Protein AF-A0AAW6SV90-F1 (afdb_monomer)

Sequence (396 aa):
MGTALLLKVSNTKSITIHKEENQYNSRFWYEIQEKDEIIEQGKIVDRFSNIIKQLKNKIPTFHKLEIIDGDQKLVKEIMDAQLGDHTHYNSQERLLDLCNRLLKGEEISIEKEAITYGVHEATIKKSIYLIRNFLEEFDIHLKNGMYKIRKSELLSYSETILLLLNIYQSNSFSYKEIKSLEKKLVQQLSDEARLQLSKLFQEFDICCKETNVKDLLPNVEVILRAIDERKGLSFIYTSDNASLKVRLLKPHSIHFHEGSYYLIGEMLEGVNKGKRNFKLEHIQNLRISRKSIMIDEIENPQSTEIFIPSSKHKEMVTLKIQSVLIESLLREFPNSKQIKMENAWATYEIEVKDTDSILVWILSQKEVVEIIGPEDFRNQMKTLLQNMLKVYNEGA

Secondary structure (DSSP, 8-state):
-EEEEEEEEETTEEEEEEEEE-SS-EEEEEEEEETTEEEEEPPPBSSHHHHHHHHHHH-TTGGGPEEEEE-HHHHHHHHHHHH-SS----HHHHHHHHHHHHHTT--EEHHHHHHHTTS-HHHHHHHHHHHHHHTTTS-EEEETTEEEES---SS-HHHHHHHHHHHHH-SSS-HHHHHHHHHHHHTTS-HHHHHHHHHHHHHHGGG--------HHHHHHHHHHHHHTT--EEEEEE-TT--EEEEEEEEEEEEEETTEEEEEEEE-SSTT-EEEEEEGGGEEEEEE-SS---------TT-GGGGS---S--EEEEEEEEGGGHHHHHHH-TT-EEEEEETTEEEEEEEES-HHHHHHHHHHTGGGEEEEE-HHHHHHHHHHHHHHHHHHHS--

Foldseek 3Di:
DDQAWKKDPDPFKIKTKDWDDDPPFIKIKIFIGGNNDGPDIGDIDRDLVVVLVVCVVVPVQQLVIHTDDHDPVSVVVSNVSSVDPPDQCDLVNLLVVVLVCQLVFHWAALVVVCSVNVHDSVSVVVSVVVSCVVPVLWPFDQDPRTTHTPDSASADLVRLVVVLVLVLLAPQDAPVRSVVSNCVSLVRDDPVSSVVVVVVCVVSVVVHDRQPADDPPVLVVQLVVCQVVQFWKWWWFQDPVRDTDIFTWRFDDWDDDPSFIWTWTAGCDDPRGGIDIGTNSRTHPIHGDPDDDDDDDDDDSPPPVRPDPFPVDWDKWKKKFFQVCPVVCCVVAVPKDWPDDDVRITIIIGTDRDLVVVLVVQVVVPPRMATPDDPVSNVVSVVVVVVVVVVVVVVD

Nearest PDB structures (foldseek):
  7u02-assembly1_M  TM=7.041E-01  e=4.428E-09  Caulobacter vibrioides CB15
  6sj9-assembly1_A  TM=2.572E-01  e=3.690E-12  Paenarthrobacter aurescens
  7qfz-assembly4_G  TM=3.878E-01  e=6.364E-08  Escherichia fergusonii ATCC 35469
  7qfz-assembly1_A  TM=3.498E-01  e=2.078E-08  Escherichia fergusonii ATCC 35469
  7qfz-assembly4_H  TM=3.831E-01  e=1.661E-07  Escherichia fergusonii ATCC 35469

Structure (mmCIF, N/CA/C/O backbone):
data_AF-A0AAW6SV90-F1
#
_entry.id   AF-A0AAW6SV90-F1
#
loop_
_atom_site.group_PDB
_atom_site.id
_atom_site.type_symbol
_atom_site.label_atom_id
_atom_site.label_alt_id
_atom_site.label_comp_id
_atom_site.label_asym_id
_atom_site.label_entity_id
_atom_site.label_seq_id
_atom_site.pdbx_PDB_ins_code
_atom_site.Cartn_x
_atom_site.Cartn_y
_atom_site.Cartn_z
_atom_site.occupancy
_atom_site.B_iso_or_equiv
_atom_site.auth_seq_id
_atom_site.auth_comp_id
_atom_site.auth_asym_id
_atom_site.auth_atom_id
_atom_site.pdbx_PDB_model_num
ATOM 1 N N . MET A 1 1 ? 35.618 6.410 -67.685 1.00 51.25 1 MET A N 1
ATOM 2 C CA . MET A 1 1 ? 36.032 5.605 -66.518 1.00 51.25 1 MET A CA 1
ATOM 3 C C . MET A 1 1 ? 36.166 6.534 -65.333 1.00 51.25 1 MET A C 1
ATOM 5 O O . MET A 1 1 ? 36.850 7.541 -65.461 1.00 51.25 1 MET A O 1
ATOM 9 N N . GLY A 1 2 ? 35.476 6.249 -64.236 1.00 67.62 2 GLY A N 1
ATOM 10 C CA . GLY A 1 2 ? 35.582 7.037 -63.014 1.00 67.62 2 GLY A CA 1
ATOM 11 C C . GLY A 1 2 ? 35.453 6.133 -61.798 1.00 67.62 2 GLY A C 1
ATOM 12 O O . GLY A 1 2 ? 34.685 5.164 -61.826 1.00 67.62 2 GLY A O 1
ATOM 13 N N . THR A 1 3 ? 36.211 6.454 -60.752 1.00 77.00 3 THR A N 1
ATOM 14 C CA . THR A 1 3 ? 36.026 5.869 -59.426 1.00 77.00 3 THR A CA 1
ATOM 15 C C . THR A 1 3 ? 34.597 6.146 -58.985 1.00 77.00 3 THR A C 1
ATOM 17 O O . THR A 1 3 ? 34.190 7.298 -58.860 1.00 77.00 3 THR A O 1
ATOM 20 N N . ALA A 1 4 ? 33.823 5.085 -58.803 1.00 80.19 4 ALA A N 1
ATOM 21 C CA . ALA A 1 4 ? 32.425 5.169 -58.414 1.00 80.19 4 ALA A CA 1
ATOM 22 C C . ALA A 1 4 ? 32.258 5.049 -56.899 1.00 80.19 4 ALA A C 1
ATOM 24 O O . ALA A 1 4 ? 31.300 5.590 -56.351 1.00 80.19 4 ALA A O 1
ATOM 25 N N . LEU A 1 5 ? 33.167 4.334 -56.228 1.00 86.94 5 LEU A N 1
ATOM 26 C CA . LEU A 1 5 ? 33.163 4.186 -54.779 1.00 86.94 5 LEU A CA 1
ATOM 27 C C . LEU A 1 5 ? 34.543 3.769 -54.259 1.00 86.94 5 LEU A C 1
ATOM 29 O O . LEU A 1 5 ? 35.202 2.927 -54.866 1.00 86.94 5 LEU A O 1
ATOM 33 N N . LEU A 1 6 ? 34.964 4.329 -53.132 1.00 88.56 6 LEU A N 1
ATOM 34 C CA . LEU A 1 6 ? 36.224 4.040 -52.461 1.00 88.56 6 LEU A CA 1
ATOM 35 C C . LEU A 1 6 ? 35.955 3.522 -51.043 1.00 88.56 6 LEU A C 1
ATOM 37 O O . LEU A 1 6 ? 35.304 4.184 -50.234 1.00 88.56 6 LEU A O 1
ATOM 41 N N . LEU A 1 7 ? 36.481 2.337 -50.740 1.00 87.75 7 LEU A N 1
ATOM 42 C CA . LEU A 1 7 ? 36.374 1.685 -49.436 1.00 87.75 7 LEU A CA 1
ATOM 43 C C . LEU A 1 7 ? 37.751 1.526 -48.795 1.00 87.75 7 LEU A C 1
ATOM 45 O O . LEU A 1 7 ? 38.733 1.215 -49.471 1.00 87.75 7 LEU A O 1
ATOM 49 N N . LYS A 1 8 ? 37.808 1.627 -47.470 1.00 87.56 8 LYS A N 1
ATOM 50 C CA . LYS A 1 8 ? 38.981 1.288 -46.667 1.00 87.56 8 LYS A CA 1
ATOM 51 C C . LYS A 1 8 ? 38.835 -0.103 -46.063 1.00 87.56 8 LYS A C 1
ATOM 53 O O . LYS A 1 8 ? 37.818 -0.416 -45.444 1.00 87.56 8 LYS A O 1
ATOM 58 N N . VAL A 1 9 ? 39.882 -0.918 -46.190 1.00 83.38 9 VAL A N 1
ATOM 59 C CA . VAL A 1 9 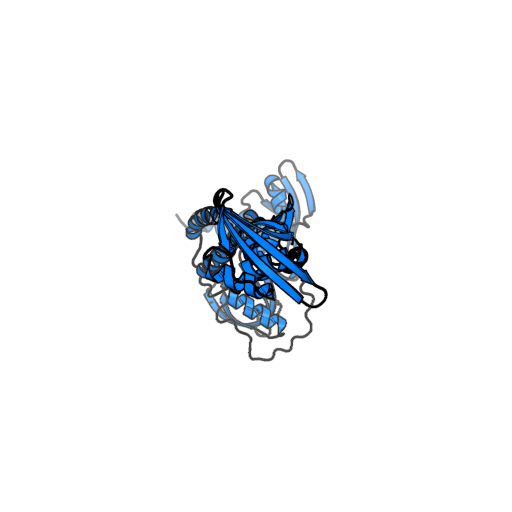? 39.994 -2.225 -45.517 1.00 83.38 9 VAL A CA 1
ATOM 60 C C . VAL A 1 9 ? 40.907 -2.122 -44.296 1.00 83.38 9 VAL A C 1
ATOM 62 O O . VAL A 1 9 ? 40.616 -2.686 -43.244 1.00 83.38 9 VAL A O 1
ATOM 65 N N . SER A 1 10 ? 42.025 -1.407 -44.431 1.00 81.25 10 SER A N 1
ATOM 66 C CA . SER A 1 10 ? 42.982 -1.121 -43.359 1.00 81.25 10 SER A CA 1
ATOM 67 C C . SER A 1 10 ? 43.761 0.157 -43.688 1.00 81.25 10 SER A C 1
ATOM 69 O O . SER A 1 10 ? 43.547 0.775 -44.727 1.00 81.25 10 SER A O 1
ATOM 71 N N . ASN A 1 11 ? 44.702 0.567 -42.834 1.00 75.06 11 ASN A N 1
ATOM 72 C CA . ASN A 1 11 ? 45.549 1.734 -43.117 1.00 75.06 11 ASN A CA 1
ATOM 73 C C . ASN A 1 11 ? 46.447 1.570 -44.353 1.00 75.06 11 ASN A C 1
ATOM 75 O O . ASN A 1 11 ? 46.934 2.568 -44.868 1.00 75.06 11 ASN A O 1
ATOM 79 N N . THR A 1 12 ? 46.668 0.340 -44.823 1.00 80.38 12 THR A N 1
ATOM 80 C CA . THR A 1 12 ? 47.509 0.052 -45.992 1.00 80.38 12 THR A CA 1
ATOM 81 C C . THR A 1 12 ? 46.734 -0.542 -47.161 1.00 80.38 12 THR A C 1
ATOM 83 O O . THR A 1 12 ? 47.340 -0.740 -48.209 1.00 80.38 12 THR A O 1
ATOM 86 N N . LYS A 1 13 ? 45.432 -0.834 -46.996 1.00 87.62 13 LYS A N 1
ATOM 87 C CA . LYS A 1 13 ? 44.585 -1.494 -48.000 1.00 87.62 13 LYS A CA 1
ATOM 88 C C . LYS A 1 13 ? 43.289 -0.738 -48.266 1.00 87.62 13 LYS A C 1
ATOM 90 O O . LYS A 1 13 ? 42.517 -0.483 -47.336 1.00 87.62 13 LYS A O 1
ATOM 95 N N . SER A 1 14 ? 43.003 -0.496 -49.538 1.00 90.19 14 SER A N 1
ATOM 96 C CA . SER A 1 14 ? 41.762 0.116 -50.023 1.00 90.19 14 SER A CA 1
ATOM 97 C C . SER A 1 14 ? 41.146 -0.705 -51.154 1.00 90.19 14 SER A C 1
ATOM 99 O O . SER A 1 14 ? 41.784 -1.583 -51.739 1.00 90.19 14 SER A O 1
ATOM 101 N N . ILE A 1 15 ? 39.870 -0.452 -51.432 1.00 92.38 15 ILE A N 1
ATOM 102 C CA . ILE A 1 15 ? 39.148 -1.035 -52.560 1.00 92.38 15 ILE A CA 1
ATOM 103 C C . ILE A 1 15 ? 38.527 0.101 -53.346 1.00 92.38 15 ILE A C 1
ATOM 105 O O . ILE A 1 15 ? 37.702 0.849 -52.820 1.00 92.38 15 ILE A O 1
ATOM 109 N N . THR A 1 16 ? 38.884 0.178 -54.615 1.00 92.00 16 THR A N 1
ATOM 110 C CA . THR A 1 16 ? 38.329 1.142 -55.556 1.00 92.00 16 THR A CA 1
ATOM 111 C C . THR A 1 16 ? 37.343 0.407 -56.447 1.00 92.00 16 THR A C 1
ATOM 113 O O . THR A 1 16 ? 37.707 -0.540 -57.141 1.00 92.00 16 THR A O 1
ATOM 116 N N . ILE A 1 17 ? 36.077 0.808 -56.411 1.00 92.25 17 ILE A N 1
ATOM 117 C CA . ILE A 1 17 ? 35.035 0.291 -57.292 1.00 92.25 17 ILE A CA 1
ATOM 118 C C . ILE A 1 17 ? 34.842 1.279 -58.430 1.00 92.25 17 ILE A C 1
ATOM 120 O O . ILE A 1 17 ? 34.602 2.468 -58.217 1.00 92.25 17 ILE A O 1
ATOM 124 N N . HIS A 1 18 ? 34.912 0.766 -59.646 1.00 92.12 18 HIS A N 1
ATOM 125 C CA . HIS A 1 18 ? 34.793 1.534 -60.873 1.00 92.12 18 HIS A CA 1
ATOM 126 C C . HIS A 1 18 ? 33.433 1.293 -61.518 1.00 92.12 18 HIS A C 1
ATOM 128 O O . HIS A 1 18 ? 32.892 0.183 -61.468 1.00 92.12 18 HIS A O 1
ATOM 134 N N . LYS A 1 19 ? 32.895 2.338 -62.150 1.00 90.00 19 LYS A N 1
ATOM 135 C CA . LYS A 1 19 ? 31.680 2.268 -62.967 1.00 90.00 19 LYS A CA 1
ATOM 136 C C . LYS A 1 19 ? 31.977 2.823 -64.355 1.00 90.00 19 LYS A C 1
ATOM 138 O O . LYS A 1 19 ? 32.529 3.914 -64.509 1.00 90.00 19 LYS A O 1
ATOM 143 N N . GLU A 1 20 ? 31.568 2.080 -65.371 1.00 89.25 20 GLU A N 1
ATOM 144 C CA . GLU A 1 20 ? 31.542 2.525 -66.759 1.00 89.25 20 GLU A CA 1
ATOM 145 C C . GLU A 1 20 ? 30.109 2.421 -67.279 1.00 89.25 20 GLU A C 1
ATOM 147 O O . GLU A 1 20 ? 29.452 1.402 -67.090 1.00 89.25 20 GLU A O 1
ATOM 152 N N . GLU A 1 21 ? 29.597 3.478 -67.898 1.00 83.81 21 GLU A N 1
ATOM 153 C CA . GLU A 1 21 ? 28.210 3.545 -68.353 1.00 83.81 21 GLU A CA 1
ATOM 154 C C . GLU A 1 21 ? 28.166 4.046 -69.794 1.00 83.81 21 GLU A C 1
ATOM 156 O O . GLU A 1 21 ? 28.645 5.138 -70.093 1.00 83.81 21 GLU A O 1
ATOM 161 N N . ASN A 1 22 ? 27.595 3.227 -70.677 1.00 80.00 22 ASN A N 1
ATOM 162 C CA . ASN A 1 22 ? 27.320 3.565 -72.073 1.00 80.00 22 ASN A CA 1
ATOM 163 C C . ASN A 1 22 ? 25.800 3.606 -72.294 1.00 80.00 22 ASN A C 1
ATOM 165 O O . ASN A 1 22 ? 25.045 3.112 -71.461 1.00 80.00 22 ASN A O 1
ATOM 169 N N . GLN A 1 23 ? 25.341 4.118 -73.445 1.00 66.62 23 GLN A N 1
ATOM 170 C CA . GLN A 1 23 ? 23.910 4.307 -73.771 1.00 66.62 23 GLN A CA 1
ATOM 171 C C . GLN A 1 23 ? 23.003 3.071 -73.587 1.00 66.62 23 GLN A C 1
ATOM 173 O O . GLN A 1 23 ? 21.788 3.229 -73.537 1.00 66.62 23 GLN A O 1
ATOM 178 N N . TYR A 1 24 ? 23.566 1.863 -73.473 1.00 67.31 24 TYR A N 1
ATOM 179 C CA . TYR A 1 24 ? 22.808 0.616 -73.353 1.00 67.31 24 TYR A CA 1
ATOM 180 C C . TYR A 1 24 ? 23.115 -0.207 -72.095 1.00 67.31 24 TYR A C 1
ATOM 182 O O . TYR A 1 24 ? 22.259 -0.987 -71.701 1.00 67.31 24 TYR A O 1
ATOM 190 N N . ASN A 1 25 ? 24.288 -0.054 -71.462 1.00 79.25 25 ASN A N 1
ATOM 191 C CA . ASN A 1 25 ? 24.746 -0.932 -70.374 1.00 79.25 25 ASN A CA 1
ATOM 192 C C . ASN A 1 25 ? 25.660 -0.197 -69.380 1.00 79.25 25 ASN A C 1
ATOM 194 O O . ASN A 1 25 ? 26.487 0.625 -69.785 1.00 79.25 25 ASN A O 1
ATOM 198 N N . SER A 1 26 ? 25.584 -0.592 -68.106 1.00 84.44 26 SER A N 1
ATOM 199 C CA . SER A 1 26 ? 26.529 -0.204 -67.052 1.00 84.44 26 SER A CA 1
ATOM 200 C C . SER A 1 26 ? 27.400 -1.407 -66.674 1.00 84.44 26 SER A C 1
ATOM 202 O O . SER A 1 26 ? 26.892 -2.511 -66.492 1.00 84.44 26 SER A O 1
ATOM 204 N N . ARG A 1 27 ? 28.708 -1.200 -66.536 1.00 89.88 27 ARG A N 1
ATOM 205 C CA . ARG A 1 27 ? 29.694 -2.199 -66.112 1.00 89.88 27 ARG A CA 1
ATOM 206 C C . ARG A 1 27 ? 30.363 -1.754 -64.823 1.00 89.88 27 ARG A C 1
ATOM 208 O O . ARG A 1 27 ? 30.684 -0.579 -64.656 1.00 89.88 27 ARG A O 1
ATOM 215 N N . PHE A 1 28 ? 30.606 -2.712 -63.940 1.00 91.62 28 PHE A N 1
ATOM 216 C CA . PHE A 1 28 ? 31.238 -2.503 -62.646 1.00 91.62 28 PHE A CA 1
ATOM 217 C C . PHE A 1 28 ? 32.380 -3.496 -62.449 1.00 91.62 28 PHE A C 1
ATOM 219 O O . PHE A 1 28 ? 32.258 -4.664 -62.822 1.00 91.62 28 PHE A O 1
ATOM 226 N N . TRP A 1 29 ? 33.464 -3.054 -61.821 1.00 92.75 29 TRP A N 1
ATOM 227 C CA . TRP A 1 29 ? 34.545 -3.907 -61.319 1.00 92.75 29 TRP A CA 1
ATOM 228 C C . TRP A 1 29 ? 35.178 -3.260 -60.089 1.00 92.75 29 TRP A C 1
ATOM 230 O O . TRP A 1 29 ? 34.946 -2.083 -59.823 1.00 92.75 29 TRP A O 1
ATOM 240 N N . TYR A 1 30 ? 35.954 -4.025 -59.323 1.00 93.25 30 TYR A N 1
ATOM 241 C CA . TYR A 1 30 ? 36.703 -3.501 -58.183 1.00 93.25 30 TYR A CA 1
ATOM 242 C C . TYR A 1 30 ? 38.191 -3.806 -58.333 1.00 93.25 30 TYR A C 1
ATOM 244 O O . TYR A 1 30 ? 38.566 -4.806 -58.944 1.00 93.25 30 TYR A O 1
ATOM 252 N N . GLU A 1 31 ? 39.020 -2.967 -57.737 1.00 93.12 31 GLU A N 1
ATOM 253 C CA . GLU A 1 31 ? 40.460 -3.153 -57.592 1.00 93.12 31 GLU A CA 1
ATOM 254 C C . GLU A 1 31 ? 40.804 -3.058 -56.110 1.00 93.12 31 GLU A C 1
ATOM 256 O O . GLU A 1 31 ? 40.379 -2.122 -55.433 1.00 93.12 31 GLU A O 1
ATOM 261 N N . ILE A 1 32 ? 41.544 -4.037 -55.597 1.00 90.44 32 ILE A N 1
ATOM 262 C CA . ILE A 1 32 ? 42.103 -3.993 -54.247 1.00 90.44 32 ILE A CA 1
ATOM 263 C C . ILE A 1 32 ? 43.522 -3.459 -54.371 1.00 90.44 32 ILE A C 1
ATOM 265 O O . ILE A 1 32 ? 44.330 -4.011 -55.121 1.00 90.44 32 ILE A O 1
ATOM 269 N N . GLN A 1 33 ? 43.815 -2.399 -53.630 1.00 91.25 33 GLN A N 1
ATOM 270 C CA . GLN A 1 33 ? 45.115 -1.744 -53.623 1.00 91.25 33 GLN A CA 1
ATOM 271 C C . GLN A 1 33 ? 45.788 -1.940 -52.265 1.00 91.25 33 GLN A C 1
ATOM 273 O O . GLN A 1 33 ? 45.139 -1.827 -51.221 1.00 91.25 33 GLN A O 1
ATOM 278 N N . GLU A 1 34 ? 47.087 -2.234 -52.271 1.00 89.50 34 GLU A N 1
ATOM 279 C CA . GLU A 1 34 ? 47.938 -2.231 -51.080 1.00 89.50 34 GLU A CA 1
ATOM 280 C C . GLU A 1 34 ? 49.203 -1.421 -51.365 1.00 89.50 34 GLU A C 1
ATOM 282 O O . GLU A 1 34 ? 49.935 -1.743 -52.293 1.00 89.50 34 GLU A O 1
ATOM 287 N N . LYS A 1 35 ? 49.463 -0.371 -50.571 1.00 81.12 35 LYS A N 1
ATOM 288 C CA . LYS A 1 35 ? 50.611 0.545 -50.766 1.00 81.12 35 LYS A CA 1
ATOM 289 C C . LYS A 1 35 ? 50.749 1.050 -52.218 1.00 81.12 35 LYS A C 1
ATOM 291 O O . LYS A 1 35 ? 51.834 1.007 -52.785 1.00 81.12 35 LYS A O 1
ATOM 296 N N . ASP A 1 36 ? 49.634 1.500 -52.792 1.00 75.00 36 ASP A N 1
ATOM 297 C CA . ASP A 1 36 ? 49.515 2.051 -54.154 1.00 75.00 36 ASP A CA 1
ATOM 298 C C . ASP A 1 36 ? 49.761 1.065 -55.314 1.00 75.00 36 ASP A C 1
ATOM 300 O O . ASP A 1 36 ? 49.715 1.459 -56.480 1.00 75.00 36 ASP A O 1
ATOM 304 N N . GLU A 1 37 ? 49.920 -0.232 -55.031 1.00 84.12 37 GLU A N 1
ATOM 305 C CA . GLU A 1 37 ? 49.931 -1.286 -56.048 1.00 84.12 37 GLU A CA 1
ATOM 306 C C . GLU A 1 37 ? 48.582 -2.013 -56.104 1.00 84.12 37 GLU A C 1
ATOM 308 O O . GLU A 1 37 ? 47.995 -2.368 -55.077 1.00 84.12 37 GLU A O 1
ATOM 313 N N . ILE A 1 38 ? 48.081 -2.261 -57.320 1.00 87.19 38 ILE A N 1
ATOM 314 C CA . ILE A 1 38 ? 46.890 -3.091 -57.534 1.00 87.19 38 ILE A CA 1
ATOM 315 C C . ILE A 1 38 ? 47.296 -4.547 -57.324 1.00 87.19 38 ILE A C 1
ATOM 317 O O . ILE A 1 38 ? 47.962 -5.151 -58.163 1.00 87.19 38 ILE A O 1
ATOM 321 N N . ILE A 1 39 ? 46.864 -5.115 -56.203 1.00 90.56 39 ILE A N 1
ATOM 322 C CA . ILE A 1 39 ? 47.149 -6.509 -55.854 1.00 90.56 39 ILE A CA 1
ATOM 323 C C . ILE A 1 39 ? 46.105 -7.470 -56.421 1.00 90.56 39 ILE A C 1
ATOM 325 O O . ILE A 1 39 ? 46.381 -8.655 -56.597 1.00 90.56 39 ILE A O 1
ATOM 329 N N . GLU A 1 40 ? 44.897 -6.981 -56.711 1.00 89.19 40 GLU A N 1
ATOM 330 C CA . GLU A 1 40 ? 43.840 -7.805 -57.284 1.00 89.19 40 GLU A CA 1
ATOM 331 C C . GLU A 1 40 ? 42.797 -6.972 -58.032 1.00 89.19 40 GLU A C 1
ATOM 333 O O . GLU A 1 40 ? 42.400 -5.904 -57.568 1.00 89.19 40 GLU A O 1
ATOM 338 N N . GLN A 1 41 ? 42.281 -7.515 -59.136 1.00 91.06 41 GLN A N 1
ATOM 339 C CA . GLN A 1 41 ? 41.133 -6.975 -59.857 1.00 91.06 41 GLN A CA 1
ATOM 340 C C . GLN A 1 41 ? 39.986 -7.996 -59.904 1.00 91.06 41 GLN A C 1
ATOM 342 O O . GLN A 1 41 ? 40.169 -9.161 -60.268 1.00 91.06 41 GLN A O 1
ATOM 347 N N . GLY A 1 42 ? 38.789 -7.549 -59.525 1.00 88.75 42 GLY A N 1
ATOM 348 C CA . GLY A 1 42 ? 37.553 -8.325 -59.565 1.00 88.75 42 GLY A CA 1
ATOM 349 C C . GLY A 1 42 ? 37.013 -8.539 -60.978 1.00 88.75 42 GLY A C 1
ATOM 350 O O . GLY A 1 42 ? 37.370 -7.834 -61.922 1.00 88.75 42 GLY A O 1
ATOM 351 N N . LYS A 1 43 ? 36.093 -9.500 -61.134 1.00 89.38 43 LYS A N 1
ATOM 352 C CA . LYS A 1 43 ? 35.448 -9.748 -62.432 1.00 89.38 43 LYS A CA 1
ATOM 353 C C . LYS A 1 43 ? 34.491 -8.609 -62.775 1.00 89.38 43 LYS A C 1
ATOM 355 O O . LYS A 1 43 ? 33.668 -8.229 -61.939 1.00 89.38 43 LYS A O 1
ATOM 360 N N . ILE A 1 44 ? 34.551 -8.154 -64.026 1.00 91.25 44 ILE A N 1
ATOM 361 C CA . ILE A 1 44 ? 33.614 -7.174 -64.581 1.00 91.25 44 ILE A CA 1
ATOM 362 C C . ILE A 1 44 ? 32.203 -7.776 -64.598 1.00 91.25 44 ILE A C 1
ATOM 364 O O . ILE A 1 44 ? 32.010 -8.913 -65.032 1.00 91.25 44 ILE A O 1
ATOM 368 N N . VAL A 1 45 ? 31.221 -7.018 -64.115 1.00 91.06 45 VAL A N 1
ATOM 369 C CA . VAL A 1 45 ? 29.811 -7.425 -64.031 1.00 91.06 45 VAL A CA 1
ATOM 370 C C . VAL A 1 45 ? 28.875 -6.290 -64.425 1.00 91.06 45 VAL A C 1
ATOM 372 O O . VAL A 1 45 ? 29.185 -5.120 -64.225 1.00 91.06 45 VAL A O 1
ATOM 375 N N . ASP A 1 46 ? 27.684 -6.643 -64.904 1.00 89.12 46 ASP A N 1
ATOM 376 C CA . ASP A 1 46 ? 26.697 -5.664 -65.390 1.00 89.12 46 ASP A CA 1
ATOM 377 C C . ASP A 1 46 ? 25.756 -5.132 -64.288 1.00 89.12 46 ASP A C 1
ATOM 379 O O . ASP A 1 46 ? 24.912 -4.271 -64.522 1.00 89.12 46 ASP A O 1
ATOM 383 N N . ARG A 1 47 ? 25.856 -5.664 -63.059 1.00 86.88 47 ARG A N 1
ATOM 384 C CA . ARG A 1 47 ? 25.045 -5.241 -61.902 1.00 86.88 47 ARG A CA 1
ATOM 385 C C . ARG A 1 47 ? 25.905 -5.058 -60.661 1.00 86.88 47 ARG A C 1
ATOM 387 O O . ARG A 1 47 ? 26.641 -5.972 -60.283 1.00 86.88 47 ARG A O 1
ATOM 394 N N . PHE A 1 48 ? 25.721 -3.940 -59.964 1.00 87.25 48 PHE A N 1
ATOM 395 C CA . PHE A 1 48 ? 26.443 -3.626 -58.728 1.00 87.25 48 PHE A CA 1
ATOM 396 C C . PHE A 1 48 ? 26.211 -4.656 -57.608 1.00 87.25 48 PHE A C 1
ATOM 398 O O . PHE A 1 48 ? 27.146 -5.041 -56.909 1.00 87.25 48 PHE A O 1
ATOM 405 N N . SER A 1 49 ? 25.013 -5.244 -57.524 1.00 84.44 49 SER A N 1
ATOM 406 C CA . SER A 1 49 ? 24.715 -6.348 -56.597 1.00 84.44 49 SER A CA 1
ATOM 407 C C . SER A 1 49 ? 25.671 -7.544 -56.734 1.00 84.44 49 SER A C 1
ATOM 409 O O . SER A 1 49 ? 25.902 -8.278 -55.774 1.00 84.44 49 SER A O 1
ATOM 411 N N . ASN A 1 50 ? 26.234 -7.769 -57.926 1.00 88.56 50 ASN A N 1
ATOM 412 C CA . ASN A 1 50 ? 27.203 -8.839 -58.151 1.00 88.56 50 ASN A CA 1
ATOM 413 C C . ASN A 1 50 ? 28.614 -8.454 -57.682 1.00 88.56 50 ASN A C 1
ATOM 415 O O . ASN A 1 50 ? 29.355 -9.347 -57.279 1.00 88.56 50 ASN A O 1
ATOM 419 N N . ILE A 1 51 ? 28.967 -7.162 -57.657 1.00 90.94 51 ILE A N 1
ATOM 420 C CA . ILE A 1 51 ? 30.184 -6.679 -56.982 1.00 90.94 51 ILE A CA 1
ATOM 421 C C . ILE A 1 51 ? 30.082 -6.949 -55.486 1.00 90.94 51 ILE A C 1
ATOM 423 O O . ILE A 1 51 ? 30.987 -7.549 -54.916 1.00 90.94 51 ILE A O 1
ATOM 427 N N . ILE A 1 52 ? 28.945 -6.614 -54.873 1.00 87.00 52 ILE A N 1
ATOM 428 C CA . ILE A 1 52 ? 28.688 -6.880 -53.451 1.00 87.00 52 ILE A CA 1
ATOM 429 C C . ILE A 1 52 ? 28.864 -8.373 -53.132 1.00 87.00 52 ILE A C 1
ATOM 431 O O . ILE A 1 52 ? 29.535 -8.720 -52.164 1.00 87.00 52 ILE A O 1
ATOM 435 N N . LYS A 1 53 ? 28.323 -9.275 -53.964 1.00 84.75 53 LYS A N 1
ATOM 436 C CA . LYS A 1 53 ? 28.514 -10.730 -53.799 1.00 84.75 53 LYS A CA 1
ATOM 437 C C . LYS A 1 53 ? 29.981 -11.150 -53.910 1.00 84.75 53 LYS A C 1
ATOM 439 O O . LYS A 1 53 ? 30.438 -11.953 -53.101 1.00 84.75 53 LYS A O 1
ATOM 444 N N . GLN A 1 54 ? 30.716 -10.620 -54.891 1.00 89.31 54 GLN A N 1
ATOM 445 C CA . GLN A 1 54 ? 32.146 -10.909 -55.037 1.00 89.31 54 GLN A CA 1
ATOM 446 C C . GLN A 1 54 ? 32.932 -10.445 -53.803 1.00 89.31 54 GLN A C 1
ATOM 448 O O . GLN A 1 54 ? 33.690 -11.232 -53.240 1.00 89.31 54 GLN A O 1
ATOM 453 N N . LEU A 1 55 ? 32.696 -9.215 -53.337 1.00 87.38 55 LEU A N 1
ATOM 454 C CA . LEU A 1 55 ? 33.362 -8.652 -52.164 1.00 87.38 55 LEU A CA 1
ATOM 455 C C . LEU A 1 55 ? 33.014 -9.409 -50.877 1.00 87.38 55 LEU A C 1
ATOM 457 O O . LEU A 1 55 ? 33.920 -9.701 -50.104 1.00 87.38 55 LEU A O 1
ATOM 461 N N . LYS A 1 56 ? 31.750 -9.805 -50.667 1.00 82.56 56 LYS A N 1
ATOM 462 C CA . LYS A 1 56 ? 31.338 -10.638 -49.517 1.00 82.56 56 LYS A CA 1
ATOM 463 C C . LYS A 1 56 ? 32.051 -11.990 -49.483 1.00 82.56 56 LYS A C 1
ATOM 465 O O . LYS A 1 56 ? 32.473 -12.425 -48.419 1.00 82.56 56 LYS A O 1
ATOM 470 N N . ASN A 1 57 ? 32.214 -12.636 -50.638 1.00 83.25 57 ASN A N 1
ATOM 471 C CA . ASN A 1 57 ? 32.931 -13.911 -50.726 1.00 83.25 57 ASN A CA 1
ATOM 472 C C . ASN A 1 57 ? 34.438 -13.754 -50.482 1.00 83.25 57 ASN A C 1
ATOM 474 O O . ASN A 1 57 ? 35.079 -14.674 -49.982 1.00 83.25 57 ASN A O 1
ATOM 478 N N . LYS A 1 58 ? 35.012 -12.612 -50.870 1.00 83.62 58 LYS A N 1
ATOM 479 C CA . LYS A 1 58 ? 36.456 -12.356 -50.797 1.00 83.62 58 LYS A CA 1
ATOM 480 C C . LYS A 1 58 ? 36.913 -11.779 -49.465 1.00 83.62 58 LYS A C 1
ATOM 482 O O . LYS A 1 58 ? 38.028 -12.055 -49.036 1.00 83.62 58 LYS A O 1
ATOM 487 N N . ILE A 1 59 ? 36.083 -10.954 -48.839 1.00 82.25 59 ILE A N 1
ATOM 488 C CA . ILE A 1 59 ? 36.434 -10.162 -47.665 1.00 82.25 59 ILE A CA 1
ATOM 489 C C . ILE A 1 59 ? 35.517 -10.598 -46.523 1.00 82.25 59 ILE A C 1
ATOM 491 O O . ILE A 1 59 ? 34.402 -10.087 -46.400 1.00 82.25 59 ILE A O 1
ATOM 495 N N . PRO A 1 60 ? 35.985 -11.499 -45.640 1.00 72.56 60 PRO A N 1
ATOM 496 C CA . PRO A 1 60 ? 35.209 -11.955 -44.487 1.00 72.56 60 PRO A CA 1
ATOM 497 C C . PRO A 1 60 ? 34.740 -10.810 -43.576 1.00 72.56 60 PRO A C 1
ATOM 499 O O . PRO A 1 60 ? 33.741 -10.926 -42.875 1.00 72.56 60 PRO A O 1
ATOM 502 N N . THR A 1 61 ? 35.442 -9.675 -43.598 1.00 74.19 61 THR A N 1
ATOM 503 C CA . THR A 1 61 ? 35.119 -8.466 -42.836 1.00 74.19 61 THR A CA 1
ATOM 504 C C . THR A 1 61 ? 34.316 -7.426 -43.623 1.00 74.19 61 THR A C 1
ATOM 506 O O . THR A 1 61 ? 34.262 -6.282 -43.191 1.00 74.19 61 THR A O 1
ATOM 509 N N . PHE A 1 62 ? 33.627 -7.791 -44.710 1.00 77.62 62 PHE A N 1
ATOM 510 C CA . PHE A 1 62 ? 32.863 -6.868 -45.572 1.00 77.62 62 PHE A CA 1
ATOM 511 C C . PHE A 1 62 ? 31.980 -5.851 -44.809 1.00 77.62 62 PHE A C 1
ATOM 513 O O . PHE A 1 62 ? 32.021 -4.656 -45.089 1.00 77.62 62 PHE A O 1
ATOM 520 N N . HIS A 1 63 ? 31.253 -6.310 -43.786 1.00 73.25 63 HIS A N 1
ATOM 521 C CA . HIS A 1 63 ? 30.437 -5.494 -42.866 1.00 73.25 63 HIS A CA 1
ATOM 522 C C . HIS A 1 63 ? 31.179 -4.380 -42.091 1.00 73.25 63 HIS A C 1
ATOM 524 O O . HIS A 1 63 ? 30.537 -3.520 -41.502 1.00 73.25 63 HIS A O 1
ATOM 530 N N . LYS A 1 64 ? 32.517 -4.394 -42.059 1.00 73.19 64 LYS A N 1
ATOM 531 C CA . LYS A 1 64 ? 33.375 -3.437 -41.336 1.00 73.19 64 LYS A CA 1
ATOM 532 C C . LYS A 1 64 ? 34.162 -2.513 -42.270 1.00 73.19 64 LYS A C 1
ATOM 534 O O . LYS A 1 64 ? 35.037 -1.795 -41.799 1.00 73.19 64 LYS A O 1
ATOM 539 N N . LEU A 1 65 ? 33.917 -2.577 -43.581 1.00 78.94 65 LEU A N 1
ATOM 540 C CA . LEU A 1 65 ? 34.598 -1.702 -44.535 1.00 78.94 65 LEU A CA 1
ATOM 541 C C . LEU A 1 65 ? 34.127 -0.259 -44.341 1.00 78.94 65 LEU A C 1
ATOM 543 O O . LEU A 1 65 ? 32.930 0.011 -44.298 1.00 78.94 65 LEU A O 1
ATOM 547 N N . GLU A 1 66 ? 35.073 0.662 -44.233 1.00 82.62 66 GLU A N 1
ATOM 548 C CA . GLU A 1 66 ? 34.775 2.086 -44.101 1.00 82.62 66 GLU A CA 1
ATOM 549 C C . GLU A 1 66 ? 34.567 2.677 -45.497 1.00 82.62 66 GLU A C 1
ATOM 551 O O . GLU A 1 66 ? 35.376 2.445 -46.397 1.00 82.62 66 GLU A O 1
ATOM 556 N N . ILE A 1 67 ? 33.483 3.422 -45.698 1.00 83.62 67 ILE A N 1
ATOM 557 C CA . ILE A 1 67 ? 33.218 4.110 -46.963 1.00 83.62 67 ILE A CA 1
ATOM 558 C C . ILE A 1 67 ? 33.922 5.464 -46.906 1.00 83.62 67 ILE A C 1
ATOM 560 O O . ILE A 1 67 ? 33.591 6.286 -46.057 1.00 83.62 67 ILE A O 1
ATOM 564 N N . ILE A 1 68 ? 34.896 5.678 -47.791 1.00 83.81 68 ILE A N 1
ATOM 565 C CA . ILE A 1 68 ? 35.690 6.914 -47.827 1.00 83.81 68 ILE A CA 1
ATOM 566 C C . ILE A 1 68 ? 35.009 7.956 -48.716 1.00 83.81 68 ILE A C 1
ATOM 568 O O . ILE A 1 68 ? 34.884 9.112 -48.326 1.00 83.81 68 ILE A O 1
ATOM 572 N N . ASP A 1 69 ? 34.590 7.546 -49.914 1.00 76.38 69 ASP A N 1
ATOM 573 C CA . ASP A 1 69 ? 33.993 8.429 -50.920 1.00 76.38 69 ASP A CA 1
ATOM 574 C C . ASP A 1 69 ? 33.205 7.604 -51.951 1.00 76.38 69 ASP A C 1
ATOM 576 O O . ASP A 1 69 ? 33.463 6.409 -52.118 1.00 76.38 69 ASP A O 1
ATOM 580 N N . GLY A 1 70 ? 32.248 8.204 -52.657 1.00 82.56 70 GLY A N 1
ATOM 581 C CA . GLY A 1 70 ? 31.530 7.525 -53.734 1.00 82.56 70 GLY A CA 1
ATOM 582 C C . GLY A 1 70 ? 30.172 8.111 -54.103 1.00 82.56 70 GLY A C 1
ATOM 583 O O . GLY A 1 70 ? 29.609 8.969 -53.425 1.00 82.56 70 GLY A O 1
ATOM 584 N N . ASP A 1 71 ? 29.615 7.587 -55.193 1.00 80.44 71 ASP A N 1
ATOM 585 C CA . ASP A 1 71 ? 28.263 7.891 -55.656 1.00 80.44 71 ASP A CA 1
ATOM 586 C C . ASP A 1 71 ? 27.223 7.527 -54.582 1.00 80.44 71 ASP A C 1
ATOM 588 O O . ASP A 1 71 ? 27.160 6.385 -54.122 1.00 80.44 71 ASP A O 1
ATOM 592 N N . GLN A 1 72 ? 26.375 8.489 -54.202 1.00 72.12 72 GLN A N 1
ATOM 593 C CA . GLN A 1 72 ? 25.424 8.335 -53.093 1.00 72.12 72 GLN A CA 1
ATOM 594 C C . GLN A 1 72 ? 24.487 7.128 -53.243 1.00 72.12 72 GLN A C 1
ATOM 596 O O . GLN A 1 72 ? 24.100 6.517 -52.243 1.00 72.12 72 GLN A O 1
ATOM 601 N N . LYS A 1 73 ? 24.120 6.759 -54.477 1.00 77.38 73 LYS A N 1
ATOM 602 C CA . LYS A 1 73 ? 23.249 5.608 -54.730 1.00 77.38 73 LYS A CA 1
ATOM 603 C C . LYS A 1 73 ? 23.988 4.301 -54.444 1.00 77.38 73 LYS A C 1
ATOM 605 O O . LYS A 1 73 ? 23.427 3.412 -53.809 1.00 77.38 73 LYS A O 1
ATOM 610 N N . LEU A 1 74 ? 25.251 4.209 -54.856 1.00 81.94 74 LEU A N 1
ATOM 611 C CA . LEU A 1 74 ? 26.097 3.037 -54.613 1.00 81.94 74 LEU A CA 1
ATOM 612 C C . LEU A 1 74 ? 26.535 2.923 -53.147 1.00 81.94 74 LEU A C 1
ATOM 614 O O . LEU A 1 74 ? 26.604 1.812 -52.620 1.00 81.94 74 LEU A O 1
ATOM 618 N N . VAL A 1 75 ? 26.772 4.056 -52.475 1.00 77.88 75 VAL A N 1
ATOM 619 C CA . VAL A 1 75 ? 27.043 4.117 -51.028 1.00 77.88 75 VAL A CA 1
ATOM 620 C C . VAL A 1 75 ? 25.894 3.488 -50.252 1.00 77.88 75 VAL A C 1
ATOM 622 O O . VAL A 1 75 ? 26.128 2.607 -49.426 1.00 77.88 75 VAL A O 1
ATOM 625 N N . LYS A 1 76 ? 24.652 3.871 -50.572 1.00 73.94 76 LYS A N 1
ATOM 626 C CA . LYS A 1 76 ? 23.463 3.287 -49.948 1.00 73.94 76 LYS A CA 1
ATOM 627 C C . LYS A 1 76 ? 23.384 1.773 -50.170 1.00 73.94 76 LYS A C 1
ATOM 629 O O . LYS A 1 76 ? 23.209 1.029 -49.213 1.00 73.94 76 LYS A O 1
ATOM 634 N N . GLU A 1 77 ? 23.580 1.310 -51.406 1.00 79.50 77 GLU A N 1
ATOM 635 C CA . GLU A 1 77 ? 23.536 -0.124 -51.729 1.00 79.50 77 GLU A CA 1
ATOM 636 C C . GLU A 1 77 ? 24.623 -0.943 -50.998 1.00 79.50 77 GLU A C 1
ATOM 638 O O . GLU A 1 77 ? 24.375 -2.090 -50.618 1.00 79.50 77 GLU A O 1
ATOM 643 N N . ILE A 1 78 ? 25.815 -0.376 -50.761 1.00 81.62 78 ILE A N 1
ATOM 644 C CA . ILE A 1 78 ? 26.856 -1.028 -49.948 1.00 81.62 78 ILE A CA 1
ATOM 645 C C . ILE A 1 78 ? 26.498 -1.030 -48.467 1.00 81.62 78 ILE A C 1
ATOM 647 O O . ILE A 1 78 ? 26.638 -2.081 -47.845 1.00 81.62 78 ILE A O 1
ATOM 651 N N . MET A 1 79 ? 26.022 0.087 -47.911 1.00 74.31 79 MET A N 1
ATOM 652 C CA . MET A 1 79 ? 25.609 0.156 -46.504 1.00 74.31 79 MET A CA 1
ATOM 653 C C . MET A 1 79 ? 24.516 -0.876 -46.198 1.00 74.31 79 MET A C 1
ATOM 655 O O . MET A 1 79 ? 24.659 -1.666 -45.263 1.00 74.31 79 MET A O 1
ATOM 659 N N . ASP A 1 80 ? 23.489 -0.955 -47.049 1.00 73.62 80 ASP A N 1
ATOM 660 C CA . ASP A 1 80 ? 22.409 -1.943 -46.934 1.00 73.62 80 ASP A CA 1
ATOM 661 C C . ASP A 1 80 ? 22.965 -3.380 -46.963 1.00 73.62 80 ASP A C 1
ATOM 663 O O . ASP A 1 80 ? 22.547 -4.260 -46.209 1.00 73.62 80 ASP A O 1
ATOM 667 N N . ALA A 1 81 ? 23.974 -3.632 -47.800 1.00 76.25 81 ALA A N 1
ATOM 668 C CA . ALA A 1 81 ? 24.605 -4.939 -47.885 1.00 76.25 81 ALA A CA 1
ATOM 669 C C . ALA A 1 81 ? 25.548 -5.271 -46.718 1.00 76.25 81 ALA A C 1
ATOM 671 O O . ALA A 1 81 ? 25.720 -6.463 -46.429 1.00 76.25 81 ALA A O 1
ATOM 672 N N . GLN A 1 82 ? 26.189 -4.274 -46.100 1.00 73.56 82 GLN A N 1
ATOM 673 C CA . GLN A 1 82 ? 27.069 -4.432 -44.935 1.00 73.56 82 GLN A CA 1
ATOM 674 C C . GLN A 1 82 ? 26.288 -4.812 -43.679 1.00 73.56 82 GLN A C 1
ATOM 676 O O . GLN A 1 82 ? 26.804 -5.571 -42.862 1.00 73.56 82 GLN A O 1
ATOM 681 N N . LEU A 1 83 ? 25.045 -4.341 -43.571 1.00 62.16 83 LEU A N 1
ATOM 682 C CA . LEU A 1 83 ? 24.158 -4.617 -42.443 1.00 62.16 83 LEU A CA 1
ATOM 683 C C . LEU A 1 83 ? 23.699 -6.090 -42.379 1.00 62.16 83 LEU A C 1
ATOM 685 O O . LEU A 1 83 ? 23.534 -6.616 -41.285 1.00 62.16 83 LEU A O 1
ATOM 689 N N . GLY A 1 84 ? 23.601 -6.794 -43.517 1.00 54.53 84 GLY A N 1
ATOM 690 C CA . GLY A 1 84 ? 23.299 -8.237 -43.581 1.00 54.53 84 GLY A CA 1
ATOM 691 C C . GLY A 1 84 ? 21.902 -8.654 -43.070 1.00 54.53 84 GLY A C 1
ATOM 692 O O . GLY A 1 84 ? 21.222 -7.917 -42.371 1.00 54.53 84 GLY A O 1
ATOM 693 N N . ASP A 1 85 ? 21.471 -9.882 -43.395 1.00 46.34 85 ASP A N 1
ATOM 694 C CA . ASP A 1 85 ? 20.168 -10.468 -42.994 1.00 46.34 85 ASP A CA 1
ATOM 695 C C . ASP A 1 85 ? 20.093 -10.907 -41.507 1.00 46.34 85 ASP A C 1
ATOM 697 O O . ASP A 1 85 ? 19.151 -11.577 -41.082 1.00 46.34 85 ASP A O 1
ATOM 701 N N . HIS A 1 86 ? 21.070 -10.534 -40.675 1.00 45.78 86 HIS A N 1
ATOM 702 C CA . HIS A 1 86 ? 21.134 -10.912 -39.261 1.00 45.78 86 HIS A CA 1
ATOM 703 C C . HIS A 1 86 ? 21.365 -9.693 -38.370 1.00 45.78 86 HIS A C 1
ATOM 705 O O . HIS A 1 86 ? 22.456 -9.515 -37.852 1.00 45.78 86 HIS A O 1
ATOM 711 N N . THR A 1 87 ? 20.317 -8.875 -38.240 1.00 46.88 87 THR A N 1
ATOM 712 C CA . THR A 1 87 ? 19.827 -8.169 -37.030 1.00 46.88 87 THR A CA 1
ATOM 713 C C . THR A 1 87 ? 18.810 -7.115 -37.474 1.00 46.88 87 THR A C 1
ATOM 715 O O . THR A 1 87 ? 18.923 -5.934 -37.149 1.00 46.88 87 THR A O 1
ATOM 718 N N . HIS A 1 88 ? 17.802 -7.509 -38.256 1.00 52.47 88 HIS A N 1
ATOM 719 C CA . HIS A 1 88 ? 16.683 -6.610 -38.498 1.00 52.47 88 HIS A CA 1
ATOM 720 C C . HIS A 1 88 ? 15.813 -6.644 -37.244 1.00 52.47 88 HIS A C 1
ATOM 722 O O . HIS A 1 88 ? 14.882 -7.438 -37.166 1.00 52.47 88 HIS A O 1
ATOM 728 N N . TYR A 1 89 ? 16.139 -5.810 -36.250 1.00 56.22 89 TYR A N 1
ATOM 729 C CA . TYR A 1 89 ? 15.182 -5.510 -35.193 1.00 56.22 89 TYR A CA 1
ATOM 730 C C . TYR A 1 89 ? 13.925 -5.022 -35.897 1.00 56.22 89 TYR A C 1
ATOM 732 O O . TYR A 1 89 ? 13.903 -3.940 -36.504 1.00 56.22 89 TYR A O 1
ATOM 740 N N . ASN A 1 90 ? 12.882 -5.843 -35.867 1.00 77.88 90 ASN A N 1
ATOM 741 C CA . ASN A 1 90 ? 11.611 -5.417 -36.404 1.00 77.88 90 ASN A CA 1
ATOM 742 C C . ASN A 1 90 ? 11.100 -4.235 -35.557 1.00 77.88 90 ASN A C 1
ATOM 744 O O . ASN A 1 90 ? 11.646 -3.890 -34.502 1.00 77.88 90 ASN A O 1
ATOM 748 N N . SER A 1 91 ? 10.050 -3.557 -36.015 1.00 79.56 91 SER A N 1
ATOM 749 C CA . SER A 1 91 ? 9.568 -2.364 -35.314 1.00 79.56 91 SER A CA 1
ATOM 750 C C . SER A 1 91 ? 9.194 -2.615 -33.849 1.00 79.56 91 SER A C 1
ATOM 752 O O . SER A 1 91 ? 9.311 -1.692 -33.049 1.00 79.56 91 SER A O 1
ATOM 754 N N . GLN A 1 92 ? 8.746 -3.828 -33.512 1.00 87.00 92 GLN A N 1
ATOM 755 C CA . GLN A 1 92 ? 8.362 -4.216 -32.155 1.00 87.00 92 GLN A CA 1
ATOM 756 C C . GLN A 1 92 ? 9.595 -4.536 -31.305 1.00 87.00 92 GLN A C 1
ATOM 758 O O . GLN A 1 92 ? 9.717 -4.012 -30.204 1.00 87.00 92 GLN A O 1
ATOM 763 N N . GLU A 1 93 ? 10.538 -5.316 -31.832 1.00 80.62 93 GLU A N 1
ATOM 764 C CA . GLU A 1 93 ? 11.787 -5.666 -31.144 1.00 80.62 93 GLU A CA 1
ATOM 765 C C . GLU A 1 93 ? 12.612 -4.422 -30.819 1.00 80.62 93 GLU A C 1
ATOM 767 O O . GLU A 1 93 ? 13.071 -4.267 -29.691 1.00 80.62 93 GLU A O 1
ATOM 772 N N . ARG A 1 94 ? 12.730 -3.484 -31.769 1.00 88.94 94 ARG A N 1
ATOM 773 C CA . ARG A 1 94 ? 13.408 -2.202 -31.536 1.00 88.94 94 ARG A CA 1
ATOM 774 C C . ARG A 1 94 ? 12.733 -1.400 -30.426 1.00 88.94 94 ARG A C 1
ATOM 776 O O . ARG A 1 94 ? 13.406 -0.792 -29.604 1.00 88.94 94 ARG A O 1
ATOM 783 N N . LEU A 1 95 ? 11.401 -1.355 -30.430 1.00 92.25 95 LEU A N 1
ATOM 784 C CA . LEU A 1 95 ? 10.641 -0.594 -29.443 1.00 92.25 95 LEU A CA 1
ATOM 785 C C . LEU A 1 95 ? 10.804 -1.198 -28.044 1.00 92.25 95 LEU A C 1
ATOM 787 O O . LEU A 1 95 ? 11.038 -0.454 -27.096 1.00 92.25 95 LEU A O 1
ATOM 791 N N . LEU A 1 96 ? 10.734 -2.527 -27.927 1.00 88.88 96 LEU A N 1
ATOM 792 C CA . LEU A 1 96 ? 10.950 -3.242 -26.669 1.00 88.88 96 LEU A CA 1
ATOM 793 C C . LEU A 1 96 ? 12.381 -3.076 -26.152 1.00 88.88 96 LEU A C 1
ATOM 795 O O . LEU A 1 96 ? 12.563 -2.831 -24.962 1.00 88.88 96 LEU A O 1
ATOM 799 N N . ASP A 1 97 ? 13.381 -3.156 -27.029 1.00 88.25 97 ASP A N 1
ATOM 800 C CA . ASP A 1 97 ? 14.784 -2.987 -26.646 1.00 88.25 97 ASP A CA 1
ATOM 801 C C . ASP A 1 97 ? 15.079 -1.558 -26.164 1.00 88.25 97 ASP A C 1
ATOM 803 O O . ASP A 1 97 ? 15.576 -1.369 -25.053 1.00 88.25 97 ASP A O 1
ATOM 807 N N . LEU A 1 98 ? 14.666 -0.541 -26.933 1.00 91.25 98 LEU A N 1
ATOM 808 C CA . LEU A 1 98 ? 14.773 0.867 -26.532 1.00 91.25 98 LEU A CA 1
ATOM 809 C C . LEU A 1 98 ? 14.057 1.142 -25.202 1.00 91.25 98 LEU A C 1
ATOM 811 O O . LEU A 1 98 ? 14.590 1.851 -24.350 1.00 91.25 98 LEU A O 1
ATOM 815 N N . CYS A 1 99 ? 12.863 0.573 -25.013 1.00 90.56 99 CYS A N 1
ATOM 816 C CA . CYS A 1 99 ? 12.094 0.701 -23.777 1.00 90.56 99 CYS A CA 1
ATOM 817 C C . CYS A 1 99 ? 12.840 0.080 -22.586 1.00 90.56 99 CYS A C 1
ATOM 819 O O . CYS A 1 99 ? 13.037 0.737 -21.568 1.00 90.56 99 CYS A O 1
ATOM 821 N N . ASN A 1 100 ? 13.327 -1.154 -22.732 1.00 83.94 100 ASN A N 1
ATOM 822 C CA . ASN A 1 100 ? 14.077 -1.861 -21.694 1.00 83.94 100 ASN A CA 1
ATOM 823 C C . ASN A 1 100 ? 15.363 -1.118 -21.299 1.00 83.94 100 ASN A C 1
ATOM 825 O O . ASN A 1 100 ? 15.676 -1.005 -20.116 1.00 83.94 100 ASN A O 1
ATOM 829 N N . ARG A 1 101 ? 16.095 -0.578 -22.278 1.00 87.25 101 ARG A N 1
ATOM 830 C CA . ARG A 1 101 ? 17.315 0.209 -22.042 1.00 87.25 101 ARG A CA 1
ATOM 831 C C . ARG A 1 101 ? 17.013 1.519 -21.311 1.00 87.25 101 ARG A C 1
ATOM 833 O O . ARG A 1 101 ? 17.685 1.833 -20.330 1.00 87.25 101 ARG A O 1
ATOM 840 N N . LEU A 1 102 ? 15.954 2.230 -21.707 1.00 88.25 102 LEU A N 1
ATOM 841 C CA . LEU A 1 102 ? 15.485 3.424 -20.993 1.00 88.25 102 LEU A CA 1
ATOM 842 C C . LEU A 1 102 ? 15.083 3.107 -19.545 1.00 88.25 102 LEU A C 1
ATOM 844 O O . LEU A 1 102 ? 15.502 3.822 -18.638 1.00 88.25 102 LEU A O 1
ATOM 848 N N . LEU A 1 103 ? 14.333 2.021 -19.313 1.00 82.25 103 LEU A N 1
ATOM 849 C CA . LEU A 1 103 ? 13.925 1.565 -17.974 1.00 82.25 103 LEU A CA 1
ATOM 850 C C . LEU A 1 103 ? 15.115 1.185 -17.080 1.00 82.25 103 LEU A C 1
ATOM 852 O O . LEU A 1 103 ? 15.059 1.390 -15.871 1.00 82.25 103 LEU A O 1
ATOM 856 N N . LYS A 1 104 ? 16.213 0.695 -17.666 1.00 77.31 104 LYS A N 1
ATOM 857 C CA . LYS A 1 104 ? 17.488 0.442 -16.968 1.00 77.31 104 LYS A CA 1
ATOM 858 C C . LYS A 1 104 ? 18.313 1.707 -16.700 1.00 77.31 104 LYS A C 1
ATOM 860 O O . LYS A 1 104 ? 19.379 1.617 -16.096 1.00 77.31 104 LYS A O 1
ATOM 865 N N . GLY A 1 105 ? 17.843 2.874 -17.141 1.00 78.94 105 GLY A N 1
ATOM 866 C CA . GLY A 1 105 ? 18.508 4.159 -16.938 1.00 78.94 105 GLY A CA 1
ATOM 867 C C . GLY A 1 105 ? 19.566 4.513 -17.988 1.00 78.94 105 GLY A C 1
ATOM 868 O O . GLY A 1 105 ? 20.321 5.466 -17.773 1.00 78.94 105 GLY A O 1
ATOM 869 N N . GLU A 1 106 ? 19.636 3.788 -19.111 1.00 84.12 106 GLU A N 1
ATOM 870 C CA . GLU A 1 106 ? 20.543 4.122 -20.214 1.00 84.12 106 GLU A CA 1
ATOM 871 C C . GLU A 1 106 ? 20.136 5.426 -20.919 1.00 84.12 106 GLU A C 1
ATOM 873 O O . GLU A 1 106 ? 18.963 5.799 -20.983 1.00 84.12 106 GLU A O 1
ATOM 878 N N . GLU A 1 107 ? 21.128 6.113 -21.487 1.00 90.31 107 GLU A N 1
ATOM 879 C CA . GLU A 1 107 ? 20.931 7.322 -22.287 1.00 90.31 107 GLU A CA 1
ATOM 880 C C . GLU A 1 107 ? 20.889 6.966 -23.778 1.00 90.31 107 GLU A C 1
ATOM 882 O O . GLU A 1 107 ? 21.813 6.347 -24.311 1.00 90.31 107 GLU A O 1
ATOM 887 N N . ILE A 1 108 ? 19.821 7.374 -24.464 1.00 92.06 108 ILE A N 1
ATOM 888 C CA . ILE A 1 108 ? 19.544 6.994 -25.854 1.00 92.06 108 ILE A CA 1
ATOM 889 C C . ILE A 1 108 ? 19.791 8.170 -26.808 1.00 92.06 108 ILE A C 1
ATOM 891 O O . ILE A 1 108 ? 19.112 9.194 -26.728 1.00 92.06 108 ILE A O 1
ATOM 895 N N . SER A 1 109 ? 20.724 8.000 -27.752 1.00 92.38 109 SER A N 1
ATOM 896 C CA . SER A 1 109 ? 20.976 8.943 -28.858 1.00 92.38 109 SER A CA 1
ATOM 897 C C . SER A 1 109 ? 20.183 8.538 -30.093 1.00 92.38 109 SER A C 1
ATOM 899 O O . SER A 1 109 ? 20.293 7.400 -30.540 1.00 92.38 109 SER A O 1
ATOM 901 N N . ILE A 1 110 ? 19.463 9.467 -30.721 1.00 89.00 110 ILE A N 1
ATOM 902 C CA . ILE A 1 110 ? 18.760 9.166 -31.978 1.00 89.00 110 ILE A CA 1
ATOM 903 C C . ILE A 1 110 ? 19.735 8.715 -33.076 1.00 89.00 110 ILE A C 1
ATOM 905 O O . ILE A 1 110 ? 19.462 7.730 -33.756 1.00 89.00 110 ILE A O 1
ATOM 909 N N . GLU A 1 111 ? 20.856 9.420 -33.231 1.00 84.62 111 GLU A N 1
ATOM 910 C CA . GLU A 1 111 ? 21.836 9.192 -34.301 1.00 84.62 111 GLU A CA 1
ATOM 911 C C . GLU A 1 111 ? 22.525 7.835 -34.141 1.00 84.62 111 GLU A C 1
ATOM 913 O O . GLU A 1 111 ? 22.573 7.034 -35.074 1.00 84.62 111 GLU A O 1
ATOM 918 N N . LYS A 1 112 ? 22.993 7.533 -32.922 1.00 81.69 112 LYS A N 1
ATOM 919 C CA . LYS A 1 112 ? 23.645 6.253 -32.626 1.00 81.69 112 LYS A CA 1
ATOM 920 C C . LYS A 1 112 ? 22.689 5.086 -32.842 1.00 81.69 112 LYS A C 1
ATOM 922 O O . LYS A 1 112 ? 23.063 4.107 -33.475 1.00 81.69 112 LYS A O 1
ATOM 927 N N . GLU A 1 113 ? 21.459 5.190 -32.341 1.00 84.44 113 GLU A N 1
ATOM 928 C CA . GLU A 1 113 ? 20.492 4.101 -32.458 1.00 84.44 113 GLU A CA 1
ATOM 929 C C . GLU A 1 113 ? 19.988 3.914 -33.895 1.00 84.44 113 GLU A C 1
ATOM 931 O O . GLU A 1 113 ? 19.732 2.787 -34.310 1.00 84.44 113 GLU A O 1
ATOM 936 N N . ALA A 1 114 ? 19.896 4.981 -34.694 1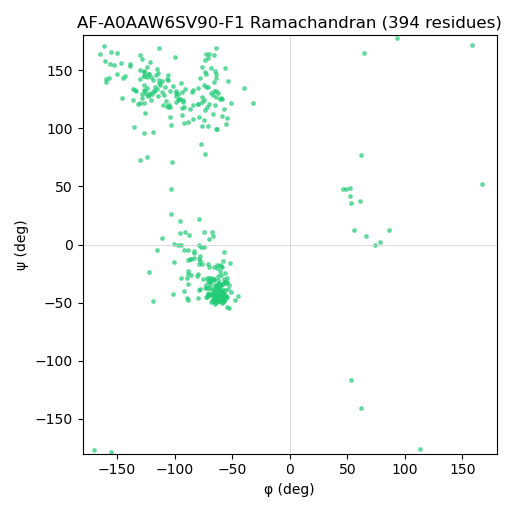.00 78.19 114 ALA A N 1
ATOM 937 C CA . ALA A 1 114 ? 19.585 4.876 -36.120 1.00 78.19 114 ALA A CA 1
ATOM 938 C C . ALA A 1 114 ? 20.604 3.983 -36.850 1.00 78.19 114 ALA A C 1
ATOM 940 O O . ALA A 1 114 ? 20.213 3.103 -37.619 1.00 78.19 114 ALA A O 1
ATOM 941 N N . ILE A 1 115 ? 21.893 4.145 -36.530 1.00 74.25 115 ILE A N 1
ATOM 942 C CA . ILE A 1 115 ? 22.977 3.298 -37.043 1.00 74.25 115 ILE A CA 1
ATOM 943 C C . ILE A 1 115 ? 22.874 1.879 -36.467 1.00 74.25 115 ILE A C 1
ATOM 945 O O . ILE A 1 115 ? 22.888 0.920 -37.235 1.00 74.25 115 ILE A O 1
ATOM 949 N N . THR A 1 116 ? 22.715 1.733 -35.143 1.00 74.44 116 THR A N 1
ATOM 950 C CA . THR A 1 116 ? 22.621 0.424 -34.462 1.00 74.44 116 THR A CA 1
ATOM 951 C C . THR A 1 116 ? 21.509 -0.453 -35.036 1.00 74.44 116 THR A C 1
ATOM 953 O O . THR A 1 116 ? 21.712 -1.645 -35.250 1.00 74.44 116 THR A O 1
ATOM 956 N N . TYR A 1 117 ? 20.331 0.124 -35.284 1.00 73.44 117 TYR A N 1
ATOM 957 C CA . TYR A 1 117 ? 19.166 -0.614 -35.775 1.00 73.44 117 TYR A CA 1
ATOM 958 C C . TYR A 1 117 ? 19.020 -0.587 -37.304 1.00 73.44 117 TYR A C 1
ATOM 960 O O . TYR A 1 117 ? 18.056 -1.158 -37.814 1.00 73.44 117 TYR A O 1
ATOM 968 N N . GLY A 1 118 ? 19.915 0.088 -38.037 1.00 65.62 118 GLY A N 1
ATOM 969 C CA . GLY A 1 118 ? 19.846 0.205 -39.498 1.00 65.62 118 GLY A CA 1
ATOM 970 C C . GLY A 1 118 ? 18.576 0.904 -40.005 1.00 65.62 118 GLY A C 1
ATOM 971 O O . GLY A 1 118 ? 17.994 0.487 -41.005 1.00 65.62 118 GLY A O 1
ATOM 972 N N . VAL A 1 119 ? 18.091 1.934 -39.302 1.00 78.00 119 VAL A N 1
ATOM 973 C CA . VAL A 1 119 ? 16.861 2.668 -39.659 1.00 78.00 119 VAL A CA 1
ATOM 974 C C . VAL A 1 119 ? 17.084 4.174 -39.707 1.00 78.00 119 VAL A C 1
ATOM 976 O O . VAL A 1 119 ? 17.991 4.706 -39.082 1.00 78.00 119 VAL A O 1
ATOM 979 N N . HIS A 1 120 ? 16.204 4.900 -40.398 1.00 79.19 120 HIS A N 1
ATOM 980 C CA . HIS A 1 120 ? 16.232 6.361 -40.376 1.00 79.19 120 HIS A CA 1
ATOM 981 C C . HIS A 1 120 ? 15.940 6.921 -38.975 1.00 79.19 120 HIS A C 1
ATOM 983 O O . HIS A 1 120 ? 15.080 6.419 -38.249 1.00 79.19 120 HIS A O 1
ATOM 989 N N . GLU A 1 121 ? 16.565 8.048 -38.633 1.00 80.06 121 GLU A N 1
ATOM 990 C CA . GLU A 1 121 ? 16.347 8.754 -37.362 1.00 80.06 121 GLU A CA 1
ATOM 991 C C . GLU A 1 121 ? 14.871 9.049 -37.062 1.00 80.06 121 GLU A C 1
ATOM 993 O O . GLU A 1 121 ? 14.437 8.989 -35.911 1.00 80.06 121 GLU A O 1
ATOM 998 N N . ALA A 1 122 ? 14.069 9.342 -38.092 1.00 79.44 122 ALA A N 1
ATOM 999 C CA . ALA A 1 122 ? 12.629 9.560 -37.955 1.00 79.44 122 ALA A CA 1
ATOM 1000 C C . ALA A 1 122 ? 11.910 8.341 -37.344 1.00 79.44 122 ALA A C 1
ATOM 1002 O O . ALA A 1 122 ? 10.963 8.486 -36.567 1.00 79.44 122 ALA A O 1
ATOM 1003 N N . THR A 1 123 ? 12.391 7.134 -37.642 1.00 83.06 123 THR A N 1
ATOM 1004 C CA . THR A 1 123 ? 11.877 5.874 -37.103 1.00 83.06 123 THR A CA 1
ATOM 1005 C C . THR A 1 123 ? 12.240 5.704 -35.627 1.00 83.06 123 THR A C 1
ATOM 1007 O O . THR A 1 123 ? 11.405 5.240 -34.842 1.00 83.06 123 THR A O 1
ATOM 1010 N N . ILE A 1 124 ? 13.439 6.131 -35.218 1.00 89.56 124 ILE A N 1
ATOM 1011 C CA . ILE A 1 124 ? 13.839 6.171 -33.802 1.00 89.56 124 ILE A CA 1
ATOM 1012 C C . ILE A 1 124 ? 13.008 7.207 -33.042 1.00 89.56 124 ILE A C 1
ATOM 1014 O O . ILE A 1 124 ? 12.415 6.868 -32.021 1.00 89.56 124 ILE A O 1
ATOM 1018 N N . LYS A 1 125 ? 12.851 8.424 -33.584 1.00 91.25 125 LYS A N 1
ATOM 1019 C CA . LYS A 1 125 ? 11.996 9.482 -33.007 1.00 91.25 125 LYS A CA 1
ATOM 1020 C C . LYS A 1 125 ? 10.566 8.994 -32.772 1.00 91.25 125 LYS A C 1
ATOM 1022 O O . LYS A 1 125 ? 10.021 9.189 -31.689 1.00 91.25 125 LYS A O 1
ATOM 1027 N N . LYS A 1 126 ? 9.977 8.299 -33.753 1.00 91.94 126 LYS A N 1
ATOM 1028 C CA . LYS A 1 126 ? 8.643 7.693 -33.616 1.00 91.94 126 LYS A CA 1
ATOM 1029 C C . LYS A 1 126 ? 8.605 6.600 -32.543 1.00 91.94 126 LYS A C 1
ATOM 1031 O O . LYS A 1 126 ? 7.637 6.531 -31.795 1.00 91.94 126 LYS A O 1
ATOM 1036 N N . SER A 1 127 ? 9.644 5.769 -32.450 1.00 93.38 127 SER A N 1
ATOM 1037 C CA . SER A 1 127 ? 9.735 4.718 -31.423 1.00 93.38 127 SER A CA 1
ATOM 1038 C C . SER A 1 127 ? 9.801 5.332 -30.018 1.00 93.38 127 SER A C 1
ATOM 1040 O O . SER A 1 127 ? 9.034 4.938 -29.147 1.00 93.38 127 SER A O 1
ATOM 1042 N N . ILE A 1 128 ? 10.628 6.364 -29.825 1.00 92.00 128 ILE A N 1
ATOM 1043 C CA . ILE A 1 128 ? 10.733 7.103 -28.558 1.00 92.00 128 ILE A CA 1
ATOM 1044 C C . ILE A 1 128 ? 9.407 7.783 -28.206 1.00 92.00 128 ILE A C 1
ATOM 1046 O O . ILE A 1 128 ? 8.980 7.709 -27.061 1.00 92.00 128 ILE A O 1
ATOM 1050 N N . TYR A 1 129 ? 8.718 8.395 -29.173 1.00 92.38 129 TYR A N 1
ATOM 1051 C CA . TYR A 1 129 ? 7.391 8.978 -28.948 1.00 92.38 129 TYR A CA 1
ATOM 1052 C C . TYR A 1 129 ? 6.381 7.946 -28.419 1.00 92.38 129 TYR A C 1
ATOM 1054 O O . TYR A 1 129 ? 5.687 8.211 -27.443 1.00 92.38 129 TYR A O 1
ATOM 1062 N N . LEU A 1 130 ? 6.339 6.748 -29.012 1.00 93.31 130 LEU A N 1
ATOM 1063 C CA . LEU A 1 130 ? 5.465 5.669 -28.542 1.00 93.31 130 LEU A CA 1
ATOM 1064 C C . LEU A 1 130 ? 5.837 5.197 -27.131 1.00 93.31 130 LEU A C 1
ATOM 1066 O O . LEU A 1 130 ? 4.944 4.972 -26.320 1.00 93.31 130 LEU A O 1
ATOM 1070 N N . ILE A 1 131 ? 7.134 5.089 -26.826 1.00 92.69 131 ILE A N 1
ATOM 1071 C CA . ILE A 1 131 ? 7.612 4.727 -25.484 1.00 92.69 131 ILE A CA 1
ATOM 1072 C C . ILE A 1 131 ? 7.202 5.792 -24.461 1.00 92.69 131 ILE A C 1
ATOM 1074 O O . ILE A 1 131 ? 6.736 5.434 -23.388 1.00 92.69 131 ILE A O 1
ATOM 1078 N N . ARG A 1 132 ? 7.305 7.084 -24.798 1.00 89.81 132 ARG A N 1
ATOM 1079 C CA . ARG A 1 132 ? 6.868 8.187 -23.923 1.00 89.81 132 ARG A CA 1
ATOM 1080 C C . ARG A 1 132 ? 5.373 8.145 -23.628 1.00 89.81 132 ARG A C 1
ATOM 1082 O O . ARG A 1 132 ? 4.992 8.354 -22.488 1.00 89.81 132 ARG A O 1
ATOM 1089 N N . ASN A 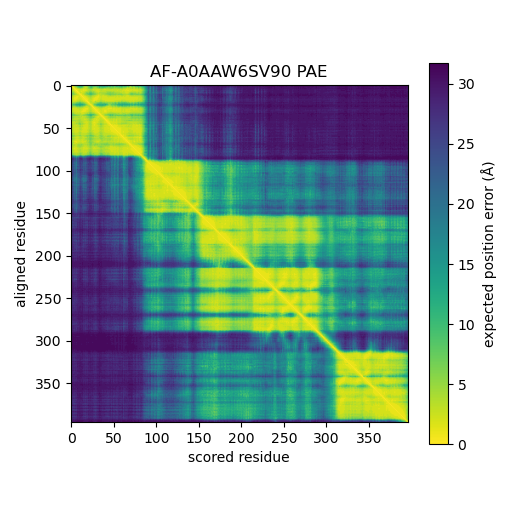1 133 ? 4.548 7.848 -24.631 1.00 88.88 133 ASN A N 1
ATOM 1090 C CA . ASN A 1 133 ? 3.106 7.708 -24.425 1.00 88.88 133 ASN A CA 1
ATOM 1091 C C . ASN A 1 133 ? 2.755 6.458 -23.606 1.00 88.88 133 ASN A C 1
ATOM 1093 O O . ASN A 1 133 ? 1.792 6.475 -22.853 1.00 88.88 133 ASN A O 1
ATOM 1097 N N . PHE A 1 134 ? 3.500 5.362 -23.773 1.00 88.75 134 PHE A N 1
ATOM 1098 C CA . PHE A 1 134 ? 3.267 4.131 -23.016 1.00 88.75 134 PHE A CA 1
ATOM 1099 C C . PHE A 1 134 ? 3.733 4.246 -21.558 1.00 88.75 134 PHE A C 1
ATOM 1101 O O . PHE A 1 134 ? 3.085 3.726 -20.658 1.00 88.75 134 PHE A O 1
ATOM 1108 N N . LEU A 1 135 ? 4.851 4.935 -21.332 1.00 85.00 135 LEU A N 1
ATOM 1109 C CA . LEU A 1 135 ? 5.443 5.191 -20.023 1.00 85.00 135 LEU A CA 1
ATOM 1110 C C . LEU A 1 135 ? 5.153 6.626 -19.565 1.00 85.00 135 LEU A C 1
ATOM 1112 O O . LEU A 1 135 ? 6.069 7.325 -19.146 1.00 85.00 135 LEU A O 1
ATOM 1116 N N . GLU A 1 136 ? 3.900 7.076 -19.659 1.00 79.62 136 GLU A N 1
ATOM 1117 C CA . GLU A 1 136 ? 3.512 8.454 -19.305 1.00 79.62 136 GLU A CA 1
ATOM 1118 C C . GLU A 1 136 ? 3.890 8.818 -17.857 1.00 79.62 136 GLU A C 1
ATOM 1120 O O . GLU A 1 136 ? 4.273 9.951 -17.572 1.00 79.62 136 GLU A O 1
ATOM 1125 N N . GLU A 1 137 ? 3.864 7.836 -16.953 1.00 70.56 137 GLU A N 1
ATOM 1126 C CA . GLU A 1 137 ? 4.253 7.993 -15.546 1.00 70.56 137 GLU A CA 1
ATOM 1127 C C . GLU A 1 137 ? 5.771 8.180 -15.344 1.00 70.56 137 GLU A C 1
ATOM 1129 O O . GLU A 1 137 ? 6.209 8.648 -14.290 1.00 70.56 137 GLU A O 1
ATOM 1134 N N . PHE A 1 138 ? 6.588 7.841 -16.347 1.00 74.31 138 PHE A N 1
ATOM 1135 C CA . PHE A 1 138 ? 8.043 7.967 -16.307 1.00 74.31 138 PHE A CA 1
ATOM 1136 C C . PHE A 1 138 ? 8.476 9.249 -17.030 1.00 74.31 138 PHE A C 1
ATOM 1138 O O . PHE A 1 138 ? 8.226 9.436 -18.220 1.00 74.31 138 PHE A O 1
ATOM 1145 N N . ASP A 1 139 ? 9.202 10.131 -16.336 1.00 80.88 139 ASP A N 1
ATOM 1146 C CA . ASP A 1 139 ? 9.683 11.400 -16.908 1.00 80.88 139 ASP A CA 1
ATOM 1147 C C . ASP A 1 139 ? 10.853 11.173 -17.889 1.00 80.88 139 ASP A C 1
ATOM 1149 O O . ASP A 1 139 ? 12.034 11.340 -17.559 1.00 80.88 139 ASP A O 1
ATOM 1153 N N . ILE A 1 140 ? 10.530 10.735 -19.108 1.00 84.69 140 ILE A N 1
ATOM 1154 C CA . ILE A 1 140 ? 11.474 10.625 -20.223 1.00 84.69 140 ILE A CA 1
ATOM 1155 C C . ILE A 1 140 ? 11.689 12.018 -20.818 1.00 84.69 140 ILE A C 1
ATOM 1157 O O . ILE A 1 140 ? 10.823 12.564 -21.515 1.00 84.69 140 ILE A O 1
ATOM 1161 N N . HIS A 1 141 ? 12.885 12.560 -20.604 1.00 84.75 141 HIS A N 1
ATOM 1162 C CA . HIS A 1 141 ? 13.278 13.889 -21.059 1.00 84.75 141 HIS A CA 1
ATOM 1163 C C . HIS A 1 141 ? 14.505 13.829 -21.970 1.00 84.75 141 HIS A C 1
ATOM 1165 O O . HIS A 1 141 ? 15.295 12.884 -21.937 1.00 84.75 141 HIS A O 1
ATOM 1171 N N . LEU A 1 142 ? 14.655 14.864 -22.795 1.00 85.94 142 LEU A N 1
ATOM 1172 C CA . LEU A 1 142 ? 15.824 15.071 -23.639 1.00 85.94 142 LEU A CA 1
ATOM 1173 C C . LEU A 1 142 ? 16.835 15.941 -22.880 1.00 85.94 142 LEU A C 1
ATOM 1175 O O . LEU A 1 142 ? 16.538 17.091 -22.558 1.00 85.94 142 LEU A O 1
ATOM 1179 N N . LYS A 1 143 ? 18.030 15.412 -22.611 1.00 83.19 143 LYS A N 1
ATOM 1180 C CA . LYS A 1 143 ? 19.147 16.131 -21.981 1.00 83.19 143 LYS A CA 1
ATOM 1181 C C . LYS A 1 143 ? 20.401 15.945 -22.831 1.00 83.19 143 LYS A C 1
ATOM 1183 O O . LYS A 1 143 ? 20.770 14.822 -23.139 1.00 83.19 143 LYS A O 1
ATOM 1188 N N . ASN A 1 144 ? 21.051 17.040 -23.228 1.00 82.69 144 ASN A N 1
ATOM 1189 C CA . ASN A 1 144 ? 22.257 17.023 -24.075 1.00 82.69 144 ASN A CA 1
ATOM 1190 C C . ASN A 1 144 ? 22.099 16.217 -25.386 1.00 82.69 144 ASN A C 1
ATOM 1192 O O . ASN A 1 144 ? 23.030 15.548 -25.818 1.00 82.69 144 ASN A O 1
ATOM 1196 N N . GLY A 1 145 ? 20.912 16.239 -26.004 1.00 80.50 145 GLY A N 1
ATOM 1197 C CA . GLY A 1 145 ? 20.632 15.464 -27.223 1.00 80.50 145 GLY A CA 1
ATOM 1198 C C . GLY A 1 145 ? 20.349 13.971 -26.994 1.00 80.50 145 GLY A C 1
ATOM 1199 O O . GLY A 1 145 ? 20.087 13.254 -27.957 1.00 80.50 145 GLY A O 1
ATOM 1200 N N . MET A 1 146 ? 20.331 13.516 -25.737 1.00 88.25 146 MET A N 1
ATOM 1201 C CA . MET A 1 146 ? 20.082 12.128 -25.341 1.00 88.25 146 MET A CA 1
ATOM 1202 C C . MET A 1 146 ? 18.766 12.006 -24.568 1.00 88.25 146 MET A C 1
ATOM 1204 O O . MET A 1 146 ? 18.459 12.843 -23.718 1.00 88.25 146 MET A O 1
ATOM 1208 N N . TYR A 1 147 ? 17.982 10.964 -24.835 1.00 89.12 147 TYR A N 1
ATOM 1209 C CA . TYR A 1 147 ? 16.787 10.652 -24.051 1.00 89.12 147 TYR A CA 1
ATOM 1210 C C . TYR A 1 147 ? 17.154 9.839 -22.816 1.00 89.12 147 TYR A C 1
ATOM 1212 O O . TYR A 1 147 ? 17.886 8.856 -22.921 1.00 89.12 147 TYR A O 1
ATOM 1220 N N . LYS A 1 148 ? 16.613 10.235 -21.662 1.00 88.44 148 LYS A N 1
ATOM 1221 C CA . LYS A 1 148 ? 16.819 9.557 -20.381 1.00 88.44 148 LYS A CA 1
ATOM 1222 C C . LYS A 1 148 ? 15.548 9.583 -19.542 1.00 88.44 148 LYS A C 1
ATOM 1224 O O . LYS A 1 148 ? 14.828 10.582 -19.535 1.00 88.44 148 LYS A O 1
ATOM 1229 N N . ILE A 1 149 ? 15.308 8.517 -18.786 1.00 84.62 149 ILE A N 1
ATOM 1230 C CA . ILE A 1 149 ? 14.304 8.517 -17.721 1.00 84.62 149 ILE A CA 1
ATOM 1231 C C . ILE A 1 149 ? 14.856 9.280 -16.509 1.00 84.62 149 ILE A C 1
ATOM 1233 O O . ILE A 1 149 ? 15.911 8.943 -15.976 1.00 84.62 149 ILE A O 1
ATOM 1237 N N . ARG A 1 150 ? 14.151 10.328 -16.071 1.00 72.75 150 ARG A N 1
ATOM 1238 C CA . ARG A 1 150 ? 14.486 11.109 -14.869 1.00 72.75 150 ARG A CA 1
ATOM 1239 C C . ARG A 1 150 ? 14.061 10.407 -13.589 1.00 72.75 150 ARG A C 1
ATOM 1241 O O . ARG A 1 150 ? 14.778 10.471 -12.597 1.00 72.75 150 ARG A O 1
ATOM 1248 N N . LYS A 1 151 ? 12.886 9.777 -13.627 1.00 66.38 151 LYS A N 1
ATOM 1249 C CA . LYS A 1 151 ? 12.274 9.051 -12.516 1.00 66.38 151 LYS A CA 1
ATOM 1250 C C . LYS A 1 151 ? 11.944 7.644 -13.008 1.00 66.38 151 LYS A C 1
ATOM 1252 O O . LYS A 1 151 ? 10.959 7.455 -13.711 1.00 66.38 151 LYS A O 1
ATOM 1257 N N . SER A 1 152 ? 12.838 6.694 -12.734 1.00 64.44 152 SER A N 1
ATOM 1258 C CA . SER A 1 152 ? 12.652 5.274 -13.073 1.00 64.44 152 SER A CA 1
ATOM 1259 C C . SER A 1 152 ? 11.897 4.509 -11.991 1.00 64.44 152 SER A C 1
ATOM 1261 O O . SER A 1 152 ? 11.502 3.371 -12.208 1.00 64.44 152 SER A O 1
ATOM 1263 N N . GLU A 1 153 ? 11.731 5.114 -10.819 1.00 67.44 153 GLU A N 1
ATOM 1264 C CA . GLU A 1 153 ? 11.039 4.511 -9.689 1.00 67.44 153 GLU A CA 1
ATOM 1265 C C . GLU A 1 153 ? 9.592 5.015 -9.663 1.00 67.44 153 GLU A C 1
ATOM 1267 O O . GLU A 1 153 ? 9.347 6.226 -9.634 1.00 67.44 153 GLU A O 1
ATOM 1272 N N . LEU A 1 154 ? 8.635 4.083 -9.670 1.00 71.75 154 LEU A N 1
ATOM 1273 C CA . LEU A 1 154 ? 7.204 4.391 -9.577 1.00 71.75 154 LEU A CA 1
ATOM 1274 C C . LEU A 1 154 ? 6.879 5.038 -8.218 1.00 71.75 154 LEU A C 1
ATOM 1276 O O . LEU A 1 154 ? 6.150 6.025 -8.136 1.00 71.75 154 LEU A O 1
ATOM 1280 N N . LEU A 1 155 ? 7.516 4.518 -7.166 1.00 80.31 155 LEU A N 1
ATOM 1281 C CA . LEU A 1 155 ? 7.556 5.069 -5.817 1.00 80.31 155 LEU A CA 1
ATOM 1282 C C . LEU A 1 155 ? 9.002 5.413 -5.472 1.00 80.31 155 LEU A C 1
ATOM 1284 O O . LEU A 1 155 ? 9.891 4.586 -5.643 1.00 80.31 155 LEU A O 1
ATOM 1288 N N . SER A 1 156 ? 9.240 6.608 -4.948 1.00 83.38 156 SER A N 1
ATOM 1289 C CA . SER A 1 156 ? 10.544 6.984 -4.407 1.00 83.38 156 SER A CA 1
ATOM 1290 C C . SER A 1 156 ? 10.898 6.164 -3.166 1.00 83.38 156 SER A C 1
ATOM 1292 O O . SER A 1 156 ? 10.036 5.594 -2.486 1.00 83.38 156 SER A O 1
ATOM 1294 N N . TYR A 1 157 ? 12.183 6.179 -2.813 1.00 84.75 157 TYR A N 1
ATOM 1295 C CA . TYR A 1 157 ? 12.688 5.629 -1.555 1.00 84.75 157 TYR A CA 1
ATOM 1296 C C . TYR A 1 157 ? 11.867 6.074 -0.328 1.00 84.75 157 TYR A C 1
ATOM 1298 O O . TYR A 1 157 ? 11.451 5.245 0.483 1.00 84.75 157 TYR A O 1
ATOM 1306 N N . SER A 1 158 ? 11.573 7.374 -0.212 1.00 87.88 158 SER A N 1
ATOM 1307 C CA . SER A 1 158 ? 10.823 7.936 0.919 1.00 87.88 158 SER A CA 1
ATOM 1308 C C . SER A 1 158 ? 9.354 7.509 0.932 1.00 87.88 158 SER A C 1
ATOM 1310 O O . SER A 1 158 ? 8.839 7.154 1.991 1.00 87.88 158 SER A O 1
ATOM 1312 N N . GLU A 1 159 ? 8.685 7.500 -0.226 1.00 90.38 159 GLU A N 1
ATOM 1313 C CA . GLU A 1 159 ? 7.300 7.013 -0.349 1.00 90.38 159 GLU A CA 1
ATOM 1314 C C . GLU A 1 159 ? 7.211 5.536 0.052 1.00 90.38 159 GLU A C 1
ATOM 1316 O O . GLU A 1 159 ? 6.332 5.145 0.821 1.00 90.38 159 GLU A O 1
ATOM 1321 N N . THR A 1 160 ? 8.179 4.732 -0.393 1.00 90.94 160 THR A N 1
ATOM 1322 C CA . THR A 1 160 ? 8.255 3.304 -0.073 1.00 90.94 160 THR A CA 1
ATOM 1323 C C . THR A 1 160 ? 8.431 3.063 1.425 1.00 90.94 160 THR A C 1
ATOM 1325 O O . THR A 1 160 ? 7.693 2.262 1.998 1.00 90.94 160 THR A O 1
ATOM 1328 N N . ILE A 1 161 ? 9.349 3.780 2.087 1.00 89.81 161 ILE A N 1
ATOM 1329 C CA . ILE A 1 161 ? 9.532 3.677 3.546 1.00 89.81 161 ILE A CA 1
ATOM 1330 C C . ILE A 1 161 ? 8.240 4.011 4.283 1.00 89.81 161 ILE A C 1
ATOM 1332 O O . ILE A 1 161 ? 7.836 3.258 5.165 1.00 89.81 161 ILE A O 1
ATOM 1336 N N . LEU A 1 162 ? 7.595 5.130 3.943 1.00 90.81 162 LEU A N 1
ATOM 1337 C CA . LEU A 1 162 ? 6.394 5.576 4.647 1.00 90.81 162 LEU A CA 1
ATOM 1338 C C . LEU A 1 162 ? 5.257 4.561 4.517 1.00 90.81 162 LEU A C 1
ATOM 1340 O O . LEU A 1 162 ? 4.588 4.263 5.508 1.00 90.81 162 LEU A O 1
ATOM 1344 N N . LEU A 1 163 ? 5.061 3.983 3.331 1.00 91.88 163 LEU A N 1
ATOM 1345 C CA . LEU A 1 163 ? 4.070 2.925 3.128 1.00 91.88 163 LEU A CA 1
ATOM 1346 C C . LEU A 1 163 ? 4.402 1.677 3.951 1.00 91.88 163 LEU A C 1
ATOM 1348 O O . LEU A 1 163 ? 3.526 1.148 4.634 1.00 91.88 163 LEU A O 1
ATOM 1352 N N . LEU A 1 164 ? 5.663 1.238 3.940 1.00 90.62 164 LEU A N 1
ATOM 1353 C CA . LEU A 1 164 ? 6.096 0.073 4.710 1.00 90.62 164 LEU A CA 1
ATOM 1354 C C . LEU A 1 164 ? 5.945 0.286 6.217 1.00 90.62 164 LEU A C 1
ATOM 1356 O O . LEU A 1 164 ? 5.431 -0.599 6.892 1.00 90.62 164 LEU A O 1
ATOM 1360 N N . LEU A 1 165 ? 6.294 1.461 6.745 1.00 88.94 165 LEU A N 1
ATOM 1361 C CA . LEU A 1 165 ? 6.093 1.786 8.160 1.00 88.94 165 LEU A CA 1
ATOM 1362 C C . LEU A 1 165 ? 4.615 1.709 8.564 1.00 88.94 165 LEU A C 1
ATOM 1364 O O . LEU A 1 165 ? 4.313 1.195 9.638 1.00 88.94 165 LEU A O 1
ATOM 1368 N N . ASN A 1 166 ? 3.694 2.165 7.708 1.00 88.38 166 ASN A N 1
ATOM 1369 C CA . ASN A 1 166 ? 2.255 2.037 7.961 1.00 88.38 166 ASN A CA 1
ATOM 1370 C C . ASN A 1 166 ? 1.784 0.574 7.917 1.00 88.38 166 ASN A C 1
ATOM 1372 O O . ASN A 1 166 ? 0.959 0.172 8.735 1.00 88.38 166 ASN A O 1
ATOM 1376 N N . ILE A 1 167 ? 2.319 -0.235 6.996 1.00 89.06 167 ILE A N 1
ATOM 1377 C CA . ILE A 1 167 ? 2.011 -1.672 6.906 1.00 89.06 167 ILE A CA 1
ATOM 1378 C C . ILE A 1 167 ? 2.492 -2.402 8.166 1.00 89.06 167 ILE A C 1
ATOM 1380 O O . ILE A 1 167 ? 1.725 -3.153 8.762 1.00 89.06 167 ILE A O 1
ATOM 1384 N N . TYR A 1 168 ? 3.728 -2.145 8.600 1.00 85.81 168 TYR A N 1
ATOM 1385 C CA . TYR A 1 168 ? 4.330 -2.757 9.788 1.00 85.81 168 TYR A CA 1
ATOM 1386 C C . TYR A 1 168 ? 3.649 -2.345 11.101 1.00 85.81 168 TYR A C 1
ATOM 1388 O O . TYR A 1 168 ? 3.642 -3.121 12.051 1.00 85.81 168 TYR A O 1
ATOM 1396 N N . GLN A 1 169 ? 3.077 -1.140 11.165 1.00 81.94 169 GLN A N 1
ATOM 1397 C CA . GLN A 1 169 ? 2.318 -0.666 12.328 1.00 81.94 169 GLN A CA 1
ATOM 1398 C C . GLN A 1 169 ? 0.860 -1.141 12.346 1.00 81.94 169 GLN A C 1
ATOM 1400 O O . GLN A 1 169 ? 0.176 -0.967 13.354 1.00 81.94 169 GLN A O 1
ATOM 1405 N N . SER A 1 170 ? 0.353 -1.714 11.253 1.00 82.62 170 SER A N 1
ATOM 1406 C CA . SER A 1 170 ? -1.016 -2.215 11.222 1.00 82.62 170 SER A CA 1
ATOM 1407 C C . SER A 1 170 ? -1.123 -3.578 11.908 1.00 82.62 170 SER A C 1
ATOM 1409 O O . SER A 1 170 ? -0.355 -4.498 11.643 1.00 82.62 170 SER A O 1
ATOM 1411 N N . ASN A 1 171 ? -2.148 -3.725 12.747 1.00 77.00 171 ASN A N 1
ATOM 1412 C CA . ASN A 1 171 ? -2.430 -4.939 13.513 1.00 77.00 171 ASN A CA 1
ATOM 1413 C C . ASN A 1 171 ? -3.090 -6.048 12.680 1.00 77.00 171 ASN A C 1
ATOM 1415 O O . ASN A 1 171 ? -3.225 -7.171 13.153 1.00 77.00 171 ASN A O 1
ATOM 1419 N N . SER A 1 172 ? -3.515 -5.750 11.449 1.00 81.44 172 SER A N 1
ATOM 1420 C CA . SER A 1 172 ? -4.390 -6.651 10.694 1.00 81.44 172 SER A CA 1
ATOM 1421 C C . SER A 1 172 ? -3.677 -7.492 9.637 1.00 81.44 172 SER A C 1
ATOM 1423 O O . SER A 1 172 ? -4.271 -8.448 9.142 1.00 81.44 172 SER A O 1
ATOM 1425 N N . PHE A 1 173 ? -2.442 -7.157 9.253 1.00 84.88 173 PHE A N 1
ATOM 1426 C CA . PHE A 1 173 ? -1.694 -7.969 8.291 1.00 84.88 173 PHE A CA 1
ATOM 1427 C C . PHE A 1 173 ? -1.112 -9.210 8.969 1.00 84.88 173 PHE A C 1
ATOM 1429 O O . PHE A 1 173 ? -0.633 -9.157 10.103 1.00 84.88 173 PHE A O 1
ATOM 1436 N N . SER A 1 174 ? -1.092 -10.326 8.243 1.00 84.81 174 SER A N 1
ATOM 1437 C CA . SER A 1 174 ? -0.252 -11.462 8.622 1.00 84.81 174 SER A CA 1
ATOM 1438 C C . SER A 1 174 ? 1.215 -11.188 8.268 1.00 84.81 174 SER A C 1
ATOM 1440 O O . SER A 1 174 ? 1.510 -10.491 7.293 1.00 84.81 174 SER A O 1
ATOM 1442 N N . TYR A 1 175 ? 2.158 -11.801 8.991 1.00 84.25 175 TYR A N 1
ATOM 1443 C CA . TYR A 1 175 ? 3.594 -11.675 8.686 1.00 84.25 175 TYR A CA 1
ATOM 1444 C C . TYR A 1 175 ? 3.915 -12.038 7.224 1.00 84.25 175 TYR A C 1
ATOM 1446 O O . TYR A 1 175 ? 4.689 -11.361 6.546 1.00 84.25 175 TYR A O 1
ATOM 1454 N N . LYS A 1 176 ? 3.245 -13.068 6.692 1.00 86.50 176 LYS A N 1
ATOM 1455 C CA . LYS A 1 176 ? 3.371 -13.485 5.289 1.00 86.50 176 LYS A CA 1
ATOM 1456 C C . LYS A 1 176 ? 2.955 -12.379 4.313 1.00 86.50 176 LYS A C 1
ATOM 1458 O O . LYS A 1 176 ? 3.614 -12.189 3.289 1.00 86.50 176 LYS A O 1
ATOM 1463 N N . GLU A 1 177 ? 1.871 -11.664 4.599 1.00 88.88 177 GLU A N 1
ATOM 1464 C CA . GLU A 1 177 ? 1.403 -10.552 3.766 1.00 88.88 177 GLU A CA 1
ATOM 1465 C C . GLU A 1 177 ? 2.341 -9.354 3.851 1.00 88.88 177 GLU A C 1
ATOM 1467 O O . GLU A 1 177 ? 2.684 -8.807 2.803 1.00 88.88 177 GLU A O 1
ATOM 1472 N N . ILE A 1 178 ? 2.821 -9.016 5.055 1.00 88.81 178 ILE A N 1
ATOM 1473 C CA . ILE A 1 178 ? 3.830 -7.966 5.259 1.00 88.81 178 ILE A CA 1
ATOM 1474 C C . ILE A 1 178 ? 5.054 -8.261 4.392 1.00 88.81 178 ILE A C 1
ATOM 1476 O O . ILE A 1 178 ? 5.407 -7.445 3.544 1.00 88.81 178 ILE A O 1
ATOM 1480 N N . LYS A 1 179 ? 5.639 -9.461 4.495 1.00 88.56 179 LYS A N 1
ATOM 1481 C CA . LYS A 1 179 ? 6.820 -9.840 3.699 1.00 88.56 179 LYS A CA 1
ATOM 1482 C C . LYS A 1 179 ? 6.566 -9.882 2.200 1.00 88.56 179 LYS A C 1
ATOM 1484 O O . LYS A 1 179 ? 7.437 -9.517 1.408 1.00 88.56 179 LYS A O 1
ATOM 1489 N N . SER A 1 180 ? 5.372 -10.294 1.783 1.00 89.94 180 SER A N 1
ATOM 1490 C CA . SER A 1 180 ? 4.987 -10.240 0.373 1.00 89.94 180 SER A CA 1
ATOM 1491 C C . SER A 1 180 ? 4.893 -8.797 -0.140 1.00 89.94 180 SER A C 1
ATOM 1493 O O . SER A 1 180 ? 5.326 -8.528 -1.261 1.00 89.94 180 SER A O 1
ATOM 1495 N N . LEU A 1 181 ? 4.305 -7.880 0.632 1.00 90.81 181 LEU A N 1
ATOM 1496 C CA . LEU A 1 181 ? 4.177 -6.466 0.266 1.00 90.81 181 LEU A CA 1
ATOM 1497 C C . LEU A 1 181 ? 5.532 -5.758 0.299 1.00 90.81 181 LEU A C 1
ATOM 1499 O O . LEU A 1 181 ? 5.862 -5.063 -0.659 1.00 90.81 181 LEU A O 1
ATOM 1503 N N . GLU A 1 182 ? 6.343 -6.014 1.326 1.00 90.12 182 GLU A N 1
ATOM 1504 C CA . GLU A 1 182 ? 7.719 -5.528 1.447 1.00 90.12 182 GLU A CA 1
ATOM 1505 C C . GLU A 1 182 ? 8.524 -5.876 0.201 1.00 90.12 182 GLU A C 1
ATOM 1507 O O . GLU A 1 182 ? 9.032 -4.990 -0.482 1.00 90.12 182 GLU A O 1
ATOM 1512 N N . LYS A 1 183 ? 8.548 -7.159 -0.174 1.00 89.19 183 LYS A N 1
ATOM 1513 C CA . LYS A 1 183 ? 9.260 -7.608 -1.370 1.00 89.19 183 LYS A CA 1
ATOM 1514 C C . LYS A 1 183 ? 8.791 -6.877 -2.631 1.00 89.19 183 LYS A C 1
ATOM 1516 O O . LYS A 1 183 ? 9.631 -6.478 -3.430 1.00 89.19 183 LYS A O 1
ATOM 1521 N N . LYS A 1 184 ? 7.477 -6.709 -2.821 1.00 89.50 184 LYS A N 1
ATOM 1522 C CA . LYS A 1 184 ? 6.913 -6.042 -4.008 1.00 89.50 184 LYS A CA 1
ATOM 1523 C C . LYS A 1 184 ? 7.276 -4.559 -4.069 1.00 89.50 184 LYS A C 1
ATOM 1525 O O . LYS A 1 184 ? 7.629 -4.083 -5.141 1.00 89.50 184 LYS A O 1
ATOM 1530 N N . LEU A 1 185 ? 7.200 -3.853 -2.942 1.00 88.88 185 LEU A N 1
ATOM 1531 C CA . LEU A 1 185 ? 7.498 -2.422 -2.865 1.00 88.88 185 LEU A CA 1
ATOM 1532 C C . LEU A 1 185 ? 9.002 -2.158 -3.011 1.00 88.88 185 LEU A C 1
ATOM 1534 O O . LEU A 1 185 ? 9.412 -1.327 -3.814 1.00 88.88 185 LEU A O 1
ATOM 1538 N N . VAL A 1 186 ? 9.837 -2.938 -2.320 1.00 87.50 186 VAL A N 1
ATOM 1539 C CA . VAL A 1 186 ? 11.299 -2.813 -2.389 1.00 87.50 186 VAL A CA 1
ATOM 1540 C C . VAL A 1 186 ? 11.821 -3.147 -3.792 1.00 87.50 186 VAL A C 1
ATOM 1542 O O . VAL A 1 186 ? 12.756 -2.512 -4.263 1.00 87.50 186 VAL A O 1
ATOM 1545 N N . GLN A 1 187 ? 11.212 -4.096 -4.512 1.00 83.94 187 GLN A N 1
ATOM 1546 C CA . GLN A 1 187 ? 11.620 -4.456 -5.879 1.00 83.94 187 GLN A CA 1
ATOM 1547 C C . GLN A 1 187 ? 11.533 -3.314 -6.903 1.00 83.94 187 GLN A C 1
ATOM 1549 O O . GLN A 1 187 ? 12.161 -3.431 -7.953 1.00 83.94 187 GLN A O 1
ATOM 1554 N N . GLN A 1 188 ? 10.789 -2.244 -6.619 1.00 78.19 188 GLN A N 1
ATOM 1555 C CA . GLN A 1 188 ? 10.656 -1.091 -7.517 1.00 78.19 188 GLN A CA 1
ATOM 1556 C C . GLN A 1 188 ? 11.798 -0.073 -7.385 1.00 78.19 188 GLN A C 1
ATOM 1558 O O . GLN A 1 188 ? 11.867 0.865 -8.175 1.00 78.19 188 GLN A O 1
ATOM 1563 N N . LEU A 1 189 ? 12.682 -0.257 -6.401 1.00 80.56 189 LEU A N 1
ATOM 1564 C CA . LEU A 1 189 ? 13.777 0.656 -6.092 1.00 80.56 189 LEU A CA 1
ATOM 1565 C C . LEU A 1 189 ? 15.116 0.175 -6.661 1.00 80.56 189 LEU A C 1
ATOM 1567 O O . LEU A 1 189 ? 15.320 -1.015 -6.929 1.00 80.56 189 LEU A O 1
ATOM 1571 N N . SER A 1 190 ? 16.065 1.105 -6.771 1.00 77.38 190 SER A N 1
ATOM 1572 C CA . SER A 1 190 ? 17.465 0.805 -7.106 1.00 77.38 190 SER A CA 1
ATOM 1573 C C . SER A 1 190 ? 18.130 -0.208 -6.155 1.00 77.38 190 SER A C 1
ATOM 1575 O O . SER A 1 190 ? 17.789 -0.315 -4.979 1.00 77.38 190 SER A O 1
ATOM 1577 N N . ASP A 1 191 ? 19.121 -0.956 -6.647 1.00 79.38 191 ASP A N 1
ATOM 1578 C CA . ASP A 1 191 ? 19.850 -2.005 -5.905 1.00 79.38 191 ASP A CA 1
ATOM 1579 C C . ASP A 1 191 ? 20.392 -1.529 -4.549 1.00 79.38 191 ASP A C 1
ATOM 1581 O O . ASP A 1 191 ? 20.298 -2.245 -3.549 1.00 79.38 191 ASP A O 1
ATOM 1585 N N . GLU A 1 192 ? 20.916 -0.305 -4.503 1.00 77.88 192 GLU A N 1
ATOM 1586 C CA . GLU A 1 192 ? 21.441 0.310 -3.284 1.00 77.88 192 GLU A CA 1
ATOM 1587 C C . GLU A 1 192 ? 20.330 0.573 -2.256 1.00 77.88 192 GLU A C 1
ATOM 1589 O O . GLU A 1 192 ? 20.438 0.156 -1.099 1.00 77.88 192 GLU A O 1
ATOM 1594 N N . ALA A 1 193 ? 19.223 1.182 -2.693 1.00 81.25 193 ALA A N 1
ATOM 1595 C CA . ALA A 1 193 ? 18.047 1.423 -1.863 1.00 81.25 193 ALA A CA 1
ATOM 1596 C C . ALA A 1 193 ? 17.455 0.115 -1.313 1.00 81.25 193 ALA A C 1
ATOM 1598 O O . ALA A 1 193 ? 17.091 0.036 -0.137 1.00 81.25 193 ALA A O 1
ATOM 1599 N N . ARG A 1 194 ? 17.420 -0.944 -2.131 1.00 84.44 194 ARG A N 1
ATOM 1600 C CA . ARG A 1 194 ? 16.940 -2.272 -1.718 1.00 84.44 194 ARG A CA 1
ATOM 1601 C C . ARG A 1 194 ? 17.751 -2.849 -0.564 1.00 84.44 194 ARG A C 1
ATOM 1603 O O . ARG A 1 194 ? 17.178 -3.350 0.406 1.00 84.44 194 ARG A O 1
ATOM 1610 N N . LEU A 1 195 ? 19.078 -2.754 -0.643 1.00 84.25 195 LEU A N 1
ATOM 1611 C CA . LEU A 1 195 ? 19.974 -3.229 0.412 1.00 84.25 195 LEU A CA 1
ATOM 1612 C C . LEU A 1 195 ? 19.785 -2.449 1.716 1.00 84.25 195 LEU A C 1
ATOM 1614 O O . LEU A 1 195 ? 19.767 -3.061 2.783 1.00 84.25 195 LEU A O 1
ATOM 1618 N N . GLN A 1 196 ? 19.611 -1.129 1.645 1.00 85.12 196 GLN A N 1
ATOM 1619 C CA . GLN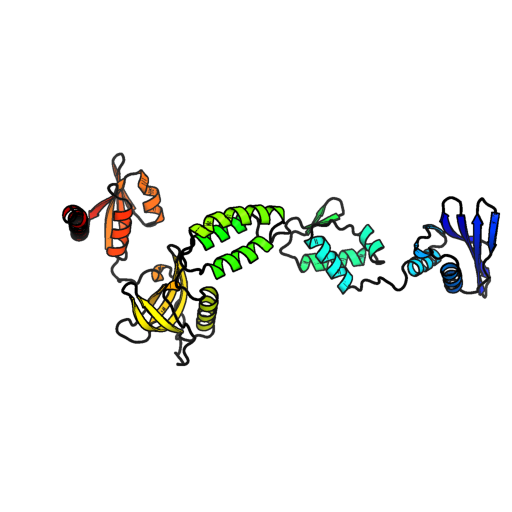 A 1 196 ? 19.380 -0.303 2.832 1.00 85.12 196 GLN A CA 1
ATOM 1620 C C . GLN A 1 196 ? 18.039 -0.625 3.507 1.00 85.12 196 GLN A C 1
ATOM 1622 O O . GLN A 1 196 ? 18.015 -0.883 4.711 1.00 85.12 196 GLN A O 1
ATOM 1627 N N . LEU A 1 197 ? 16.943 -0.699 2.742 1.00 85.44 197 LEU A N 1
ATOM 1628 C CA . LEU A 1 197 ? 15.616 -0.996 3.299 1.00 85.44 197 LEU A CA 1
ATOM 1629 C C . LEU A 1 197 ? 15.515 -2.398 3.878 1.00 85.44 197 LEU A C 1
ATOM 1631 O O . LEU A 1 197 ? 14.960 -2.566 4.959 1.00 85.44 197 LEU A O 1
ATOM 1635 N N . SER A 1 198 ? 16.072 -3.396 3.190 1.00 79.62 198 SER A N 1
ATOM 1636 C CA . SER A 1 198 ? 16.022 -4.776 3.679 1.00 79.62 198 SER A CA 1
ATOM 1637 C C . SER A 1 198 ? 16.683 -4.933 5.052 1.00 79.62 198 SER A C 1
ATOM 1639 O O . SER A 1 198 ? 16.193 -5.699 5.876 1.00 79.62 198 SER A O 1
ATOM 1641 N N . LYS A 1 199 ? 17.755 -4.179 5.334 1.00 84.31 199 LYS A N 1
ATOM 1642 C CA . LYS A 1 199 ? 18.397 -4.163 6.656 1.00 84.31 199 LYS A CA 1
ATOM 1643 C C . LYS A 1 199 ? 17.534 -3.457 7.693 1.00 84.31 199 LYS A C 1
ATOM 1645 O O . LYS A 1 199 ? 17.385 -3.971 8.793 1.00 84.31 199 LYS A O 1
ATOM 1650 N N . LEU A 1 200 ? 16.951 -2.315 7.330 1.00 85.44 200 LEU A N 1
ATOM 1651 C CA . LEU A 1 200 ? 16.087 -1.551 8.225 1.00 85.44 200 LEU A CA 1
ATOM 1652 C C . LEU A 1 200 ? 14.892 -2.391 8.695 1.00 85.44 200 LEU A C 1
ATOM 1654 O O . LEU A 1 200 ? 14.654 -2.497 9.890 1.00 85.44 200 LEU A O 1
ATOM 1658 N N . PHE A 1 201 ? 14.166 -3.028 7.772 1.00 84.12 201 PHE A N 1
ATOM 1659 C CA . PHE A 1 201 ? 12.946 -3.775 8.101 1.00 84.12 201 PHE A CA 1
ATOM 1660 C C . PHE A 1 201 ? 13.193 -5.155 8.726 1.00 84.12 201 PHE A C 1
ATOM 1662 O O . PHE A 1 201 ? 12.280 -5.701 9.341 1.00 84.12 201 PHE A O 1
ATOM 1669 N N . GLN A 1 202 ? 14.418 -5.692 8.673 1.00 81.69 202 GLN A N 1
ATOM 1670 C CA . GLN A 1 202 ? 14.786 -6.873 9.468 1.00 81.69 202 GLN A CA 1
ATOM 1671 C C . GLN A 1 202 ? 14.651 -6.623 10.975 1.00 81.69 202 GLN A C 1
ATOM 1673 O O . GLN A 1 202 ? 14.253 -7.526 11.705 1.00 81.69 202 GLN A O 1
ATOM 1678 N N . GLU A 1 203 ? 14.928 -5.406 11.449 1.00 77.62 203 GLU A N 1
ATOM 1679 C CA . GLU A 1 203 ? 14.780 -5.058 12.870 1.00 77.62 203 GLU A CA 1
ATOM 1680 C C . GLU A 1 203 ? 13.304 -4.998 13.299 1.00 77.62 203 GLU A C 1
ATOM 1682 O O . GLU A 1 203 ? 12.968 -5.312 14.441 1.00 77.62 203 GLU A O 1
ATOM 1687 N N . PHE A 1 204 ? 12.403 -4.663 12.369 1.00 75.62 204 PHE A N 1
ATOM 1688 C CA . PHE A 1 204 ? 10.963 -4.579 12.625 1.00 75.62 204 PHE A CA 1
ATOM 1689 C C . PHE A 1 204 ? 10.281 -5.949 12.715 1.00 75.62 204 PHE A C 1
ATOM 1691 O O . PHE A 1 204 ? 9.185 -6.040 13.270 1.00 75.62 204 PHE A O 1
ATOM 1698 N N . ASP A 1 205 ? 10.923 -7.020 12.240 1.00 73.31 205 ASP A N 1
ATOM 1699 C CA . ASP A 1 205 ? 10.362 -8.375 12.296 1.00 73.31 205 ASP A CA 1
ATOM 1700 C C . ASP A 1 205 ? 10.129 -8.857 13.733 1.00 73.31 205 ASP A C 1
ATOM 1702 O O . ASP A 1 205 ? 9.212 -9.636 13.977 1.00 73.31 205 ASP A O 1
ATOM 1706 N N . ILE A 1 206 ? 10.899 -8.344 14.698 1.00 64.88 206 ILE A N 1
ATOM 1707 C CA . ILE A 1 206 ? 10.741 -8.649 16.130 1.00 64.88 206 ILE A CA 1
ATOM 1708 C C . ILE A 1 206 ? 9.409 -8.097 16.673 1.00 64.88 206 ILE A C 1
ATOM 1710 O O . ILE A 1 206 ? 8.823 -8.663 17.596 1.00 64.88 206 ILE A O 1
ATOM 1714 N N . CYS A 1 207 ? 8.911 -7.003 16.094 1.00 60.81 207 CYS A N 1
ATOM 1715 C CA . CYS A 1 207 ? 7.678 -6.335 16.511 1.00 60.81 207 CYS A CA 1
ATOM 1716 C C . CYS A 1 207 ? 6.426 -6.900 15.826 1.00 60.81 207 CYS A C 1
ATOM 1718 O O . CYS A 1 207 ? 5.308 -6.613 16.263 1.00 60.81 207 CYS A O 1
ATOM 1720 N N . CYS A 1 208 ? 6.588 -7.705 14.772 1.00 63.34 208 CYS A N 1
ATOM 1721 C CA . CYS A 1 208 ? 5.473 -8.352 14.097 1.00 63.34 208 CYS A CA 1
ATOM 1722 C C . CYS A 1 208 ? 4.895 -9.450 14.992 1.00 63.34 208 CYS A C 1
ATOM 1724 O O . CYS A 1 208 ? 5.421 -10.557 15.079 1.00 63.34 208 CYS A O 1
ATOM 1726 N N . LYS A 1 209 ? 3.771 -9.157 15.646 1.00 59.34 209 LYS A N 1
ATOM 1727 C CA . LYS A 1 209 ? 2.977 -10.198 16.297 1.00 59.34 209 LYS A CA 1
ATOM 1728 C C . LYS A 1 209 ? 2.427 -11.119 15.211 1.00 59.34 209 LYS A C 1
ATOM 1730 O O . LYS A 1 209 ? 1.870 -10.637 14.227 1.00 59.34 209 LYS A O 1
ATOM 1735 N N . GLU A 1 210 ? 2.553 -12.432 15.386 1.00 57.53 210 GLU A N 1
ATOM 1736 C CA . GLU A 1 210 ? 1.765 -13.374 14.592 1.00 57.53 210 GLU A CA 1
ATOM 1737 C C . GLU A 1 210 ? 0.296 -13.144 14.934 1.00 57.53 210 GLU A C 1
ATOM 1739 O O . GLU A 1 210 ? -0.214 -13.541 15.983 1.00 57.53 210 GLU A O 1
ATOM 1744 N N . THR A 1 211 ? -0.379 -12.405 14.068 1.00 55.56 211 THR A N 1
ATOM 1745 C CA . THR A 1 211 ? -1.808 -12.193 14.174 1.00 55.56 211 THR A CA 1
ATOM 1746 C C . THR A 1 211 ? -2.479 -13.493 13.726 1.00 55.56 211 THR A C 1
ATOM 1748 O O . THR A 1 211 ? -2.084 -14.112 12.739 1.00 55.56 211 THR A O 1
ATOM 1751 N N . ASN A 1 212 ? -3.521 -13.938 14.434 1.00 54.97 212 ASN A N 1
ATOM 1752 C CA . ASN A 1 212 ? -4.315 -15.116 14.038 1.00 54.97 212 ASN A CA 1
ATOM 1753 C C . ASN A 1 212 ? -5.128 -14.885 12.742 1.00 54.97 212 ASN A C 1
ATOM 1755 O O . ASN A 1 212 ? -6.012 -15.677 12.399 1.00 54.97 212 ASN A O 1
ATOM 1759 N N . VAL A 1 213 ? -4.857 -13.787 12.035 1.00 59.12 213 VAL A N 1
ATOM 1760 C CA . VAL A 1 213 ? -5.540 -13.373 10.819 1.00 59.12 213 VAL A CA 1
ATOM 1761 C C . VAL A 1 213 ? -5.091 -14.266 9.686 1.00 59.12 213 VAL A C 1
ATOM 1763 O O . VAL A 1 213 ? -3.930 -14.273 9.277 1.00 59.12 213 VAL A O 1
ATOM 1766 N N . LYS A 1 214 ? -6.048 -15.018 9.152 1.00 63.66 214 LYS A N 1
ATOM 1767 C CA . LYS A 1 214 ? -5.863 -15.728 7.895 1.00 63.66 214 LYS A CA 1
ATOM 1768 C C . LYS A 1 214 ? -6.268 -14.785 6.768 1.00 63.66 214 LYS A C 1
ATOM 1770 O O . LYS A 1 214 ? -7.455 -14.537 6.567 1.00 63.66 214 LYS A O 1
ATOM 1775 N N . ASP A 1 215 ? -5.252 -14.270 6.080 1.00 74.69 215 ASP A N 1
ATOM 1776 C CA . ASP A 1 215 ? -5.329 -13.669 4.749 1.00 74.69 215 ASP A CA 1
ATOM 1777 C C . ASP A 1 215 ? -6.230 -12.407 4.645 1.00 74.69 215 ASP A C 1
ATOM 1779 O O . ASP A 1 215 ? -7.344 -12.444 4.110 1.00 74.69 215 ASP A O 1
ATOM 1783 N N . LEU A 1 216 ? -5.729 -11.255 5.117 1.00 87.06 216 LEU A N 1
ATOM 1784 C CA . LEU A 1 216 ? -6.376 -9.940 4.982 1.00 87.06 216 LEU A CA 1
ATOM 1785 C C . LEU A 1 216 ? -6.642 -9.563 3.514 1.00 87.06 216 LEU A C 1
ATOM 1787 O O . LEU A 1 216 ? -7.750 -9.135 3.184 1.00 87.06 216 LEU A O 1
ATOM 1791 N N . LEU A 1 217 ? -5.650 -9.709 2.631 1.00 89.06 217 LEU A N 1
ATOM 1792 C CA . LEU A 1 217 ? -5.731 -9.263 1.236 1.00 89.06 217 LEU A CA 1
ATOM 1793 C C . LEU A 1 217 ? -6.843 -9.996 0.454 1.00 89.06 217 LEU A C 1
ATOM 1795 O O . LEU A 1 217 ? -7.664 -9.315 -0.166 1.00 89.06 217 LEU A O 1
ATOM 1799 N N . PRO A 1 218 ? -6.970 -11.340 0.518 1.00 90.25 218 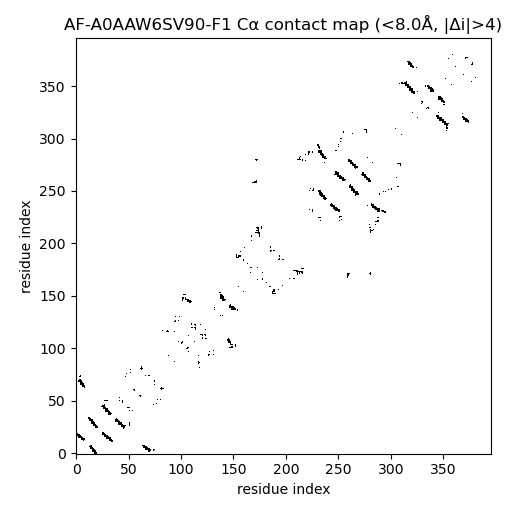PRO A N 1
ATOM 1800 C CA . PRO A 1 218 ? -8.119 -12.042 -0.058 1.00 90.25 218 PRO A CA 1
ATOM 1801 C C . PRO A 1 218 ? -9.464 -11.627 0.542 1.00 90.25 218 PRO A C 1
ATOM 1803 O O . PRO A 1 218 ? -10.450 -11.514 -0.186 1.00 90.25 218 PRO A O 1
ATOM 1806 N N . ASN A 1 219 ? -9.526 -11.368 1.853 1.00 91.62 219 ASN A N 1
ATOM 1807 C CA . ASN A 1 219 ? -10.763 -10.917 2.489 1.00 91.62 219 ASN A CA 1
ATOM 1808 C C . ASN A 1 219 ? -11.207 -9.552 1.948 1.00 91.62 219 ASN A C 1
ATOM 1810 O O . ASN A 1 219 ? -12.388 -9.376 1.645 1.00 91.62 219 ASN A O 1
ATOM 1814 N N . VAL A 1 220 ? -10.274 -8.611 1.768 1.00 93.25 220 VAL A N 1
ATOM 1815 C CA . VAL A 1 220 ? -10.547 -7.309 1.140 1.00 93.25 220 VAL A CA 1
ATOM 1816 C C . VAL A 1 220 ? -11.119 -7.499 -0.266 1.00 93.25 220 VAL A C 1
ATOM 1818 O O . VAL A 1 220 ? -12.141 -6.895 -0.588 1.00 93.25 220 VAL A O 1
ATOM 1821 N N . GLU A 1 221 ? -10.537 -8.383 -1.079 1.00 93.19 221 GLU A N 1
ATOM 1822 C CA . GLU A 1 221 ? -11.037 -8.661 -2.430 1.00 93.19 221 GLU A CA 1
ATOM 1823 C C . GLU A 1 221 ? -12.478 -9.205 -2.418 1.00 93.19 221 GLU A C 1
ATOM 1825 O O . GLU A 1 221 ? -13.330 -8.743 -3.181 1.00 93.19 221 GLU A O 1
ATOM 1830 N N . VAL A 1 222 ? -12.782 -10.144 -1.515 1.00 94.44 222 VAL A N 1
ATOM 1831 C CA . VAL A 1 222 ? -14.137 -10.696 -1.344 1.00 94.44 222 VAL A CA 1
ATOM 1832 C C . VAL A 1 222 ? -15.135 -9.613 -0.929 1.00 94.44 222 VAL A C 1
ATOM 1834 O O . VAL A 1 222 ? -16.257 -9.597 -1.438 1.00 94.44 222 VAL A O 1
ATOM 1837 N N . ILE A 1 223 ? -14.746 -8.709 -0.026 1.00 94.25 223 ILE A N 1
ATOM 1838 C CA . ILE A 1 223 ? -15.599 -7.606 0.436 1.00 94.25 223 ILE A CA 1
ATOM 1839 C C . ILE A 1 223 ? -15.889 -6.639 -0.707 1.00 94.25 223 ILE A C 1
ATOM 1841 O O . ILE A 1 223 ? -17.055 -6.339 -0.956 1.00 94.25 223 ILE A O 1
ATOM 1845 N N . LEU A 1 224 ? -14.852 -6.173 -1.407 1.00 93.94 224 LEU A N 1
ATOM 1846 C CA . LEU A 1 224 ? -15.003 -5.222 -2.509 1.00 93.94 224 LEU A CA 1
ATOM 1847 C C . LEU A 1 224 ? -15.877 -5.805 -3.621 1.00 93.94 224 LEU A C 1
ATOM 1849 O O . LEU A 1 224 ? -16.786 -5.133 -4.102 1.00 93.94 224 LEU A O 1
ATOM 1853 N N . ARG A 1 225 ? -15.684 -7.087 -3.950 1.00 93.88 225 ARG A N 1
ATOM 1854 C CA . ARG A 1 225 ? -16.539 -7.799 -4.906 1.00 93.88 225 ARG A CA 1
ATOM 1855 C C . ARG A 1 225 ? -17.987 -7.898 -4.430 1.00 93.88 225 ARG A C 1
ATOM 1857 O O . ARG A 1 225 ? -18.901 -7.708 -5.219 1.00 93.88 225 ARG A O 1
ATOM 1864 N N . ALA A 1 226 ? -18.220 -8.181 -3.149 1.00 92.25 226 ALA A N 1
ATOM 1865 C CA . ALA A 1 226 ? -19.573 -8.237 -2.599 1.00 92.25 226 ALA A CA 1
ATOM 1866 C C . ALA A 1 226 ? -20.281 -6.872 -2.632 1.00 92.25 226 ALA A C 1
ATOM 1868 O O . ALA A 1 226 ? -21.484 -6.827 -2.886 1.00 92.25 226 ALA A O 1
ATOM 1869 N N . ILE A 1 227 ? -19.547 -5.778 -2.399 1.00 89.94 227 ILE A N 1
ATOM 1870 C CA . ILE A 1 227 ? -20.064 -4.407 -2.514 1.00 89.94 227 ILE A CA 1
ATOM 1871 C C . ILE A 1 227 ? -20.457 -4.114 -3.968 1.00 89.94 227 ILE A C 1
ATOM 1873 O O . ILE A 1 227 ? -21.587 -3.691 -4.212 1.00 89.94 227 ILE A O 1
ATOM 1877 N N . ASP A 1 228 ? -19.565 -4.398 -4.920 1.00 89.44 228 ASP A N 1
ATOM 1878 C CA . ASP A 1 228 ? -19.787 -4.165 -6.354 1.00 89.44 228 ASP A CA 1
ATOM 1879 C C . ASP A 1 228 ? -20.961 -4.994 -6.906 1.00 89.44 228 ASP A C 1
ATOM 1881 O O . ASP A 1 228 ? -21.903 -4.465 -7.498 1.00 89.44 228 ASP A O 1
ATOM 1885 N N . GLU A 1 229 ? -20.985 -6.294 -6.598 1.00 89.19 229 GLU A N 1
ATOM 1886 C CA . GLU A 1 229 ? -22.049 -7.217 -7.012 1.00 89.19 229 GLU A CA 1
ATOM 1887 C C . GLU A 1 229 ? -23.357 -7.041 -6.227 1.00 89.19 229 GLU A C 1
ATOM 1889 O O . GLU A 1 229 ? -24.332 -7.756 -6.478 1.00 89.19 229 GLU A O 1
ATOM 1894 N N . ARG A 1 230 ? -23.381 -6.127 -5.252 1.00 85.81 230 ARG A N 1
ATOM 1895 C CA . ARG A 1 230 ? -24.506 -5.891 -4.348 1.00 85.81 230 ARG A CA 1
ATOM 1896 C C . ARG A 1 230 ? -25.006 -7.166 -3.654 1.00 85.81 230 ARG A C 1
ATOM 1898 O O . ARG A 1 230 ? -26.204 -7.447 -3.612 1.00 85.81 230 ARG A O 1
ATOM 1905 N N . LYS A 1 231 ? -24.088 -7.949 -3.086 1.00 88.06 231 LYS A N 1
ATOM 1906 C CA . LYS A 1 231 ? -24.387 -9.194 -2.361 1.00 88.06 231 LYS A CA 1
ATOM 1907 C C . LYS A 1 231 ? -24.012 -9.091 -0.888 1.00 88.06 231 LYS A C 1
ATOM 1909 O O . LYS A 1 231 ? -23.079 -8.397 -0.502 1.00 88.06 231 LYS A O 1
ATOM 1914 N N . GLY A 1 232 ? -24.726 -9.835 -0.045 1.00 89.69 232 GLY A N 1
ATOM 1915 C CA . GLY A 1 232 ? -24.363 -9.958 1.366 1.00 89.69 232 GLY A CA 1
ATOM 1916 C C . GLY A 1 232 ? -23.135 -10.841 1.585 1.00 89.69 232 GLY A C 1
ATOM 1917 O O . GLY A 1 232 ? -22.813 -11.707 0.774 1.00 89.69 232 GLY A O 1
ATOM 1918 N N . LEU A 1 233 ? -22.491 -10.671 2.732 1.00 92.25 233 LEU A N 1
ATOM 1919 C CA . LEU A 1 233 ? -21.364 -11.461 3.212 1.00 92.25 233 LEU A CA 1
ATOM 1920 C C . LEU A 1 233 ? -21.805 -12.394 4.337 1.00 92.25 233 LEU A C 1
ATOM 1922 O O . LEU A 1 233 ? -22.597 -12.016 5.199 1.00 92.25 233 LEU A O 1
ATOM 1926 N N . SER A 1 234 ? -21.253 -13.603 4.349 1.00 90.62 234 SER A N 1
ATOM 1927 C CA . SER A 1 234 ? -21.357 -14.547 5.459 1.00 90.62 234 SER A CA 1
ATOM 1928 C C . SER A 1 234 ? -19.970 -14.840 6.011 1.00 90.62 234 SER A C 1
ATOM 1930 O O . SER A 1 234 ? -19.050 -15.122 5.245 1.00 90.62 234 SER A O 1
ATOM 1932 N N . PHE A 1 235 ? -19.825 -14.772 7.330 1.00 90.94 235 PHE A N 1
ATOM 1933 C CA . PHE A 1 235 ? -18.558 -15.027 8.012 1.00 90.94 235 PHE A CA 1
ATOM 1934 C C . PHE A 1 235 ? -18.765 -15.469 9.459 1.00 90.94 235 PHE A C 1
ATOM 1936 O O . PHE A 1 235 ? -19.854 -15.330 10.016 1.00 90.94 235 PHE A O 1
ATOM 1943 N N . ILE A 1 236 ? -17.713 -16.001 10.070 1.00 88.38 236 ILE A N 1
ATOM 1944 C CA . ILE A 1 236 ? -17.624 -16.269 11.505 1.00 88.38 236 ILE A CA 1
ATOM 1945 C C . ILE A 1 236 ? -16.852 -15.111 12.134 1.00 88.38 236 ILE A C 1
ATOM 1947 O O . ILE A 1 236 ? -15.793 -14.740 11.641 1.00 88.38 236 ILE A O 1
ATOM 1951 N N . TYR A 1 237 ? -17.391 -14.528 13.200 1.00 88.50 237 TYR A N 1
ATOM 1952 C CA . TYR A 1 237 ? -16.741 -13.459 13.950 1.00 88.50 237 TYR A CA 1
ATOM 1953 C C . TYR A 1 237 ? -16.403 -13.934 15.357 1.00 88.50 237 TYR A C 1
ATOM 1955 O O . TYR A 1 237 ? -17.297 -14.408 16.070 1.00 88.50 237 TYR A O 1
ATOM 1963 N N . THR A 1 238 ? -15.144 -13.766 15.751 1.00 84.62 238 THR A N 1
ATOM 1964 C CA . THR A 1 238 ? -14.677 -13.988 17.122 1.00 84.62 238 THR A CA 1
ATOM 1965 C C . THR A 1 238 ? -14.715 -12.657 17.864 1.00 84.62 238 THR A C 1
ATOM 1967 O O . THR A 1 238 ? -13.974 -11.738 17.538 1.00 84.62 238 THR A O 1
ATOM 1970 N N . SER A 1 239 ? -15.608 -12.509 18.843 1.00 76.56 239 SER A N 1
ATOM 1971 C CA . SER A 1 239 ? -15.595 -11.319 19.708 1.00 76.56 239 SER A CA 1
ATOM 1972 C C . SER A 1 239 ? -14.378 -11.324 20.634 1.00 76.56 239 SER A C 1
ATOM 1974 O O . SER A 1 239 ? -13.868 -12.401 20.930 1.00 76.56 239 SER A O 1
ATOM 1976 N N . ASP A 1 240 ? -14.054 -10.181 21.236 1.00 68.94 240 ASP A N 1
ATOM 1977 C CA . ASP A 1 240 ? -12.990 -10.065 22.250 1.00 68.94 240 ASP A CA 1
ATOM 1978 C C . ASP A 1 240 ? -13.174 -11.040 23.429 1.00 68.94 240 ASP A C 1
ATOM 1980 O O . ASP A 1 240 ? -12.216 -11.623 23.923 1.00 68.94 240 ASP A O 1
ATOM 1984 N N . ASN A 1 241 ? -14.425 -11.349 23.792 1.00 71.94 241 ASN A N 1
ATOM 1985 C CA . ASN A 1 241 ? -14.762 -12.353 24.813 1.00 71.94 241 ASN A CA 1
ATOM 1986 C C . ASN A 1 241 ? -14.681 -13.811 24.301 1.00 71.94 241 ASN A C 1
ATOM 1988 O O . ASN A 1 241 ? -15.379 -14.686 24.812 1.00 71.94 241 ASN A O 1
ATOM 1992 N N . ALA A 1 242 ? -13.934 -14.063 23.224 1.00 70.88 242 ALA A N 1
ATOM 1993 C CA . ALA A 1 242 ? -13.770 -15.352 22.540 1.00 70.88 242 ALA A CA 1
ATOM 1994 C C . ALA A 1 242 ? -15.066 -16.046 22.053 1.00 70.88 242 ALA A C 1
ATOM 1996 O O . ALA A 1 242 ? -15.044 -17.211 21.655 1.00 70.88 242 ALA A O 1
ATOM 1997 N N . SER A 1 243 ? -16.212 -15.354 22.034 1.00 75.25 243 SER A N 1
ATOM 1998 C CA . SER A 1 243 ? -17.456 -15.920 21.505 1.00 75.25 243 SER A CA 1
ATOM 1999 C C . SER A 1 243 ? -17.452 -15.947 19.973 1.00 75.25 243 SER A C 1
ATOM 2001 O O . SER A 1 243 ? -17.243 -14.923 19.321 1.00 75.25 243 SER A O 1
ATOM 2003 N N . LEU A 1 244 ? -17.719 -17.122 19.399 1.00 81.69 244 LEU A N 1
ATOM 2004 C CA . LEU A 1 244 ? -17.823 -17.331 17.954 1.00 81.69 244 LEU A CA 1
ATOM 2005 C C . LEU A 1 244 ? -19.274 -17.191 17.506 1.00 81.69 244 LEU A C 1
ATOM 2007 O O . LEU A 1 244 ? -20.162 -17.883 18.010 1.00 81.69 244 LEU A O 1
ATOM 2011 N N . LYS A 1 245 ? -19.533 -16.305 16.542 1.00 83.56 245 LYS A N 1
ATOM 2012 C CA . LYS A 1 245 ? -20.881 -16.109 15.991 1.00 83.56 245 LYS A CA 1
ATOM 2013 C C . LYS A 1 245 ? -20.846 -16.009 14.475 1.00 83.56 245 LYS A C 1
ATOM 2015 O O . LYS A 1 245 ? -20.055 -15.256 13.916 1.00 83.56 245 LYS A O 1
ATOM 2020 N N . VAL A 1 246 ? -21.757 -16.718 13.812 1.00 84.88 246 VAL A N 1
ATOM 2021 C CA . VAL A 1 246 ? -21.992 -16.548 12.374 1.00 84.88 246 VAL A CA 1
ATOM 2022 C C . VAL A 1 246 ? -22.711 -15.220 12.142 1.00 84.88 246 VAL A C 1
ATOM 2024 O O . VAL A 1 246 ? -23.646 -14.860 12.866 1.00 84.88 246 VAL A O 1
ATOM 2027 N N . ARG A 1 247 ? -22.252 -14.476 11.140 1.00 87.06 247 ARG A N 1
ATOM 2028 C CA . ARG A 1 247 ? -22.784 -13.181 10.727 1.00 87.06 247 ARG A CA 1
ATOM 2029 C C . ARG A 1 247 ? -23.249 -13.239 9.283 1.00 87.06 247 ARG A C 1
ATOM 2031 O O . ARG A 1 247 ? -22.649 -13.924 8.454 1.00 87.06 247 ARG A O 1
ATOM 2038 N N . LEU A 1 248 ? -24.329 -12.509 9.022 1.00 88.31 248 LEU A N 1
ATOM 2039 C CA . LEU A 1 248 ? -24.841 -12.212 7.696 1.00 88.31 248 LEU A CA 1
ATOM 2040 C C . LEU A 1 248 ? -24.974 -10.692 7.601 1.00 88.31 248 LEU A C 1
ATOM 2042 O O . LEU A 1 248 ? -25.765 -10.091 8.330 1.00 88.31 248 LEU A O 1
ATOM 2046 N N . LEU A 1 249 ? -24.158 -10.091 6.744 1.00 89.31 249 LEU A N 1
ATOM 2047 C CA . LEU A 1 249 ? -23.964 -8.648 6.676 1.00 89.31 249 LEU A CA 1
ATOM 2048 C C . LEU A 1 249 ? -24.191 -8.153 5.251 1.00 89.31 249 LEU A C 1
ATOM 2050 O O . LEU A 1 249 ? -23.682 -8.752 4.309 1.00 89.31 249 LEU A O 1
ATOM 2054 N N . LYS A 1 250 ? -24.887 -7.034 5.088 1.00 89.38 250 LYS A N 1
ATOM 2055 C CA . LYS A 1 250 ? -24.856 -6.230 3.862 1.00 89.38 250 LYS A CA 1
ATOM 2056 C C . LYS A 1 250 ? -23.634 -5.298 3.935 1.00 89.38 250 LYS A C 1
ATOM 2058 O O . LYS A 1 250 ? -23.649 -4.407 4.783 1.00 89.38 250 LYS A O 1
ATOM 2063 N N . PRO A 1 251 ? -22.560 -5.512 3.154 1.00 92.56 251 PRO A N 1
ATOM 2064 C CA . PRO A 1 251 ? -21.366 -4.672 3.239 1.00 92.56 251 PRO A CA 1
ATOM 2065 C C . PRO A 1 251 ? -21.604 -3.288 2.629 1.00 92.56 251 PRO A C 1
ATOM 2067 O O . PRO A 1 251 ? -22.331 -3.159 1.646 1.00 92.56 251 PRO A O 1
ATOM 2070 N N . HIS A 1 252 ? -20.958 -2.270 3.193 1.00 88.88 252 HIS A N 1
ATOM 2071 C CA . HIS A 1 252 ? -20.968 -0.900 2.675 1.00 88.88 252 HIS A CA 1
ATOM 2072 C C . HIS A 1 252 ? -19.563 -0.420 2.303 1.00 88.88 252 HIS A C 1
ATOM 2074 O O . HIS A 1 252 ? -19.368 0.105 1.212 1.00 88.88 252 HIS A O 1
ATOM 2080 N N . SER A 1 253 ? -18.585 -0.596 3.195 1.00 88.19 253 SER A N 1
ATOM 2081 C CA . SER A 1 253 ? -17.229 -0.069 3.009 1.00 88.19 253 SER A CA 1
ATOM 2082 C C . SER A 1 253 ? -16.203 -0.771 3.906 1.00 88.19 253 SER A C 1
ATOM 2084 O O . SER A 1 253 ? -16.551 -1.548 4.802 1.00 88.19 253 SER A O 1
ATOM 2086 N N . ILE A 1 254 ? -14.923 -0.481 3.660 1.00 90.75 254 ILE A N 1
ATOM 2087 C CA . ILE A 1 254 ? -13.796 -0.828 4.532 1.00 90.75 254 ILE A CA 1
ATOM 2088 C C . ILE A 1 254 ? -13.187 0.476 5.040 1.00 90.75 254 ILE A C 1
ATOM 2090 O O . ILE A 1 254 ? -12.979 1.399 4.256 1.00 90.75 254 ILE A O 1
ATOM 2094 N N . HIS A 1 255 ? -12.903 0.557 6.337 1.00 87.00 255 HIS A N 1
ATOM 2095 C CA . HIS A 1 255 ? -12.264 1.723 6.948 1.00 87.00 255 HIS A CA 1
ATOM 2096 C C . HIS A 1 255 ? -11.027 1.313 7.745 1.00 87.00 255 HIS A C 1
ATOM 2098 O O . HIS A 1 255 ? -10.984 0.219 8.301 1.00 87.00 255 HIS A O 1
ATOM 2104 N N . PHE A 1 256 ? -10.040 2.204 7.823 1.00 83.75 256 PHE A N 1
ATOM 2105 C CA . PHE A 1 256 ? -8.836 2.033 8.634 1.00 83.75 256 PHE A CA 1
ATOM 2106 C C . PHE A 1 256 ? -8.843 3.020 9.804 1.00 83.75 256 PHE A C 1
ATOM 2108 O O . PHE A 1 256 ? -9.093 4.208 9.600 1.00 83.75 256 PHE A O 1
ATOM 2115 N N . HIS A 1 257 ? -8.579 2.533 11.015 1.00 80.69 257 HIS A N 1
ATOM 2116 C CA . HIS A 1 257 ? -8.503 3.346 12.231 1.00 80.69 257 HIS A CA 1
ATOM 2117 C C . HIS A 1 257 ? -7.715 2.612 13.311 1.00 80.69 257 HIS A C 1
ATOM 2119 O O . HIS A 1 257 ? -7.849 1.395 13.441 1.00 80.69 257 HIS A O 1
ATOM 2125 N N . GLU A 1 258 ? -6.910 3.349 14.081 1.00 79.19 258 GLU A N 1
ATOM 2126 C CA . GLU A 1 258 ? -6.109 2.802 15.189 1.00 79.19 258 GLU A CA 1
ATOM 2127 C C . GLU A 1 258 ? -5.365 1.505 14.808 1.00 79.19 258 GLU A C 1
ATOM 2129 O O . GLU A 1 258 ? -5.436 0.473 15.477 1.00 79.19 258 GLU A O 1
ATOM 2134 N N . GLY A 1 259 ? -4.700 1.525 13.650 1.00 79.50 259 GLY A N 1
ATOM 2135 C CA . GLY A 1 259 ? -3.905 0.395 13.163 1.00 79.50 259 GLY A CA 1
ATOM 2136 C C . GLY A 1 259 ? -4.711 -0.795 12.626 1.00 79.50 259 GLY A C 1
ATOM 2137 O O . GLY A 1 259 ? -4.104 -1.762 12.165 1.00 79.50 259 GLY A O 1
ATOM 2138 N N . SER A 1 260 ? -6.045 -0.745 12.637 1.00 84.81 260 SER A N 1
ATOM 2139 C CA . SER A 1 260 ? -6.907 -1.886 12.303 1.00 84.81 260 SER A CA 1
ATOM 2140 C C . SER A 1 260 ? -7.858 -1.576 11.146 1.00 84.81 260 SER A C 1
ATOM 2142 O O . SER A 1 260 ? -8.349 -0.453 11.005 1.00 84.81 260 SER A O 1
ATOM 2144 N N . TYR A 1 261 ? -8.156 -2.585 10.325 1.00 89.31 261 TYR A N 1
ATOM 2145 C CA . TYR A 1 261 ? -9.173 -2.477 9.275 1.00 89.31 261 TYR A CA 1
ATOM 2146 C C . TYR A 1 261 ? -10.533 -2.985 9.758 1.00 89.31 261 TYR A C 1
ATOM 2148 O O . TYR A 1 261 ? -10.632 -4.036 10.394 1.00 89.31 261 TYR A O 1
ATOM 2156 N N . TYR A 1 262 ? -11.594 -2.270 9.394 1.00 89.69 262 TYR A N 1
ATOM 2157 C CA . TYR A 1 262 ? -12.970 -2.551 9.785 1.00 89.69 262 TYR A CA 1
ATOM 2158 C C . TYR A 1 262 ? -13.855 -2.748 8.557 1.00 89.69 262 TYR A C 1
ATOM 2160 O O . TYR A 1 262 ? -13.915 -1.883 7.683 1.00 89.69 262 TYR A O 1
ATOM 2168 N N . LEU A 1 263 ? -14.594 -3.857 8.526 1.00 92.00 263 LEU A N 1
ATOM 2169 C CA . LEU A 1 263 ? -15.734 -4.048 7.636 1.00 92.00 263 LEU A CA 1
ATOM 2170 C C . LEU A 1 263 ? -16.943 -3.324 8.218 1.00 92.00 263 LEU A C 1
ATOM 2172 O O . LEU A 1 263 ? -17.395 -3.650 9.317 1.00 92.00 263 LEU A O 1
ATOM 2176 N N . ILE A 1 264 ? -17.490 -2.386 7.456 1.00 89.69 264 ILE A N 1
ATOM 2177 C CA . ILE A 1 264 ? -18.700 -1.653 7.810 1.00 89.69 264 ILE A CA 1
ATOM 2178 C C . ILE A 1 264 ? -19.862 -2.190 6.985 1.00 89.69 264 ILE A C 1
ATOM 2180 O O . ILE A 1 264 ? -19.764 -2.342 5.765 1.00 89.69 264 ILE A O 1
ATOM 2184 N N . GLY A 1 265 ? -20.983 -2.466 7.645 1.00 88.88 265 GLY A N 1
ATOM 2185 C CA . GLY A 1 265 ? -22.180 -2.939 6.966 1.00 88.88 265 GLY A CA 1
ATOM 2186 C C . GLY A 1 265 ? -23.415 -2.965 7.853 1.00 88.88 265 GLY A C 1
ATOM 2187 O O . GLY A 1 265 ? -23.384 -2.570 9.016 1.00 88.88 265 GLY A O 1
ATOM 2188 N N . GLU A 1 266 ? -24.517 -3.448 7.298 1.00 86.56 266 GLU A N 1
ATOM 2189 C CA . GLU A 1 266 ? -25.789 -3.597 7.995 1.00 86.56 266 GLU A CA 1
ATOM 2190 C C . GLU A 1 266 ? -26.092 -5.071 8.281 1.00 86.56 266 GLU A C 1
ATOM 2192 O O . GLU A 1 266 ? -26.131 -5.913 7.380 1.00 86.56 266 GLU A O 1
ATOM 2197 N N . MET A 1 267 ? -26.297 -5.399 9.557 1.00 84.38 267 MET A N 1
ATOM 2198 C CA . MET A 1 267 ? -26.744 -6.724 9.979 1.00 84.38 267 MET A CA 1
ATOM 2199 C C . MET A 1 267 ? -28.229 -6.883 9.657 1.00 84.38 267 MET A C 1
ATOM 2201 O O . MET A 1 267 ? -29.054 -6.093 10.116 1.00 84.38 267 MET A O 1
ATOM 2205 N N . LEU A 1 268 ? -28.565 -7.928 8.901 1.00 72.31 268 LEU A N 1
ATOM 2206 C CA . LEU A 1 268 ? -29.922 -8.139 8.383 1.00 72.31 268 LEU A CA 1
ATOM 2207 C C . LEU A 1 268 ? -30.842 -8.865 9.374 1.00 72.31 268 LEU A C 1
ATOM 2209 O O . LEU A 1 268 ? -32.059 -8.693 9.335 1.00 72.31 268 LEU A O 1
ATOM 2213 N N . GLU A 1 269 ? -30.265 -9.661 10.275 1.00 69.50 269 GLU A N 1
ATOM 2214 C CA . GLU A 1 269 ? -30.991 -10.549 11.186 1.00 69.50 269 GLU A CA 1
ATOM 2215 C C . GLU A 1 269 ? -30.378 -10.540 12.604 1.00 69.50 269 GLU A C 1
ATOM 2217 O O . GLU A 1 269 ? -29.184 -10.286 12.794 1.00 69.50 269 GLU A O 1
ATOM 2222 N N . GLY A 1 270 ? -31.203 -10.868 13.607 1.00 65.69 270 GLY A N 1
ATOM 2223 C CA . GLY A 1 270 ? -30.815 -11.025 15.015 1.00 65.69 270 GLY A CA 1
ATOM 2224 C C . GLY A 1 270 ? -30.969 -9.768 15.881 1.00 65.69 270 GLY A C 1
ATOM 2225 O O . GLY A 1 270 ? -31.321 -8.693 15.404 1.00 65.69 270 GLY A O 1
ATOM 2226 N N . VAL A 1 271 ? -30.662 -9.903 17.179 1.00 60.31 271 VAL A N 1
ATOM 2227 C CA . VAL A 1 271 ? -30.756 -8.826 18.198 1.00 60.31 271 VAL A CA 1
ATOM 2228 C C . VAL A 1 271 ? -29.886 -7.606 17.845 1.00 60.31 271 VAL A C 1
ATOM 2230 O O . VAL A 1 271 ? -30.119 -6.502 18.318 1.00 60.31 271 VAL A O 1
ATOM 2233 N N . ASN A 1 272 ? -28.903 -7.797 16.962 1.00 65.25 272 ASN A N 1
ATOM 2234 C CA . ASN A 1 272 ? -27.948 -6.779 16.531 1.00 65.25 272 ASN A CA 1
ATOM 2235 C C . ASN A 1 272 ? -28.256 -6.207 15.138 1.00 65.25 272 ASN A C 1
ATOM 2237 O O . ASN A 1 272 ? -27.324 -5.784 14.457 1.00 65.25 272 ASN A O 1
ATOM 2241 N N . LYS A 1 273 ? -29.521 -6.231 14.692 1.00 74.62 273 LYS A N 1
ATOM 2242 C CA . LYS A 1 273 ? -29.943 -5.641 13.411 1.00 74.62 273 LYS A CA 1
ATOM 2243 C C . LYS A 1 273 ? -29.513 -4.167 13.313 1.00 74.62 273 LYS A C 1
ATOM 2245 O O . LYS A 1 273 ? -29.595 -3.428 14.296 1.00 74.62 273 LYS A O 1
ATOM 2250 N N . GLY A 1 274 ? -29.071 -3.746 12.128 1.00 77.62 274 GLY A N 1
ATOM 2251 C CA . GLY A 1 274 ? -28.644 -2.370 11.838 1.00 77.62 274 GLY A CA 1
ATOM 2252 C C . GLY A 1 274 ? -27.146 -2.218 11.546 1.00 77.62 274 GLY A C 1
ATOM 2253 O O . GLY A 1 274 ? -26.409 -3.203 11.458 1.00 77.62 274 GLY A O 1
ATOM 2254 N N . LYS A 1 275 ? -26.701 -0.965 11.363 1.00 80.88 275 LYS A N 1
ATOM 2255 C CA . LYS A 1 275 ? -25.313 -0.614 11.003 1.00 80.88 275 LYS A CA 1
ATOM 2256 C C . LYS A 1 275 ? -24.330 -1.060 12.101 1.00 80.88 275 LYS A C 1
ATOM 2258 O O . LYS A 1 275 ? -24.559 -0.804 13.287 1.00 80.88 275 LYS A O 1
ATOM 2263 N N . ARG A 1 276 ? -23.259 -1.758 11.717 1.00 84.31 276 ARG A N 1
ATOM 2264 C CA . ARG A 1 276 ? -22.210 -2.303 12.595 1.00 84.31 276 ARG A CA 1
ATOM 2265 C C . ARG A 1 276 ? -20.853 -2.292 11.886 1.00 84.31 276 ARG A C 1
ATOM 2267 O O . ARG A 1 276 ? -20.788 -2.336 10.658 1.00 84.31 276 ARG A O 1
ATOM 2274 N N . ASN A 1 277 ? -19.789 -2.286 12.680 1.00 87.00 277 ASN A N 1
ATOM 2275 C CA . ASN A 1 277 ? -18.412 -2.461 12.238 1.00 87.00 277 ASN A CA 1
ATOM 2276 C C . ASN A 1 277 ? -17.837 -3.775 12.803 1.00 87.00 277 ASN A C 1
ATOM 2278 O O . ASN A 1 277 ? -18.217 -4.236 13.879 1.00 87.00 277 ASN A O 1
ATOM 2282 N N . PHE A 1 278 ? -16.947 -4.411 12.046 1.00 87.75 278 PHE A N 1
ATOM 2283 C CA . PHE A 1 278 ? -16.282 -5.657 12.428 1.00 87.75 278 PHE A CA 1
ATOM 2284 C C . PHE A 1 278 ? -14.801 -5.553 12.088 1.00 87.75 278 PHE A C 1
ATOM 2286 O O . PHE A 1 278 ? -14.464 -5.308 10.931 1.00 87.75 278 PHE A O 1
ATOM 2293 N N . LYS A 1 279 ? -13.920 -5.762 13.071 1.00 88.19 279 LYS A N 1
ATOM 2294 C CA . LYS A 1 279 ? -12.474 -5.832 12.829 1.00 88.19 279 LYS A CA 1
ATOM 2295 C C . LYS A 1 279 ? -12.174 -6.981 11.868 1.00 88.19 279 LYS A C 1
ATOM 2297 O O . LYS A 1 279 ? -12.577 -8.114 12.134 1.00 88.19 279 LYS A O 1
ATOM 2302 N N . LEU A 1 280 ? -11.479 -6.705 10.764 1.00 89.31 280 LEU A N 1
ATOM 2303 C CA . LEU A 1 280 ? -11.168 -7.716 9.748 1.00 89.31 280 LEU A CA 1
ATOM 2304 C C . LEU A 1 280 ? -10.312 -8.850 10.315 1.00 89.31 280 LEU A C 1
ATOM 2306 O O . LEU A 1 280 ? -10.508 -10.005 9.956 1.00 89.31 280 LEU A O 1
ATOM 2310 N N . GLU A 1 281 ? -9.435 -8.538 11.265 1.00 85.44 281 GLU A N 1
ATOM 2311 C CA . GLU A 1 281 ? -8.597 -9.516 11.959 1.00 85.44 281 GLU A CA 1
ATOM 2312 C C . GLU A 1 281 ? -9.378 -10.557 12.784 1.00 85.44 281 GLU A C 1
ATOM 2314 O O . GLU A 1 281 ? -8.877 -11.644 13.062 1.00 85.44 281 GLU A O 1
ATOM 2319 N N . HIS A 1 282 ? -10.630 -10.265 13.143 1.00 86.88 282 HIS A N 1
ATOM 2320 C CA . HIS A 1 282 ? -11.503 -11.170 13.902 1.00 86.88 282 HIS A CA 1
ATOM 2321 C C . HIS A 1 282 ? -12.465 -11.972 13.013 1.00 86.88 282 HIS A C 1
ATOM 2323 O O . HIS A 1 282 ? -13.275 -12.762 13.513 1.00 86.88 282 HIS A O 1
ATOM 2329 N N . ILE A 1 283 ? -12.409 -11.761 11.696 1.00 89.06 283 ILE A N 1
ATOM 2330 C CA . ILE A 1 283 ? -13.267 -12.420 10.716 1.00 89.06 283 ILE A CA 1
ATOM 2331 C C . ILE A 1 283 ? -12.607 -13.710 10.224 1.00 89.06 283 ILE A C 1
ATOM 2333 O O . ILE A 1 283 ? -11.440 -13.743 9.848 1.00 89.06 283 ILE A O 1
ATOM 2337 N N . GLN A 1 284 ? -13.393 -14.783 10.172 1.00 87.75 284 GLN A N 1
ATOM 2338 C CA . GLN A 1 284 ? -12.989 -16.084 9.650 1.00 87.75 284 GLN A CA 1
ATOM 2339 C C . GLN A 1 284 ? -14.013 -16.605 8.637 1.00 87.75 284 GLN A C 1
ATOM 2341 O O . GLN A 1 284 ? -15.214 -16.348 8.756 1.00 87.75 284 GLN A O 1
ATOM 2346 N N . ASN A 1 285 ? -13.549 -17.397 7.663 1.00 87.75 285 ASN A N 1
ATOM 2347 C CA . ASN A 1 285 ? -14.385 -18.027 6.631 1.00 87.75 285 ASN A CA 1
ATOM 2348 C C . ASN A 1 285 ? -15.296 -17.031 5.887 1.00 87.75 285 ASN A C 1
ATOM 2350 O O . ASN A 1 285 ? -16.470 -17.319 5.635 1.00 87.75 285 ASN A O 1
ATOM 2354 N N . LEU A 1 286 ? -14.757 -15.854 5.561 1.00 91.50 286 LEU A N 1
ATOM 2355 C CA . LEU A 1 286 ? -15.478 -14.815 4.840 1.00 91.50 286 LEU A CA 1
ATOM 2356 C C . LEU A 1 286 ? -15.801 -15.261 3.417 1.00 91.50 286 LEU A C 1
ATOM 2358 O O . LEU A 1 286 ? -14.937 -15.712 2.668 1.00 91.50 286 LEU A O 1
ATOM 2362 N N . ARG A 1 287 ? -17.069 -15.128 3.035 1.00 91.69 287 ARG A N 1
ATOM 2363 C CA . ARG A 1 287 ? -17.543 -15.478 1.696 1.00 91.69 287 ARG A CA 1
ATOM 2364 C C . ARG A 1 287 ? -18.762 -14.663 1.309 1.00 91.69 287 ARG A C 1
ATOM 2366 O O . ARG A 1 287 ? -19.560 -14.267 2.160 1.00 91.69 287 ARG A O 1
ATOM 2373 N N . ILE A 1 288 ? -18.954 -14.505 0.006 1.00 91.62 288 ILE A N 1
ATOM 2374 C CA . ILE A 1 288 ? -20.199 -13.976 -0.545 1.00 91.62 288 ILE A CA 1
ATOM 2375 C C . ILE A 1 288 ? -21.333 -14.952 -0.209 1.00 91.62 288 ILE A C 1
ATOM 2377 O O . ILE A 1 288 ? -21.240 -16.163 -0.435 1.00 91.62 288 ILE A O 1
ATOM 2381 N N . SER A 1 289 ? -22.396 -14.425 0.388 1.00 84.12 289 SER A N 1
ATOM 2382 C CA . SER A 1 289 ? -23.584 -15.187 0.743 1.00 84.12 289 SER A CA 1
ATOM 2383 C C . SER A 1 289 ? -24.300 -15.676 -0.513 1.00 84.12 289 SER A C 1
ATOM 2385 O O . SER A 1 289 ? -24.455 -14.948 -1.490 1.00 84.12 289 SER A O 1
ATOM 2387 N N . ARG A 1 290 ? -24.793 -16.916 -0.465 1.00 70.38 290 ARG A N 1
ATOM 2388 C CA . ARG A 1 290 ? -25.650 -17.483 -1.517 1.00 70.38 290 ARG A CA 1
ATOM 2389 C C . ARG A 1 290 ? -27.100 -17.003 -1.423 1.00 70.38 290 ARG A C 1
ATOM 2391 O O . ARG A 1 290 ? -27.848 -17.162 -2.380 1.00 70.38 290 ARG A O 1
ATOM 2398 N N . LYS A 1 291 ? -27.514 -16.451 -0.276 1.00 64.50 291 LYS A N 1
ATOM 2399 C CA . LYS A 1 291 ? -28.839 -15.838 -0.137 1.00 64.50 291 LYS A CA 1
ATOM 2400 C C . LYS A 1 291 ? -28.829 -14.521 -0.915 1.00 64.50 291 LYS A C 1
ATOM 2402 O O . LYS A 1 291 ? -28.046 -13.635 -0.578 1.00 64.50 291 LYS A O 1
ATOM 2407 N N . SER A 1 292 ? -29.680 -14.412 -1.937 1.00 51.94 292 SER A N 1
ATOM 2408 C CA . SER A 1 292 ? -29.966 -13.139 -2.603 1.00 51.94 292 SER A CA 1
ATOM 2409 C C . SER A 1 292 ? -30.521 -12.181 -1.553 1.00 51.94 292 SER A C 1
ATOM 2411 O O . SER A 1 292 ? -31.595 -12.403 -0.999 1.00 51.94 292 SER A O 1
ATOM 2413 N N . ILE A 1 293 ? -29.733 -11.172 -1.212 1.00 54.59 293 ILE A N 1
ATOM 2414 C CA . ILE A 1 293 ? -30.170 -10.054 -0.390 1.00 54.59 293 ILE A CA 1
ATOM 2415 C C . ILE A 1 293 ? -30.350 -8.922 -1.390 1.00 54.59 293 ILE A C 1
ATOM 2417 O O . ILE A 1 293 ? -29.367 -8.473 -1.973 1.00 54.59 293 ILE A O 1
ATOM 2421 N N . MET A 1 294 ? -31.595 -8.519 -1.643 1.00 43.69 294 MET A N 1
ATOM 2422 C CA . MET A 1 294 ? -31.867 -7.336 -2.456 1.00 43.69 294 MET A CA 1
ATOM 2423 C C . MET A 1 294 ? -31.319 -6.113 -1.716 1.00 43.69 294 MET A C 1
ATOM 2425 O O . MET A 1 294 ? -31.669 -5.859 -0.564 1.00 43.69 294 MET A O 1
ATOM 2429 N N . ILE A 1 295 ? -30.391 -5.410 -2.358 1.00 50.53 295 ILE A N 1
ATOM 2430 C CA . ILE A 1 295 ? -29.782 -4.191 -1.836 1.00 50.53 295 ILE A CA 1
ATOM 2431 C C . ILE A 1 295 ? -30.595 -3.007 -2.346 1.00 50.53 295 ILE A C 1
ATOM 2433 O O . ILE A 1 295 ? -30.457 -2.625 -3.507 1.00 50.53 295 ILE A O 1
ATOM 2437 N N . ASP A 1 296 ? -31.409 -2.427 -1.465 1.00 44.69 296 ASP A N 1
ATOM 2438 C CA . ASP A 1 296 ? -31.947 -1.083 -1.681 1.00 44.69 296 ASP A CA 1
ATOM 2439 C C . ASP A 1 296 ? -30.805 -0.053 -1.665 1.00 44.69 296 ASP A C 1
ATOM 2441 O O . ASP A 1 296 ? -29.770 -0.276 -1.012 1.00 44.69 296 ASP A O 1
ATOM 2445 N N . GLU A 1 297 ? -31.008 1.016 -2.444 1.00 42.31 297 GLU A N 1
ATOM 2446 C CA . GLU A 1 297 ? -30.046 2.051 -2.839 1.00 42.31 297 GLU A CA 1
ATOM 2447 C C . GLU A 1 297 ? -29.093 2.481 -1.714 1.00 42.31 297 GLU A C 1
ATOM 2449 O O . GLU A 1 297 ? -29.476 2.683 -0.563 1.00 42.31 297 GLU A O 1
ATOM 2454 N N . ILE A 1 298 ? -27.811 2.588 -2.066 1.00 45.75 298 ILE A N 1
ATOM 2455 C CA . ILE A 1 298 ? -26.723 2.934 -1.151 1.00 45.75 298 ILE A CA 1
ATOM 2456 C C . ILE A 1 298 ? -26.920 4.382 -0.685 1.00 45.75 298 ILE A C 1
ATOM 2458 O O . ILE A 1 298 ? -26.751 5.314 -1.471 1.00 45.75 298 ILE A O 1
ATOM 2462 N N . GLU A 1 299 ? -27.231 4.580 0.599 1.00 44.94 299 GLU A N 1
ATOM 2463 C CA . GLU A 1 299 ? -27.020 5.875 1.247 1.00 44.94 299 GLU A CA 1
ATOM 2464 C C . GLU A 1 299 ? -25.529 6.227 1.162 1.00 44.94 299 GLU A C 1
ATOM 2466 O O . GLU A 1 299 ? -24.662 5.434 1.531 1.00 44.94 299 GLU A O 1
ATOM 2471 N N . ASN A 1 300 ? -25.268 7.418 0.632 1.00 41.00 300 ASN A N 1
ATOM 2472 C CA . ASN A 1 300 ? -23.974 7.992 0.280 1.00 41.00 300 ASN A CA 1
ATOM 2473 C C . ASN A 1 300 ? -22.803 7.543 1.204 1.00 41.00 300 ASN A C 1
ATOM 2475 O O . ASN A 1 300 ? -22.838 7.823 2.405 1.00 41.00 300 ASN A O 1
ATOM 2479 N N . PRO A 1 301 ? -21.729 6.917 0.679 1.00 42.97 301 PRO A N 1
ATOM 2480 C CA . PRO A 1 301 ? -20.631 6.341 1.474 1.00 42.97 301 PRO A CA 1
ATOM 2481 C C . PRO A 1 301 ? -19.715 7.370 2.167 1.00 42.97 301 PRO A C 1
ATOM 2483 O O . PRO A 1 301 ? -18.716 6.995 2.775 1.00 42.97 301 PRO A O 1
ATOM 2486 N N . GLN A 1 302 ? -20.021 8.668 2.081 1.00 40.78 302 GLN A N 1
ATOM 2487 C CA . GLN A 1 302 ? -19.144 9.747 2.546 1.00 40.78 302 GLN A CA 1
ATOM 2488 C C . GLN A 1 302 ? -19.372 10.202 3.994 1.00 40.78 302 GLN A C 1
ATOM 2490 O O . GLN A 1 302 ? -18.611 11.036 4.483 1.00 40.78 302 GLN A O 1
ATOM 2495 N N . SER A 1 303 ? -20.372 9.690 4.721 1.00 42.56 303 SER A N 1
ATOM 2496 C CA . SER A 1 303 ? -20.545 10.106 6.116 1.00 42.56 303 SER A CA 1
ATOM 2497 C C . SER A 1 303 ? -19.508 9.420 7.015 1.00 42.56 303 SER A C 1
ATOM 2499 O O . SER A 1 303 ? -19.670 8.274 7.425 1.00 42.56 303 SER A O 1
ATOM 2501 N N . THR A 1 304 ? -18.463 10.147 7.402 1.00 44.09 304 THR A N 1
ATOM 2502 C CA . THR A 1 304 ? -17.532 9.797 8.495 1.00 44.09 304 THR A CA 1
ATOM 2503 C C . THR A 1 304 ? -18.228 9.583 9.849 1.00 44.09 304 THR A C 1
ATOM 2505 O O . THR A 1 304 ? -17.611 9.113 10.801 1.00 44.09 304 THR A O 1
ATOM 2508 N N . GLU A 1 305 ? -19.535 9.849 9.946 1.00 45.44 305 GLU A N 1
ATOM 2509 C CA . GLU A 1 305 ? -20.376 9.503 11.097 1.00 45.44 305 GLU A CA 1
ATOM 2510 C C . GLU A 1 305 ? -20.426 7.998 11.410 1.00 45.44 305 GLU A C 1
ATOM 2512 O O . GLU A 1 305 ? -20.768 7.635 12.532 1.00 45.44 305 GLU A O 1
ATOM 2517 N N . ILE A 1 306 ? -20.053 7.137 10.456 1.00 48.06 306 ILE A N 1
ATOM 2518 C CA . ILE A 1 306 ? -20.256 5.681 10.499 1.00 48.06 306 ILE A CA 1
ATOM 2519 C C . ILE A 1 306 ? -19.234 4.932 11.389 1.00 48.06 306 ILE A C 1
ATOM 2521 O O . ILE A 1 306 ? -19.438 3.762 11.711 1.00 48.06 306 ILE A O 1
ATOM 2525 N N . PHE A 1 307 ? -18.142 5.579 11.814 1.00 44.34 307 PHE A N 1
ATOM 2526 C CA . PHE A 1 307 ? -17.016 4.883 12.455 1.00 44.34 307 PHE A CA 1
ATOM 2527 C C . PHE A 1 307 ? -17.311 4.331 13.867 1.00 44.34 307 PHE A C 1
ATOM 2529 O O . PHE A 1 307 ? -16.657 3.397 14.324 1.00 44.34 307 PHE A O 1
ATOM 2536 N N . ILE A 1 308 ? -18.344 4.837 14.538 1.00 48.75 308 ILE A N 1
ATOM 2537 C CA . ILE A 1 308 ? -18.724 4.436 15.896 1.00 48.75 308 ILE A CA 1
ATOM 2538 C C . ILE A 1 308 ? -20.199 4.038 15.831 1.00 48.75 308 ILE A C 1
ATOM 2540 O O . ILE A 1 308 ? -20.968 4.783 15.216 1.00 48.75 308 ILE A O 1
ATOM 2544 N N . PRO A 1 309 ? -20.632 2.892 16.396 1.00 39.31 309 PRO A N 1
ATOM 2545 C CA . PRO A 1 309 ? -22.052 2.588 16.499 1.00 39.31 309 PRO A CA 1
ATOM 2546 C C . PRO A 1 309 ? -22.714 3.750 17.236 1.00 39.31 309 PRO A C 1
ATOM 2548 O O . PRO A 1 309 ? -22.548 3.918 18.435 1.00 39.31 309 PRO A O 1
ATOM 2551 N N . SER A 1 310 ? -23.407 4.596 16.482 1.00 38.97 310 SER A N 1
ATOM 2552 C CA . SER A 1 310 ? -24.020 5.809 16.988 1.00 38.97 310 SER A CA 1
ATOM 2553 C C . SER A 1 310 ? -25.102 5.427 17.996 1.00 38.97 310 SER A C 1
ATOM 2555 O O . SER A 1 310 ? -26.231 5.102 17.611 1.00 38.97 310 SER A O 1
ATOM 2557 N N . SER A 1 311 ? -24.791 5.506 19.287 1.00 41.28 311 SER A N 1
ATOM 2558 C CA . SER A 1 311 ? -25.734 6.079 20.239 1.00 41.28 311 SER A CA 1
ATOM 2559 C C . SER A 1 311 ? -26.156 7.420 19.647 1.00 41.28 311 SER A C 1
ATOM 2561 O O . SER A 1 311 ? -25.336 8.281 19.343 1.00 41.28 311 SER A O 1
ATOM 2563 N N . LYS A 1 312 ? -27.454 7.605 19.415 1.00 45.31 312 LYS A N 1
ATOM 2564 C CA . LYS A 1 312 ? -28.009 8.875 18.916 1.00 45.31 312 LYS A CA 1
ATOM 2565 C C . LYS A 1 312 ? -27.872 10.028 19.931 1.00 45.31 312 LYS A C 1
ATOM 2567 O O . LYS A 1 312 ? -28.426 11.099 19.706 1.00 45.31 312 LYS A O 1
ATOM 2572 N N . HIS A 1 313 ? -27.163 9.814 21.036 1.00 54.03 313 HIS A N 1
ATOM 2573 C CA . HIS A 1 313 ? -26.971 10.767 22.114 1.00 54.03 313 HIS A CA 1
ATOM 2574 C C . HIS A 1 313 ? -25.569 11.355 21.997 1.00 54.03 313 HIS A C 1
ATOM 2576 O O . HIS A 1 313 ? -24.577 10.698 22.284 1.00 54.03 313 HIS A O 1
ATOM 2582 N N . LYS A 1 314 ? -25.514 12.587 21.493 1.00 66.94 314 LYS A N 1
ATOM 2583 C CA . LYS A 1 314 ? -24.335 13.443 21.577 1.00 66.94 314 LYS A CA 1
ATOM 2584 C C . LYS A 1 314 ? -24.386 14.117 22.941 1.00 66.94 314 LYS A C 1
ATOM 2586 O O . LYS A 1 314 ? -25.368 14.801 23.234 1.00 66.94 314 LYS A O 1
ATOM 2591 N N . GLU A 1 315 ? -23.375 13.896 23.763 1.00 82.00 315 GLU A N 1
ATOM 2592 C CA . GLU A 1 315 ? -23.252 14.528 25.073 1.00 82.00 315 GLU A CA 1
ATOM 2593 C C . GLU A 1 315 ? -22.173 15.606 25.027 1.00 82.00 315 GLU A C 1
ATOM 2595 O O . GLU A 1 315 ? -21.147 15.460 24.364 1.00 82.00 315 GLU A O 1
ATOM 2600 N N . MET A 1 316 ? -22.423 16.717 25.716 1.00 90.00 316 MET A N 1
ATOM 2601 C CA . MET A 1 316 ? -21.446 17.790 25.861 1.00 90.00 316 MET A CA 1
ATOM 2602 C C . MET A 1 316 ? -20.650 17.550 27.138 1.00 90.00 316 MET A C 1
ATOM 2604 O O . MET A 1 316 ? -21.230 17.460 28.220 1.00 90.00 316 MET A O 1
ATOM 2608 N N . VAL A 1 317 ? -19.330 17.452 27.011 1.00 93.19 317 VAL A N 1
ATOM 2609 C CA . VAL A 1 317 ? -18.405 17.237 28.126 1.00 93.19 317 VAL A CA 1
ATOM 2610 C C . VAL A 1 317 ? -17.480 18.438 28.246 1.00 93.19 317 VAL A C 1
ATOM 2612 O O . VAL A 1 317 ? -16.921 18.919 27.261 1.00 93.19 317 VAL A O 1
ATOM 2615 N N . THR A 1 318 ? -17.281 18.900 29.475 1.00 95.62 318 THR A N 1
ATOM 2616 C CA . THR A 1 318 ? -16.356 19.987 29.792 1.00 95.62 318 THR A CA 1
ATOM 2617 C C . THR A 1 318 ? -15.112 19.408 30.442 1.00 95.62 318 THR A C 1
ATOM 2619 O O . THR A 1 318 ? -15.186 18.807 31.517 1.00 95.62 318 THR A O 1
ATOM 2622 N N . LEU A 1 319 ? -13.961 19.626 29.814 1.00 95.56 319 LEU A N 1
ATOM 2623 C CA . LEU A 1 319 ? -12.660 19.167 30.286 1.00 95.56 319 LEU A CA 1
ATOM 2624 C C . LEU A 1 319 ? -11.783 20.349 30.674 1.00 95.56 319 LEU A C 1
ATOM 2626 O O . LEU A 1 319 ? -11.758 21.370 29.988 1.00 95.56 319 LEU A O 1
ATOM 2630 N N . LYS A 1 320 ? -11.011 20.188 31.744 1.00 95.31 320 LYS A N 1
ATOM 2631 C CA . LYS A 1 320 ? -9.892 21.060 32.088 1.00 95.31 320 LYS A CA 1
ATOM 2632 C C . LYS A 1 320 ? -8.602 20.314 31.766 1.00 95.31 320 LYS A C 1
ATOM 2634 O O . LYS A 1 320 ? -8.353 19.250 32.319 1.00 95.31 320 LYS A O 1
ATOM 2639 N N . ILE A 1 321 ? -7.804 20.854 30.856 1.00 94.88 321 ILE A N 1
ATOM 2640 C CA . ILE A 1 321 ? -6.612 20.197 30.313 1.00 94.88 321 ILE A CA 1
ATOM 2641 C C . ILE A 1 321 ? -5.376 21.062 30.522 1.00 94.88 321 ILE A C 1
ATOM 2643 O O . ILE A 1 321 ? -5.467 22.291 30.487 1.00 94.88 321 ILE A O 1
ATOM 2647 N N . GLN A 1 322 ? -4.220 20.443 30.729 1.00 94.19 322 GLN A N 1
ATOM 2648 C CA . GLN A 1 322 ? -2.961 21.179 30.768 1.00 94.19 322 GLN A CA 1
ATOM 2649 C C . GLN A 1 322 ? -2.554 21.627 29.354 1.00 94.19 322 GLN A C 1
ATOM 2651 O O . GLN A 1 322 ? -2.826 20.943 28.366 1.00 94.19 322 GLN A O 1
ATOM 2656 N N . SER A 1 323 ? -1.879 22.772 29.244 1.00 90.06 323 SER A N 1
ATOM 2657 C CA . SER A 1 323 ? -1.530 23.413 27.969 1.00 90.06 323 SER A CA 1
ATOM 2658 C C . SER A 1 323 ? -0.754 22.510 27.006 1.00 90.06 323 SER A C 1
ATOM 2660 O O . SER A 1 323 ? -0.965 22.580 25.798 1.00 90.06 323 SER A O 1
ATOM 2662 N N . VAL A 1 324 ? 0.081 21.613 27.539 1.00 88.25 324 VAL A N 1
ATOM 2663 C CA . VAL A 1 324 ? 0.859 20.628 26.768 1.00 88.25 324 VAL A CA 1
ATOM 2664 C C . VAL A 1 324 ? -0.011 19.657 25.955 1.00 88.25 324 VAL A C 1
ATOM 2666 O O . VAL A 1 324 ? 0.452 19.119 24.955 1.00 88.25 324 VAL A O 1
ATOM 2669 N N . LEU A 1 325 ? -1.276 19.453 26.338 1.00 89.56 325 LEU A N 1
ATOM 2670 C CA . LEU A 1 325 ? -2.199 18.542 25.654 1.00 89.56 325 LEU A CA 1
ATOM 2671 C C . LEU A 1 325 ? -3.186 19.229 24.712 1.00 89.56 325 LEU A C 1
ATOM 2673 O O . LEU A 1 325 ? -3.991 18.540 24.087 1.00 89.56 325 LEU A O 1
ATOM 2677 N N . ILE A 1 326 ? -3.137 20.556 24.571 1.00 89.12 326 ILE A N 1
ATOM 2678 C CA . ILE A 1 326 ? -4.100 21.284 23.733 1.00 89.12 326 ILE A CA 1
ATOM 2679 C C . ILE A 1 326 ? -4.055 20.790 22.285 1.00 89.12 326 ILE A C 1
ATOM 2681 O O . ILE A 1 326 ? -5.100 20.507 21.712 1.00 89.12 326 ILE A O 1
ATOM 2685 N N . GLU A 1 327 ? -2.869 20.608 21.702 1.00 86.62 327 GLU A N 1
ATOM 2686 C CA . GLU A 1 327 ? -2.754 20.108 20.325 1.00 86.62 327 GLU A CA 1
ATOM 2687 C C . GLU A 1 327 ? -3.296 18.680 20.163 1.00 86.62 327 GLU A C 1
ATOM 2689 O O . GLU A 1 327 ? -3.895 18.360 19.136 1.00 86.62 327 GLU A O 1
ATOM 2694 N N . SER A 1 328 ? -3.117 17.828 21.178 1.00 87.12 328 SER A N 1
ATOM 2695 C CA . SER A 1 328 ? -3.670 16.468 21.200 1.00 87.12 328 SER A CA 1
ATOM 2696 C C . SER A 1 328 ? -5.200 16.503 21.247 1.00 87.12 328 SER A C 1
ATOM 2698 O O . SER A 1 328 ? -5.861 15.847 20.445 1.00 87.12 328 SER A O 1
ATOM 2700 N N . LEU A 1 329 ? -5.764 17.353 22.114 1.00 88.94 329 LEU A N 1
ATOM 2701 C CA . LEU A 1 329 ? -7.207 17.567 22.205 1.00 88.94 329 LEU A CA 1
ATOM 2702 C C . LEU A 1 329 ? -7.781 18.078 20.879 1.00 88.94 329 LEU A C 1
ATOM 2704 O O . LEU A 1 329 ? -8.782 17.547 20.421 1.00 88.94 329 LEU A O 1
ATOM 2708 N N . LEU A 1 330 ? -7.164 19.085 20.253 1.00 86.94 330 LEU A N 1
ATOM 2709 C CA . LEU A 1 330 ? -7.651 19.658 18.992 1.00 86.94 330 LEU A CA 1
ATOM 2710 C C . LEU A 1 330 ? -7.572 18.664 17.826 1.00 86.94 330 LEU A C 1
ATOM 2712 O O . LEU A 1 330 ? -8.385 18.727 16.908 1.00 86.94 330 LEU A O 1
ATOM 2716 N N . ARG A 1 331 ? -6.605 17.743 17.852 1.00 82.50 331 ARG A N 1
ATOM 2717 C CA . ARG A 1 331 ? -6.493 16.671 16.856 1.00 82.50 331 ARG A CA 1
ATOM 2718 C C . ARG A 1 331 ? -7.616 15.648 17.001 1.00 82.50 331 ARG A C 1
ATOM 2720 O O . ARG A 1 331 ? -8.185 15.243 15.993 1.00 82.50 331 ARG A O 1
ATOM 2727 N N . GLU A 1 332 ? -7.918 15.255 18.236 1.00 82.31 332 GLU A N 1
ATOM 2728 C CA . GLU A 1 332 ? -8.939 14.247 18.537 1.00 82.31 332 GLU A CA 1
ATOM 2729 C C . GLU A 1 332 ? -10.364 14.818 18.458 1.00 82.31 332 GLU A C 1
ATOM 2731 O O . GLU A 1 332 ? -11.279 14.200 17.918 1.00 82.31 332 GLU A O 1
ATOM 2736 N N . PHE A 1 333 ? -10.539 16.057 18.920 1.00 87.31 333 PHE A N 1
ATOM 2737 C CA . PHE A 1 333 ? -11.800 16.794 18.941 1.00 87.31 333 PHE A CA 1
ATOM 2738 C C . PHE A 1 333 ? -11.649 18.138 18.208 1.00 87.31 333 PHE A C 1
ATOM 2740 O O . PHE A 1 333 ? -11.621 19.200 18.844 1.00 87.31 333 PHE A O 1
ATOM 2747 N N . PRO A 1 334 ? -11.610 18.133 16.859 1.00 83.06 334 PRO A N 1
ATOM 2748 C CA . PRO A 1 334 ? -11.416 19.350 16.063 1.00 83.06 334 PRO A CA 1
ATOM 2749 C C . PRO A 1 334 ? -12.494 20.417 16.271 1.00 83.06 334 PRO A C 1
ATOM 2751 O O . PRO A 1 334 ? -12.236 21.602 16.093 1.00 83.06 334 PRO A O 1
ATOM 2754 N N . ASN A 1 335 ? -13.700 20.003 16.670 1.00 85.12 335 ASN A N 1
ATOM 2755 C CA . ASN A 1 335 ? -14.837 20.893 16.923 1.00 85.12 335 ASN A CA 1
ATOM 2756 C C . ASN A 1 335 ? -14.917 21.379 18.383 1.00 85.12 335 ASN A C 1
ATOM 2758 O O . ASN A 1 335 ? -15.947 21.915 18.796 1.00 85.12 335 ASN A O 1
ATOM 2762 N N . SER A 1 336 ? -13.872 21.150 19.182 1.00 90.00 336 SER A N 1
ATOM 2763 C CA . SER A 1 336 ? -13.831 21.581 20.579 1.00 90.00 336 SER A CA 1
ATOM 2764 C C . SER A 1 336 ? -13.864 23.107 20.705 1.00 90.00 336 SER A C 1
ATOM 2766 O O . SER A 1 336 ? -13.298 23.843 19.894 1.00 90.00 336 SER A O 1
ATOM 2768 N N . LYS A 1 337 ? -14.547 23.603 21.739 1.00 92.06 337 LYS A N 1
ATOM 2769 C CA . LYS A 1 337 ? -14.675 25.037 22.016 1.00 92.06 337 LYS A CA 1
ATOM 2770 C C . LYS A 1 337 ? -13.895 25.394 23.263 1.00 92.06 337 LYS A C 1
ATOM 2772 O O . LYS A 1 337 ? -14.197 24.907 24.349 1.00 92.06 337 LYS A O 1
ATOM 2777 N N . GLN A 1 338 ? -12.919 26.280 23.127 1.00 93.81 338 GLN A N 1
ATOM 2778 C CA . GLN A 1 338 ? -12.223 26.821 24.286 1.00 93.81 338 GLN A CA 1
ATOM 2779 C C . GLN A 1 338 ? -13.164 27.752 25.066 1.00 93.81 338 GLN A C 1
ATOM 2781 O O . GLN A 1 338 ? -13.632 28.754 24.532 1.00 93.81 338 GLN A O 1
ATOM 2786 N N . ILE A 1 339 ? -13.411 27.437 26.338 1.00 93.56 339 ILE A N 1
ATOM 2787 C CA . ILE A 1 339 ? -14.230 28.258 27.241 1.00 93.56 339 ILE A CA 1
ATOM 2788 C C . ILE A 1 339 ? -13.356 29.289 27.959 1.00 93.56 339 ILE A C 1
ATOM 2790 O O . ILE A 1 339 ? -13.717 30.459 28.063 1.00 93.56 339 ILE A O 1
ATOM 2794 N N . LYS A 1 340 ? -12.202 28.859 28.484 1.00 92.25 340 LYS A N 1
ATOM 2795 C CA . LYS A 1 340 ? -11.289 29.721 29.249 1.00 92.25 340 LYS A CA 1
ATOM 2796 C C . LYS A 1 340 ? -9.855 29.201 29.237 1.00 92.25 340 LYS A C 1
ATOM 2798 O O . LYS A 1 340 ? -9.627 28.005 29.075 1.00 92.25 340 LYS A O 1
ATOM 2803 N N . MET A 1 341 ? -8.903 30.108 29.440 1.00 89.19 341 MET A N 1
ATOM 2804 C CA . MET A 1 341 ? -7.480 29.815 29.625 1.00 89.19 341 MET A CA 1
ATOM 2805 C C . MET A 1 341 ? -7.027 30.410 30.958 1.00 89.19 341 MET A C 1
ATOM 2807 O O . MET A 1 341 ? -7.249 31.591 31.215 1.00 89.19 341 MET A O 1
ATOM 2811 N N . GLU A 1 342 ? -6.398 29.596 31.797 1.00 86.25 342 GLU A N 1
ATOM 2812 C CA . GLU A 1 342 ? -5.915 29.950 33.130 1.00 86.25 342 GLU A CA 1
ATOM 2813 C C . GLU A 1 342 ? -4.496 29.393 33.317 1.00 86.25 342 GLU A C 1
ATOM 2815 O O . GLU A 1 342 ? -4.302 28.213 33.619 1.00 86.25 342 GLU A O 1
ATOM 2820 N N . ASN A 1 343 ? -3.480 30.249 33.183 1.00 85.31 343 ASN A N 1
ATOM 2821 C CA . ASN A 1 343 ? -2.069 29.872 33.315 1.00 85.31 343 ASN A CA 1
ATOM 2822 C C . ASN A 1 343 ? -1.693 28.681 32.407 1.00 85.31 343 ASN A C 1
ATOM 2824 O O . ASN A 1 343 ? -1.750 28.786 31.186 1.00 85.31 343 ASN A O 1
ATOM 2828 N N . ALA A 1 344 ? -1.299 27.553 33.007 1.00 90.06 344 ALA A N 1
ATOM 2829 C CA . ALA A 1 344 ? -0.921 26.320 32.321 1.00 90.06 344 ALA A CA 1
ATOM 2830 C C . ALA A 1 344 ? -2.112 25.387 32.031 1.00 90.06 344 ALA A C 1
ATOM 2832 O O . ALA A 1 344 ? -1.892 24.251 31.621 1.00 90.06 344 ALA A O 1
ATOM 2833 N N . TRP A 1 345 ? -3.352 25.825 32.267 1.00 93.88 345 TRP A N 1
ATOM 2834 C CA . TRP A 1 345 ? -4.559 25.024 32.077 1.00 93.88 345 TRP A CA 1
ATOM 2835 C C . TRP A 1 345 ? -5.572 25.739 31.188 1.00 93.88 345 TRP A C 1
ATOM 2837 O O . TRP A 1 345 ? -5.750 26.950 31.262 1.00 93.88 345 TRP A O 1
ATOM 2847 N N . ALA A 1 346 ? -6.297 24.972 30.388 1.00 94.12 346 ALA A N 1
ATOM 2848 C CA . ALA A 1 346 ? -7.382 25.446 29.546 1.00 94.12 346 ALA A CA 1
ATOM 2849 C C . ALA A 1 346 ? -8.642 24.630 29.820 1.00 94.12 346 ALA A C 1
ATOM 2851 O O . ALA A 1 346 ? -8.567 23.451 30.152 1.00 94.12 346 ALA A O 1
ATOM 2852 N N . THR A 1 347 ? -9.810 25.247 29.689 1.00 96.06 347 THR A N 1
ATOM 2853 C CA . THR A 1 347 ? -11.092 24.540 29.747 1.00 96.06 347 THR A CA 1
ATOM 2854 C C . THR A 1 347 ? -11.708 24.503 28.363 1.00 96.06 347 THR A C 1
ATOM 2856 O O . THR A 1 347 ? -11.846 25.550 27.726 1.00 96.06 347 THR A O 1
ATOM 2859 N N . TYR A 1 348 ? -12.092 23.310 27.932 1.00 95.75 348 TYR A N 1
ATOM 2860 C CA . TYR A 1 348 ? -12.706 23.048 26.642 1.00 95.75 348 TYR A CA 1
ATOM 2861 C C . TYR A 1 348 ? -14.047 22.352 26.813 1.00 95.75 348 TYR A C 1
ATOM 2863 O O . TYR A 1 348 ? -14.211 21.501 27.686 1.00 95.75 348 TYR A O 1
ATOM 2871 N N . GLU A 1 349 ? -14.979 22.704 25.943 1.00 95.00 349 GLU A N 1
ATOM 2872 C CA . GLU A 1 349 ? -16.208 21.965 25.709 1.00 95.00 349 GLU A CA 1
ATOM 2873 C C . GLU A 1 349 ? -16.015 21.064 24.488 1.00 95.00 349 GLU A C 1
ATOM 2875 O O . GLU A 1 349 ? -15.564 21.529 23.434 1.00 95.00 349 GLU A O 1
ATOM 2880 N N . ILE A 1 350 ? -16.344 19.784 24.623 1.00 93.00 350 ILE A N 1
ATOM 2881 C CA . ILE A 1 350 ? -16.264 18.798 23.548 1.00 93.00 350 ILE A CA 1
ATOM 2882 C C . ILE A 1 350 ? -17.599 18.080 23.383 1.00 93.00 350 ILE A C 1
ATOM 2884 O O . ILE A 1 350 ? -18.304 17.812 24.354 1.00 93.00 350 ILE A O 1
ATOM 2888 N N . GLU A 1 351 ? -17.933 17.757 22.140 1.00 88.81 351 GLU A N 1
ATOM 2889 C CA . GLU A 1 351 ? -19.079 16.918 21.808 1.00 88.81 351 GLU A CA 1
ATOM 2890 C C . GLU A 1 351 ? -18.602 15.467 21.693 1.00 88.81 351 GLU A C 1
ATOM 2892 O O . GLU A 1 351 ? -17.778 15.148 20.831 1.00 88.81 351 GLU A O 1
ATOM 2897 N N . VAL A 1 352 ? -19.113 14.588 22.555 1.00 84.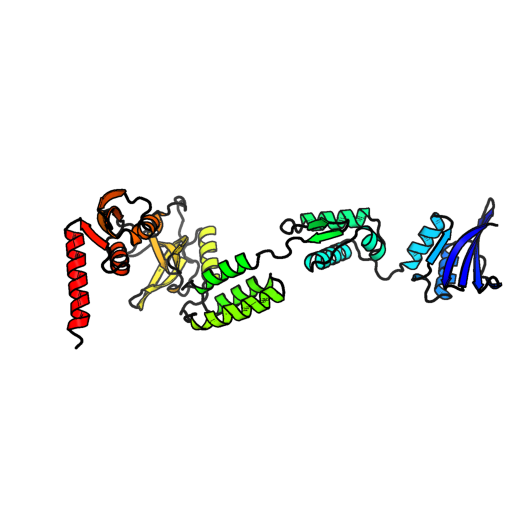38 352 VAL A N 1
ATOM 2898 C CA . VAL A 1 352 ? -18.770 13.161 22.569 1.00 84.38 352 VAL A CA 1
ATOM 2899 C C . VAL A 1 352 ? -19.963 12.319 22.133 1.00 84.38 352 VAL A C 1
ATOM 2901 O O . VAL A 1 352 ? -21.113 12.607 22.459 1.00 84.38 352 VAL A O 1
ATOM 2904 N N . LYS A 1 353 ? -19.687 11.273 21.351 1.00 70.12 353 LYS A N 1
ATOM 2905 C CA . LYS A 1 353 ? -20.711 10.337 20.852 1.00 70.12 353 LYS A CA 1
ATOM 2906 C C . LYS A 1 353 ? -20.945 9.162 21.803 1.00 70.12 353 LYS A C 1
ATOM 2908 O O . LYS A 1 353 ? -22.031 8.594 21.810 1.00 70.12 353 LYS A O 1
ATOM 2913 N N . ASP A 1 354 ? -19.916 8.796 22.557 1.00 71.19 354 ASP A N 1
ATOM 2914 C CA . ASP A 1 354 ? -19.890 7.674 23.488 1.00 71.19 354 ASP A CA 1
ATOM 2915 C C . ASP A 1 354 ? -19.012 8.052 24.684 1.00 71.19 354 ASP A C 1
ATOM 2917 O O . ASP A 1 354 ? -17.868 8.477 24.497 1.00 71.19 354 ASP A O 1
ATOM 2921 N N . THR A 1 355 ? -19.560 7.926 25.893 1.00 73.25 355 THR A N 1
ATOM 2922 C CA . THR A 1 355 ? -18.880 8.257 27.147 1.00 73.25 355 THR A CA 1
ATOM 2923 C C . THR A 1 355 ? -17.790 7.242 27.493 1.00 73.25 355 THR A C 1
ATOM 2925 O O . THR A 1 355 ? -16.776 7.631 28.070 1.00 73.25 355 THR A O 1
ATOM 2928 N N . ASP A 1 356 ? -17.913 5.979 27.079 1.00 74.44 356 ASP A N 1
AT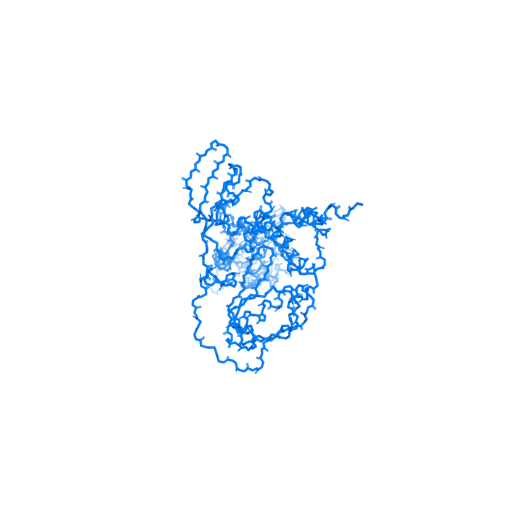OM 2929 C CA . ASP A 1 356 ? -16.902 4.956 27.376 1.00 74.44 356 ASP A CA 1
ATOM 2930 C C . ASP A 1 356 ? -15.608 5.189 26.579 1.00 74.44 356 ASP A C 1
ATOM 2932 O O . ASP A 1 356 ? -14.508 5.152 27.138 1.00 74.44 356 ASP A O 1
ATOM 2936 N N . SER A 1 357 ? -15.724 5.517 25.289 1.00 73.25 357 SER A N 1
ATOM 2937 C CA . SER A 1 357 ? -14.569 5.818 24.429 1.00 73.25 357 SER A CA 1
ATOM 2938 C C . SER A 1 357 ? -13.755 7.022 24.928 1.00 73.25 357 SER A C 1
ATOM 2940 O O . SER A 1 357 ? -12.524 6.966 24.996 1.00 73.25 357 SER A O 1
ATOM 2942 N N . ILE A 1 358 ? -14.425 8.106 25.341 1.00 86.94 358 ILE A N 1
ATOM 2943 C CA . ILE A 1 358 ? -13.735 9.288 25.883 1.00 86.94 358 ILE A CA 1
ATOM 2944 C C . ILE A 1 358 ? -13.079 8.995 27.243 1.00 86.94 358 ILE A C 1
ATOM 2946 O O . ILE A 1 358 ? -12.007 9.536 27.511 1.00 86.94 358 ILE A O 1
ATOM 2950 N N . LEU A 1 359 ? -13.640 8.117 28.088 1.00 86.75 359 LEU A N 1
ATOM 2951 C CA . LEU A 1 359 ? -12.989 7.730 29.351 1.00 86.75 359 LEU A CA 1
ATOM 2952 C C . LEU A 1 359 ? -11.617 7.102 29.111 1.00 86.75 359 LEU A C 1
ATOM 2954 O O . LEU A 1 359 ? -10.662 7.460 29.800 1.00 86.75 359 LEU A O 1
ATOM 2958 N N . VAL A 1 360 ? -11.507 6.207 28.124 1.00 83.62 360 VAL A N 1
ATOM 2959 C CA . VAL A 1 360 ? -10.230 5.572 27.759 1.00 83.62 360 VAL A CA 1
ATOM 2960 C C . VAL A 1 360 ? -9.214 6.623 27.316 1.00 83.62 360 VAL A C 1
ATOM 2962 O O . VAL A 1 360 ? -8.079 6.616 27.797 1.00 83.62 360 VAL A O 1
ATOM 2965 N N . TRP A 1 361 ? -9.632 7.564 26.465 1.00 88.62 361 TRP A N 1
ATOM 2966 C CA . TRP A 1 361 ? -8.765 8.652 26.014 1.00 88.62 361 TRP A CA 1
ATOM 2967 C C . TRP A 1 361 ? -8.297 9.542 27.172 1.00 88.62 361 TRP A C 1
ATOM 2969 O O . TRP A 1 361 ? -7.115 9.874 27.248 1.00 88.62 361 TRP A O 1
ATOM 2979 N N . ILE A 1 362 ? -9.189 9.902 28.103 1.00 91.44 362 ILE A N 1
ATOM 2980 C CA . ILE A 1 362 ? -8.832 10.714 29.278 1.00 91.44 362 ILE A CA 1
ATOM 2981 C C . ILE A 1 362 ? -7.820 9.965 30.152 1.00 91.44 362 ILE A C 1
ATOM 2983 O O . ILE A 1 362 ? -6.809 10.541 30.546 1.00 91.44 362 ILE A O 1
ATOM 2987 N N . LEU A 1 363 ? -8.043 8.674 30.413 1.00 90.94 363 LEU A N 1
ATOM 2988 C CA . LEU A 1 363 ? -7.127 7.854 31.212 1.00 90.94 363 LEU A CA 1
ATOM 2989 C C . LEU A 1 363 ? -5.740 7.737 30.572 1.00 90.94 363 LEU A C 1
ATOM 2991 O O . LEU A 1 363 ? -4.740 7.779 31.290 1.00 90.94 363 LEU A O 1
ATOM 2995 N N . SER A 1 364 ? -5.647 7.648 29.239 1.00 89.25 364 SER A N 1
ATOM 2996 C CA . SER A 1 364 ? -4.346 7.615 28.558 1.00 89.25 364 SER A CA 1
ATOM 2997 C C . SER A 1 364 ? -3.564 8.924 28.702 1.00 89.25 364 SER A C 1
ATOM 2999 O O . SER A 1 364 ? -2.342 8.919 28.556 1.00 89.25 364 SER A O 1
ATOM 3001 N N . GLN A 1 365 ? -4.245 10.029 29.032 1.00 90.75 365 GLN A N 1
ATOM 3002 C CA . GLN A 1 365 ? -3.610 11.312 29.329 1.00 90.75 365 GLN A CA 1
ATOM 3003 C C . GLN A 1 365 ? -3.112 11.429 30.780 1.00 90.75 365 GLN A C 1
ATOM 3005 O O . GLN A 1 365 ? -2.435 12.401 31.094 1.00 90.75 365 GLN A O 1
ATOM 3010 N N . LYS A 1 366 ? -3.374 10.455 31.664 1.00 88.88 366 LYS A N 1
ATOM 3011 C CA . LYS A 1 366 ? -2.963 10.477 33.085 1.00 88.88 366 LYS A CA 1
ATOM 3012 C C . LYS A 1 366 ? -3.583 11.656 33.869 1.00 88.88 366 LYS A C 1
ATOM 3014 O O . LYS A 1 366 ? -4.755 11.963 33.690 1.00 88.88 366 LYS A O 1
ATOM 3019 N N . GLU A 1 367 ? -2.839 12.298 34.774 1.00 89.19 367 GLU A N 1
ATOM 3020 C CA . GLU A 1 367 ? -3.321 13.344 35.694 1.00 89.19 367 GLU A CA 1
ATOM 3021 C C . GLU A 1 367 ? -3.477 14.748 35.078 1.00 89.19 367 GLU A C 1
ATOM 3023 O O . GLU A 1 367 ? -3.868 15.689 35.770 1.00 89.19 367 GLU A O 1
ATOM 3028 N N . VAL A 1 368 ? -3.168 14.918 33.790 1.00 92.94 368 VAL A N 1
ATOM 3029 C CA . VAL A 1 368 ? -3.129 16.238 33.127 1.00 92.94 368 VAL A CA 1
ATOM 3030 C C . VAL A 1 368 ? -4.432 16.608 32.398 1.00 92.94 368 VAL A C 1
ATOM 3032 O O . VAL A 1 368 ? -4.492 17.610 31.676 1.00 92.94 368 VAL A O 1
ATOM 3035 N N . VAL A 1 369 ? -5.489 15.819 32.612 1.00 94.06 369 VAL A N 1
ATOM 3036 C CA . VAL A 1 369 ? -6.864 16.074 32.160 1.00 94.06 369 VAL A CA 1
ATOM 3037 C C . VAL A 1 369 ? -7.835 15.818 33.313 1.00 94.06 369 VAL A C 1
ATOM 3039 O O . VAL A 1 369 ? -7.786 14.782 33.968 1.00 94.06 369 VAL A O 1
ATOM 3042 N N . GLU A 1 370 ? -8.754 16.753 33.543 1.00 93.94 370 GLU A N 1
ATOM 3043 C CA . GLU A 1 370 ? -9.816 16.657 34.544 1.00 93.94 370 GLU A CA 1
ATOM 3044 C C . GLU A 1 370 ? -11.192 16.836 33.886 1.00 93.94 370 GLU A C 1
ATOM 3046 O O . GLU A 1 370 ? -11.411 17.772 33.117 1.00 93.94 370 GLU A O 1
ATOM 3051 N N . ILE A 1 371 ? -12.152 15.974 34.236 1.00 95.19 371 ILE A N 1
ATOM 3052 C CA . ILE A 1 371 ? -13.561 16.153 33.863 1.00 95.19 371 ILE A CA 1
ATOM 3053 C C . ILE A 1 371 ? -14.200 17.172 34.808 1.00 95.19 371 ILE A C 1
ATOM 3055 O O . ILE A 1 371 ? -14.267 16.953 36.021 1.00 95.19 371 ILE A O 1
ATOM 3059 N N . ILE A 1 372 ? -14.711 18.266 34.246 1.00 95.94 372 ILE A N 1
ATOM 3060 C CA . ILE A 1 372 ? -15.446 19.304 34.978 1.00 95.94 372 ILE A CA 1
ATOM 3061 C C . ILE A 1 372 ? -16.947 19.011 34.977 1.00 95.94 372 ILE A C 1
ATOM 3063 O O . ILE A 1 372 ? -17.593 19.172 36.012 1.00 95.94 372 ILE A O 1
ATOM 3067 N N . GLY A 1 373 ? -17.495 18.546 33.853 1.00 91.81 373 GLY A N 1
ATOM 3068 C CA . GLY A 1 373 ? -18.906 18.180 33.738 1.00 91.81 373 GLY A CA 1
ATOM 3069 C C . GLY A 1 373 ? -19.206 17.341 32.489 1.00 91.81 373 GLY A C 1
ATOM 3070 O O . GLY A 1 373 ? -18.375 17.326 31.579 1.00 91.81 373 GLY A O 1
ATOM 3071 N N . PRO A 1 374 ? -20.367 16.662 32.430 1.00 92.25 374 PRO A N 1
ATOM 3072 C CA . PRO A 1 374 ? -21.433 16.656 33.440 1.00 92.25 374 PRO A CA 1
ATOM 3073 C C . PRO A 1 374 ? -21.044 15.899 34.726 1.00 92.25 374 PRO A C 1
ATOM 3075 O O . PRO A 1 374 ? -20.085 15.126 34.745 1.00 92.25 374 PRO A O 1
ATOM 3078 N N . GLU A 1 375 ? -21.748 16.168 35.831 1.00 92.50 375 GLU A N 1
ATOM 3079 C CA . GLU A 1 375 ? -21.383 15.653 37.162 1.00 92.50 375 GLU A CA 1
ATOM 3080 C C . GLU A 1 375 ? -21.428 14.121 37.237 1.00 92.50 375 GLU A C 1
ATOM 3082 O O . GLU A 1 375 ? -20.512 13.508 37.788 1.00 92.50 375 GLU A O 1
ATOM 3087 N N . ASP A 1 376 ? -22.431 13.502 36.615 1.00 88.81 376 ASP A N 1
ATOM 3088 C CA . ASP A 1 376 ? -22.557 12.044 36.546 1.00 88.81 376 ASP A CA 1
ATOM 3089 C C . ASP A 1 376 ? -21.337 11.408 35.872 1.00 88.81 376 ASP A C 1
ATOM 3091 O O . ASP A 1 376 ? -20.756 10.456 36.397 1.00 88.81 376 ASP A O 1
ATOM 3095 N N . PHE A 1 377 ? -20.868 12.003 34.772 1.00 89.38 377 PHE A N 1
ATOM 3096 C CA . PHE A 1 377 ? -19.683 11.542 34.051 1.00 89.38 377 PHE A CA 1
ATOM 3097 C C . PHE A 1 377 ? -18.399 11.712 34.879 1.00 89.38 377 PHE A C 1
ATOM 3099 O O . PHE A 1 377 ? -17.547 10.821 34.947 1.00 89.38 377 PHE A O 1
ATOM 3106 N N . ARG A 1 378 ? -18.281 12.826 35.612 1.00 93.62 378 ARG A N 1
ATOM 3107 C CA . ARG A 1 378 ? -17.184 13.033 36.569 1.00 93.62 378 ARG A CA 1
ATOM 3108 C C . ARG A 1 378 ? -17.198 11.982 37.684 1.00 93.62 378 ARG A C 1
ATOM 3110 O O . ARG A 1 378 ? -16.138 11.505 38.092 1.00 93.62 378 ARG A O 1
ATOM 3117 N N . ASN A 1 379 ? -18.375 11.620 38.189 1.00 92.12 379 ASN A N 1
ATOM 3118 C CA . ASN A 1 379 ? -18.524 10.603 39.228 1.00 92.12 379 ASN A CA 1
ATOM 3119 C C . ASN A 1 379 ? -18.206 9.196 38.700 1.00 92.12 379 ASN A C 1
ATOM 3121 O O . ASN A 1 379 ? -17.519 8.446 39.394 1.00 92.12 379 ASN A O 1
ATOM 3125 N N . GLN A 1 380 ? -18.583 8.880 37.458 1.00 90.69 380 GLN A N 1
ATOM 3126 C CA . GLN A 1 380 ? -18.192 7.640 36.781 1.00 90.69 380 GLN A CA 1
ATOM 3127 C C . GLN A 1 380 ? -16.663 7.480 36.738 1.00 90.69 380 GLN A C 1
ATOM 3129 O O . GLN A 1 380 ? -16.146 6.432 37.134 1.00 90.69 380 GLN A O 1
ATOM 3134 N N . MET A 1 381 ? -15.925 8.532 36.358 1.00 92.81 381 MET A N 1
ATOM 3135 C CA . MET A 1 381 ? -14.456 8.516 36.372 1.00 92.81 381 MET A CA 1
ATOM 3136 C C . MET A 1 381 ? -13.885 8.308 37.782 1.00 92.81 381 MET A C 1
ATOM 3138 O O . MET A 1 381 ? -12.966 7.511 37.965 1.00 92.81 381 MET A O 1
ATOM 3142 N N . LYS A 1 382 ? -14.441 8.969 38.808 1.00 94.25 382 LYS A N 1
ATOM 3143 C CA . LYS A 1 382 ? -14.001 8.762 40.202 1.00 94.25 382 LYS A CA 1
ATOM 3144 C C . LYS A 1 382 ? -14.164 7.305 40.636 1.00 94.25 382 LYS A C 1
ATOM 3146 O O . LYS A 1 382 ? -13.236 6.744 41.215 1.00 94.25 382 LYS A O 1
ATOM 3151 N N . THR A 1 383 ? -15.314 6.692 40.356 1.00 93.69 383 THR A N 1
ATOM 3152 C CA . THR A 1 383 ? -15.564 5.280 40.679 1.00 93.69 383 THR A CA 1
ATOM 3153 C C . THR A 1 383 ? -14.602 4.359 39.931 1.00 93.69 383 THR A C 1
ATOM 3155 O O . THR A 1 383 ? -14.048 3.437 40.530 1.00 93.69 383 THR A O 1
ATOM 3158 N N . LEU A 1 384 ? -14.349 4.628 38.647 1.00 92.12 384 LEU A N 1
ATOM 3159 C CA . LEU A 1 384 ? -13.392 3.871 37.843 1.00 92.12 384 LEU A CA 1
ATOM 3160 C C . LEU A 1 384 ? -11.976 3.948 38.436 1.00 92.12 384 LEU A C 1
ATOM 3162 O O . LEU A 1 384 ? -11.360 2.908 38.662 1.00 92.12 384 LEU A O 1
ATOM 3166 N N . LEU A 1 385 ? -11.489 5.146 38.774 1.00 94.00 385 LEU A N 1
ATOM 3167 C CA . LEU A 1 385 ? -10.168 5.340 39.384 1.00 94.00 385 LEU A CA 1
ATOM 3168 C C . LEU A 1 385 ? -10.051 4.663 40.757 1.00 94.00 385 LEU A C 1
ATOM 3170 O O . LEU A 1 385 ? -9.018 4.073 41.067 1.00 94.00 385 LEU A O 1
ATOM 3174 N N . GLN A 1 386 ? -11.112 4.695 41.570 1.00 94.94 386 GLN A N 1
ATOM 3175 C CA . GLN A 1 386 ? -11.156 3.971 42.846 1.00 94.94 386 GLN A CA 1
ATOM 3176 C C . GLN A 1 386 ? -11.051 2.458 42.646 1.00 94.94 386 GLN A C 1
ATOM 3178 O O . GLN A 1 386 ? -10.322 1.794 43.380 1.00 94.94 386 GLN A O 1
ATOM 3183 N N . ASN A 1 387 ? -11.753 1.909 41.654 1.00 92.00 387 ASN A N 1
ATOM 3184 C CA . ASN A 1 387 ? -11.679 0.486 41.330 1.00 92.00 387 ASN A CA 1
ATOM 3185 C C . ASN A 1 387 ? -10.297 0.102 40.790 1.00 92.00 387 ASN A C 1
ATOM 3187 O O . ASN A 1 387 ? -9.752 -0.913 41.212 1.00 92.00 387 ASN A O 1
ATOM 3191 N N . MET A 1 388 ? -9.695 0.929 39.929 1.00 91.44 388 MET A N 1
ATOM 3192 C CA . MET A 1 388 ? -8.317 0.724 39.471 1.00 91.44 388 MET A CA 1
ATOM 3193 C C . MET A 1 388 ? -7.342 0.704 40.649 1.00 91.44 388 MET A C 1
ATOM 3195 O O . MET A 1 388 ? -6.541 -0.216 40.762 1.00 91.44 388 MET A O 1
ATOM 3199 N N . LEU A 1 389 ? -7.442 1.676 41.560 1.00 93.56 389 LEU A N 1
ATOM 3200 C CA . LEU A 1 389 ? -6.580 1.753 42.737 1.00 93.56 389 LEU A CA 1
ATOM 3201 C C . LEU A 1 389 ? -6.745 0.533 43.656 1.00 93.56 389 LEU A C 1
ATOM 3203 O O . LEU A 1 389 ? -5.754 0.028 44.178 1.00 93.56 389 LEU A O 1
ATOM 3207 N N . LYS A 1 390 ? -7.973 0.023 43.822 1.00 94.62 390 LYS A N 1
ATOM 3208 C CA . LYS A 1 390 ? -8.228 -1.213 44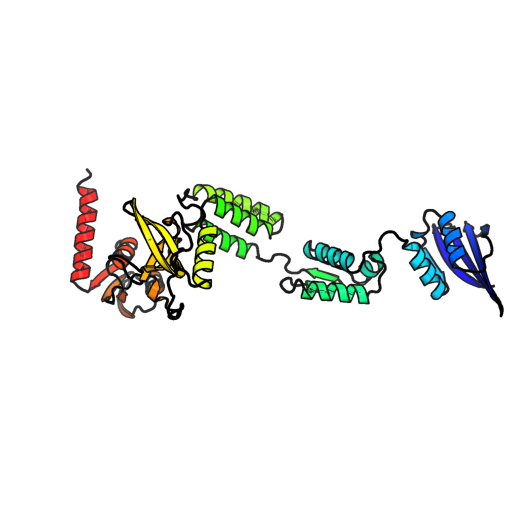.580 1.00 94.62 390 LYS A CA 1
ATOM 3209 C C . LYS A 1 390 ? -7.473 -2.409 44.013 1.00 94.62 390 LYS A C 1
ATOM 3211 O O . LYS A 1 390 ? -6.881 -3.127 44.800 1.00 94.62 390 LYS A O 1
ATOM 3216 N N . VAL A 1 391 ? -7.408 -2.585 42.690 1.00 92.81 391 VAL A N 1
ATOM 3217 C CA . VAL A 1 391 ? -6.654 -3.697 42.073 1.00 92.81 391 VAL A CA 1
ATOM 3218 C C . VAL A 1 391 ? -5.185 -3.699 42.512 1.00 92.81 391 VAL A C 1
ATOM 3220 O O . VAL A 1 391 ? -4.627 -4.759 42.783 1.00 92.81 391 VAL A O 1
ATOM 3223 N N . TYR A 1 392 ? -4.566 -2.521 42.632 1.00 91.00 392 TYR A N 1
ATOM 3224 C CA . TYR A 1 392 ? -3.178 -2.393 43.089 1.00 91.00 392 TYR A CA 1
ATOM 3225 C C . TYR A 1 392 ? -3.022 -2.498 44.611 1.00 91.00 392 TYR A C 1
ATOM 3227 O O . TYR A 1 392 ? -1.959 -2.883 45.082 1.00 91.00 392 TYR A O 1
ATOM 3235 N N . ASN A 1 393 ? -4.065 -2.171 45.376 1.00 90.31 393 ASN A N 1
ATOM 3236 C CA . ASN A 1 393 ? -4.048 -2.243 46.839 1.00 90.31 393 ASN A CA 1
ATOM 3237 C C . ASN A 1 393 ? -4.462 -3.620 47.389 1.00 90.31 393 ASN A C 1
ATOM 3239 O O . ASN A 1 393 ? -4.084 -3.960 48.503 1.00 90.31 393 ASN A O 1
ATOM 3243 N N . GLU A 1 394 ? -5.251 -4.394 46.642 1.00 74.31 394 GLU A N 1
ATOM 3244 C CA . GLU A 1 394 ? -5.679 -5.761 46.984 1.00 74.31 394 GLU A CA 1
ATOM 3245 C C . GLU A 1 394 ? -4.642 -6.815 46.549 1.00 74.31 394 GLU A C 1
ATOM 3247 O O . GLU A 1 394 ? -4.708 -7.966 46.975 1.00 74.31 394 GLU A O 1
ATOM 3252 N N . GLY A 1 395 ? -3.663 -6.416 45.731 1.00 58.94 395 GLY A N 1
ATOM 3253 C CA . GLY A 1 395 ? -2.479 -7.198 45.385 1.00 58.94 395 GLY A CA 1
ATOM 3254 C C . GLY A 1 395 ? -1.234 -6.740 46.148 1.00 58.94 395 GLY A C 1
ATOM 3255 O O . GLY A 1 395 ? -0.332 -6.171 45.534 1.00 58.94 395 GLY A O 1
ATOM 3256 N N . ALA A 1 396 ? -1.186 -7.005 47.457 1.00 47.38 396 ALA A N 1
ATOM 3257 C CA . ALA A 1 396 ? 0.031 -7.031 48.277 1.00 47.38 396 ALA A CA 1
ATOM 3258 C C . ALA A 1 396 ? -0.116 -8.034 49.429 1.00 47.38 396 ALA A C 1
ATOM 3260 O O . ALA A 1 396 ? -1.080 -7.888 50.215 1.00 47.38 396 ALA A O 1
#

Solvent-accessible surface area (backbone atoms only — not comparable to full-atom values): 22450 Å² total; per-residue (Å²): 126,46,84,37,33,35,35,37,77,51,102,56,30,35,36,44,29,36,43,40,77,56,104,87,52,48,39,32,34,40,35,37,31,45,82,92,38,79,78,45,74,53,76,76,36,74,46,68,73,57,51,53,52,52,45,50,75,72,33,90,59,49,63,71,51,43,78,76,51,58,42,69,71,60,49,50,56,48,54,62,60,37,60,51,99,79,63,75,57,46,81,62,55,44,40,52,51,54,45,53,41,32,67,74,60,39,74,45,42,47,69,60,47,17,62,73,50,74,45,58,47,69,58,44,52,50,42,51,52,53,46,45,67,73,38,63,92,36,51,67,45,79,55,97,78,22,39,32,45,75,44,75,41,94,53,50,73,6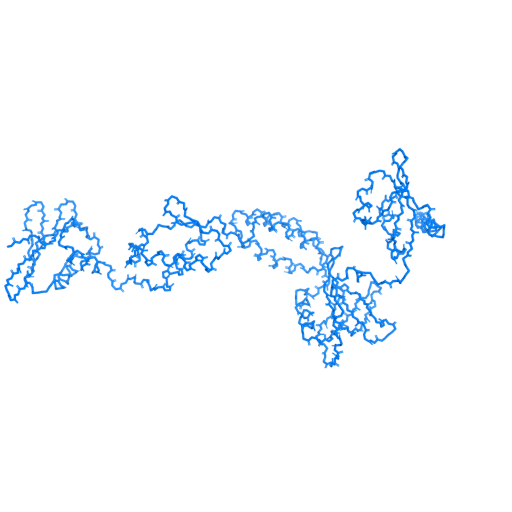7,59,45,49,55,52,48,54,53,57,71,60,28,68,34,50,24,64,69,54,49,54,53,50,49,53,59,57,44,68,49,46,57,74,68,58,35,58,54,48,57,58,58,53,58,67,51,56,80,72,57,63,84,41,90,28,74,55,49,69,64,50,52,53,52,51,54,50,21,46,74,71,48,36,22,37,30,30,35,35,48,44,96,85,71,48,76,44,82,45,55,31,40,55,73,52,77,47,79,56,95,46,33,46,30,45,31,26,32,28,80,64,69,100,67,51,40,74,47,75,39,55,50,51,39,46,40,81,73,41,71,41,88,62,88,45,86,70,75,81,81,74,73,91,76,61,80,74,69,83,49,81,73,53,92,53,74,43,72,35,32,36,39,32,33,56,91,46,48,69,60,48,44,68,77,39,71,83,46,42,79,77,48,78,56,94,64,32,34,32,34,39,37,82,38,57,51,73,68,65,52,50,54,57,45,58,76,56,49,92,53,49,43,67,73,30,48,65,69,61,38,50,52,51,51,54,50,53,53,53,55,51,43,60,63,66,73,64,119

Mean predicted aligned error: 17.8 Å

Radius of gyration: 39.0 Å; Cα contacts (8 Å, |Δi|>4): 566; chains: 1; bounding box: 83×48×122 Å

Organism: NCBI:txid38875

pLDDT: mean 81.61, std 12.91, range [38.97, 96.06]

InterPro domains:
  IPR026881 WYL domain [PF13280] (219-288)
  IPR051534 CBASS antivirus and pafABC operon-associated protein [PTHR34580] (92-392)
  IPR057727 WCX domain [PF25583] (328-389)